Protein AF-A0A9D1J850-F1 (afdb_monomer_lite)

Sequence (476 aa):
MKQNVQLSKKKIAFWFVGLLVAYMLIATALYFLMGQQLYYRPSDGEFSLEQEFNCVQAPYEQRDVLYQRFTTTVQRVQKICLGWKSAQLTQTATVTMTLSRADNGQVLAQQQTTLGNGNFVSQIDFDQPLQEANTQLLLTVQCDGWTPLYRVAPHEGFFLSDGITETNVALNLSVQGQDFVWLGANYWWIVLAGFAVVAAGLVVAVVRYRRNGTNFVMNCFADMTKYRFLINQLVARDFKTKYKRSVLGVLWSFLNPLLTTFVLYFVFSNVFRSSGQIENYTAYLVIGVTMFNYFTECCNMCLTSIVGNSHMITKVFVPKYIYPLTRTVSSSINFALALIPLFLIVFINGLFPTVSWILILFAFVCMAIFCYGLGLLLASAMVFFRDTQFLWGVVCMLWMYITPVFYPADIIPVQFSWVQTANPLFHFIDFVRTCIMQGVSPDPSRFVWCLASAIIMLLVGGFVFRKTQNNFVMYI

InterPro domains:
  IPR000412 ABC-2 transporter [PR00164] (250-271)
  IPR000412 ABC-2 transporter [PR00164] (281-303)
  IPR000412 ABC-2 transporter [PR00164] (357-381)
  IPR000412 ABC-2 transporter [PR00164] (394-413)
  IPR000412 ABC-2 transporter [PR00164] (414-433)
  IPR013525 ABC-2 type transporter, transmembrane domain [PF01061] (232-434)
  IPR047817 ABC-2 type transporter, transmembrane domain, bacterial-type [PS51012] (248-468)

Secondary structure (DSSP, 8-state):
--------HHHHHHHHHHHHHHHHHHHHHHHHHHGGGGTEEE-TT-BPPPPGGGPBPPS-SS-SEEEEEEE---SEEEEEEEEEE--S-SSPEEEEEEEEETTT--EEEEEEEEE-SSEEEEEEEEEEEEE-TTPEEEEEEEESS-EEPEEE-SSTT-EEE-SS-EESEEESEEEEEEEE-HHHHTHHHHHHHHHHHHHHHHHHHHHHHHHHS--HHHHHHHHHHHTHHHHHHHHHHHHHHHTTT-SSGGGHHHHHHHHHHHHHHHHHHHHHTTTT-STTHHHHHHHHHHHHHHHHHHHHHHHTTTGGGHHHHHHS---TTHHHHHHHHHHHHHHHHHHHHHHHHHHHTT-PPPGGGGGHHHHHHHHHHHHHHHHHHHHHHHHH-TTHHHHHHHHHHHHHHHTTSSS-GGGS-GGGHHHHHH-HHHHHHHHHHIIIII-SPPPHHHHHHHHHHHHHHHHHHHHHHHHHTTTHHHH-

Foldseek 3Di:
DPPPPPPPPVNLVVVLVVVLVVLVVVLVLVCVLADCVLWKDKDPQWDAQDDQVQFDPDPDDDDFKKKKKAWTQFQWWFKKKFKWADDPDPDWKKKKKWKAFPPPRHTPDIDIDIDDHDIDMDMDGDPGTDRRHRTIMIIMMGIDRIDTTKHQQPDPGIWMDPPPDTDRIHGSMTTIHIDTDPCSVCVVVVSVVVSVVSVVVSVVQVVCCVVPVDDPVVVVVVQCVVCVVVLVVLLVVVLCVVQPPPPCRLCCLAVVLVVVLVVLCVVCVVPAVVVVPDDPLSLLQSLLSLLLVLLLQLLLQLLCQCVVCLVVVLPDDGDRLSRSVSSLVSSVVSSVVNVVNSVVSLVVSVFDAASLQVCLVLLSVLSSLLSSLSSLQSNLCCLVDVCSSVVVVVVSVVLSVLACNNHDPVVDDPVCVVSLVPRLSNLSSVQNCCCGPVVHHDNPVSSVSSNVSSVVSNVNSVVSNVVRVVCSNVRD

Radius of gyration: 28.97 Å; cha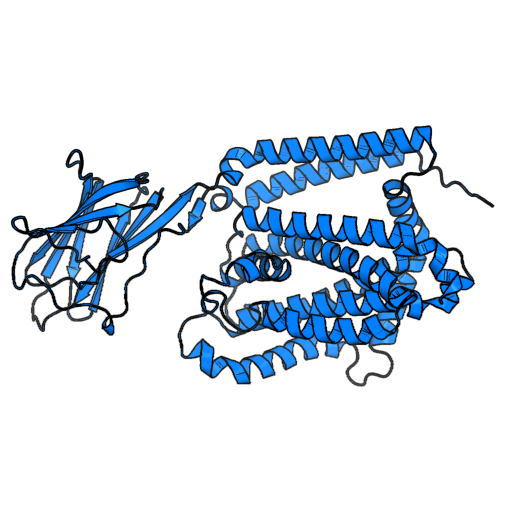ins: 1; bounding box: 76×44×85 Å

pLDDT: mean 79.92, std 12.62, range [35.41, 97.69]

Structure (mmCIF, N/CA/C/O backbone):
data_AF-A0A9D1J850-F1
#
_entry.id   AF-A0A9D1J850-F1
#
loop_
_atom_site.group_PDB
_atom_site.id
_atom_site.type_symbol
_atom_site.label_atom_id
_atom_site.label_alt_id
_atom_site.label_comp_id
_atom_site.label_asym_id
_atom_site.label_entity_id
_atom_site.label_seq_id
_atom_site.pdbx_PDB_ins_code
_atom_site.Cartn_x
_atom_site.Cartn_y
_atom_site.Cartn_z
_atom_site.occupancy
_atom_site.B_iso_or_equiv
_atom_site.auth_seq_id
_atom_site.auth_comp_id
_atom_site.auth_asym_id
_atom_site.auth_atom_id
_atom_site.pdbx_PDB_model_num
ATOM 1 N N . MET A 1 1 ? -29.457 8.606 31.245 1.00 36.22 1 MET A N 1
ATOM 2 C CA . MET A 1 1 ? -29.677 9.952 30.665 1.00 36.22 1 MET A CA 1
ATOM 3 C C . MET A 1 1 ? -29.179 9.992 29.221 1.00 36.22 1 MET A C 1
ATOM 5 O O . MET A 1 1 ? -27.976 10.009 28.992 1.00 36.22 1 MET A O 1
ATOM 9 N N . LYS A 1 2 ? -30.092 9.963 28.239 1.00 36.16 2 LYS A N 1
ATOM 10 C CA . LYS A 1 2 ? -29.785 10.206 26.818 1.00 36.16 2 LYS A CA 1
ATOM 11 C C . LYS A 1 2 ? -29.561 11.710 26.611 1.00 36.16 2 LYS A C 1
ATOM 13 O O . LYS A 1 2 ? -30.486 12.417 26.227 1.00 36.16 2 LYS A O 1
ATOM 18 N N . GLN A 1 3 ? -28.358 12.221 26.872 1.00 35.41 3 GLN A N 1
ATOM 19 C CA . GLN A 1 3 ? -27.970 13.514 26.300 1.00 35.41 3 GLN A CA 1
ATOM 20 C C . GLN A 1 3 ? -27.689 13.289 24.811 1.00 35.41 3 GLN A C 1
ATOM 22 O O . GLN A 1 3 ? -26.579 12.946 24.404 1.00 35.41 3 GLN A O 1
ATOM 27 N N . ASN A 1 4 ? -28.749 13.412 24.008 1.00 39.00 4 ASN A N 1
ATOM 28 C CA . ASN A 1 4 ? -28.654 13.537 22.563 1.00 39.00 4 ASN A CA 1
ATOM 29 C C . ASN A 1 4 ? -27.872 14.816 22.267 1.00 39.00 4 ASN A C 1
ATOM 31 O O . ASN A 1 4 ? -28.411 15.919 22.336 1.00 39.00 4 ASN A O 1
ATOM 35 N N . VAL A 1 5 ? -26.593 14.661 21.938 1.00 47.00 5 VAL A N 1
ATOM 36 C CA . VAL A 1 5 ? -25.809 15.713 21.298 1.00 47.00 5 VAL A CA 1
ATOM 37 C C . VAL A 1 5 ? -26.393 15.880 19.898 1.00 47.00 5 VAL A C 1
ATOM 39 O O . VAL A 1 5 ? -25.962 15.241 18.940 1.00 47.00 5 VAL A O 1
ATOM 42 N N . GLN A 1 6 ? -27.433 16.704 19.777 1.00 49.50 6 GLN A N 1
ATOM 43 C CA . GLN A 1 6 ? -27.835 17.233 18.485 1.00 49.50 6 GLN A CA 1
ATOM 44 C C . GLN A 1 6 ? -26.712 18.165 18.033 1.00 49.50 6 GLN A C 1
ATOM 46 O O . GLN A 1 6 ? -26.669 19.343 18.385 1.00 49.50 6 GLN A O 1
ATOM 51 N N . LEU A 1 7 ? -25.765 17.628 17.263 1.00 54.09 7 LEU A N 1
ATOM 52 C CA . LEU A 1 7 ? -24.915 18.458 16.423 1.00 54.09 7 LEU A CA 1
ATOM 53 C C . LEU A 1 7 ? -25.840 19.393 15.634 1.00 54.09 7 LEU A C 1
ATOM 55 O O . LEU A 1 7 ? -26.760 18.937 14.954 1.00 54.09 7 LEU A O 1
ATOM 59 N N . SER A 1 8 ? -25.627 20.705 15.767 1.00 57.19 8 SER A N 1
ATOM 60 C CA . SER A 1 8 ? -26.404 21.699 15.026 1.00 57.19 8 SER A CA 1
ATOM 61 C C . SER A 1 8 ? -26.416 21.328 13.543 1.00 57.19 8 SER A C 1
ATOM 63 O O . SER A 1 8 ? -25.360 21.059 12.964 1.00 57.19 8 SER A O 1
ATOM 65 N N . LYS A 1 9 ? -27.601 21.343 12.916 1.00 60.53 9 LYS A N 1
ATOM 66 C CA . LYS A 1 9 ? -27.781 21.064 11.479 1.00 60.53 9 LYS A CA 1
ATOM 67 C C . LYS A 1 9 ? -26.794 21.866 10.612 1.00 60.53 9 LYS A C 1
ATOM 69 O O . LYS A 1 9 ? -26.324 21.346 9.605 1.00 60.53 9 LYS A O 1
ATOM 74 N N . LYS A 1 10 ? -26.422 23.081 11.047 1.00 63.41 10 LYS A N 1
ATOM 75 C CA . LYS A 1 10 ? -25.404 23.924 10.396 1.00 63.41 10 LYS A CA 1
ATOM 76 C C . LYS A 1 10 ? -23.996 23.323 10.461 1.00 63.41 10 LYS A C 1
ATOM 78 O O . LYS A 1 10 ? -23.307 23.319 9.450 1.00 63.41 10 LYS A O 1
ATOM 83 N N . LYS A 1 11 ? -23.578 22.768 11.607 1.00 67.81 11 LYS A N 1
ATOM 84 C CA . LYS A 1 11 ? -22.263 22.110 11.744 1.00 67.81 11 LYS A CA 1
ATOM 85 C C . LYS A 1 11 ? -22.174 20.872 10.853 1.00 67.81 11 LYS A C 1
ATOM 87 O O . LYS A 1 11 ? -21.168 20.677 10.192 1.00 67.81 11 LYS A O 1
ATOM 92 N N . ILE A 1 12 ? -23.236 20.070 10.792 1.00 66.56 12 ILE A N 1
ATOM 93 C CA . ILE A 1 12 ? -23.279 18.856 9.962 1.00 66.56 12 ILE A CA 1
ATOM 94 C C . ILE A 1 12 ? -23.171 19.200 8.470 1.00 66.56 12 ILE A C 1
ATOM 96 O O . ILE A 1 12 ? -22.355 18.614 7.767 1.00 66.56 12 ILE A O 1
ATOM 100 N N . ALA A 1 13 ? -23.956 20.173 7.997 1.00 68.38 13 ALA A N 1
ATOM 101 C CA . ALA A 1 13 ? -23.887 20.630 6.609 1.00 68.38 13 ALA A CA 1
ATOM 102 C C . ALA A 1 13 ? -22.501 21.199 6.261 1.00 68.38 13 ALA A C 1
ATOM 104 O O . ALA A 1 13 ? -21.952 20.859 5.219 1.00 68.38 13 ALA A O 1
ATOM 105 N N . PHE A 1 14 ? -21.905 21.989 7.162 1.00 76.50 14 PHE A N 1
ATOM 106 C CA . PHE A 1 14 ? -20.552 22.521 6.997 1.00 76.50 14 PHE A CA 1
ATOM 107 C C . PHE A 1 14 ? -19.500 21.411 6.836 1.00 76.50 14 PHE A C 1
ATOM 109 O O . PHE A 1 14 ? -18.683 21.472 5.924 1.00 76.50 14 PHE A O 1
ATOM 116 N N . TRP A 1 15 ? -19.558 20.358 7.659 1.00 73.06 15 TRP A N 1
ATOM 117 C CA . TRP A 1 15 ? -18.651 19.209 7.543 1.00 73.06 15 TRP A CA 1
ATOM 118 C C . TRP A 1 15 ? -18.831 18.428 6.237 1.00 73.06 15 TRP A C 1
ATOM 120 O O . TRP A 1 15 ? -17.841 17.994 5.656 1.00 73.06 15 TRP A O 1
ATOM 130 N N . PHE A 1 16 ? -20.065 18.259 5.750 1.00 74.88 16 PHE A N 1
ATOM 131 C CA . PHE A 1 16 ? -20.310 17.570 4.479 1.00 74.88 16 PHE A CA 1
ATOM 132 C C . PHE A 1 16 ? -19.802 18.355 3.276 1.00 74.88 16 PHE A C 1
ATOM 134 O O . PHE A 1 16 ? -19.161 17.774 2.402 1.00 74.88 16 PHE A O 1
ATOM 141 N N . VAL A 1 17 ? -20.040 19.668 3.256 1.00 79.50 17 VAL A N 1
ATOM 142 C CA . VAL A 1 17 ? -19.458 20.548 2.238 1.00 79.50 17 VAL A CA 1
ATOM 143 C C . VAL A 1 17 ? -17.934 20.486 2.323 1.00 79.50 17 VAL A C 1
ATOM 145 O O . VAL A 1 17 ? -17.286 20.299 1.301 1.00 79.50 17 VAL A O 1
ATOM 148 N N . GLY A 1 18 ? -17.363 20.519 3.531 1.00 82.31 18 GLY A N 1
ATOM 149 C CA . GLY A 1 18 ? -15.925 20.352 3.744 1.00 82.31 18 GLY A CA 1
ATOM 150 C C . GLY A 1 18 ? -15.370 19.034 3.193 1.00 82.31 18 GLY A C 1
ATOM 151 O O . GLY A 1 18 ? -14.335 19.045 2.540 1.00 82.31 18 GLY A O 1
ATOM 152 N N . LEU A 1 19 ? -16.067 17.909 3.390 1.00 82.31 19 LEU A N 1
ATOM 153 C CA . LEU A 1 19 ? -15.673 16.596 2.858 1.00 82.31 19 LEU A CA 1
ATOM 154 C C . LEU A 1 19 ? -15.728 16.534 1.328 1.00 82.31 19 LEU A C 1
ATOM 156 O O . LEU A 1 19 ? -14.812 15.999 0.712 1.00 82.31 19 LEU A O 1
ATOM 160 N N . LEU A 1 20 ? -16.780 17.081 0.717 1.00 84.38 20 LEU A N 1
ATOM 161 C CA . LEU A 1 20 ? -16.925 17.113 -0.741 1.00 84.38 20 LEU A CA 1
ATOM 162 C C . LEU A 1 20 ? -15.895 18.045 -1.393 1.00 84.38 20 LEU A C 1
ATOM 164 O O . LEU A 1 20 ? -15.306 17.692 -2.413 1.00 84.38 20 LEU A O 1
ATOM 168 N N . VAL A 1 21 ? -15.626 19.200 -0.777 1.00 84.62 21 VAL A N 1
ATOM 169 C CA . VAL A 1 21 ? -14.562 20.115 -1.212 1.00 84.62 21 VAL A CA 1
ATOM 170 C C . VAL A 1 21 ? -13.196 19.452 -1.055 1.00 84.62 21 VAL A 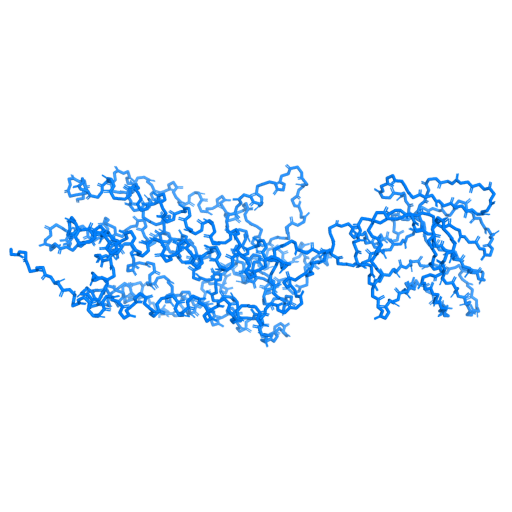C 1
ATOM 172 O O . VAL A 1 21 ? -12.404 19.476 -1.990 1.00 84.62 21 VAL A O 1
ATOM 175 N N . ALA A 1 22 ? -12.928 18.799 0.079 1.00 84.75 22 ALA A N 1
ATOM 176 C CA . ALA A 1 22 ? -11.683 18.068 0.294 1.00 84.75 22 ALA A CA 1
ATOM 177 C C . ALA A 1 22 ? -11.497 16.939 -0.730 1.00 84.75 22 ALA A C 1
ATOM 179 O O . ALA A 1 22 ? -10.400 16.785 -1.254 1.00 84.75 22 ALA A O 1
ATOM 180 N N . TYR A 1 23 ? -12.557 16.195 -1.067 1.00 86.94 23 TYR A N 1
ATOM 181 C CA . TYR A 1 23 ? -12.514 15.181 -2.121 1.00 86.94 23 TYR A CA 1
ATOM 182 C C . TYR A 1 23 ? -12.096 15.785 -3.467 1.00 86.94 23 TYR A C 1
ATOM 184 O O . TYR A 1 23 ? -11.161 15.288 -4.090 1.00 86.94 23 TYR A O 1
ATOM 192 N N . MET A 1 24 ? -12.731 16.885 -3.887 1.00 85.25 24 MET A N 1
ATOM 193 C CA . MET A 1 24 ? -12.400 17.550 -5.153 1.00 85.25 24 MET A CA 1
ATOM 194 C C . MET A 1 24 ? -10.986 18.137 -5.155 1.00 85.25 24 MET A C 1
ATOM 196 O O . MET A 1 24 ? -10.292 18.043 -6.165 1.00 85.25 24 MET A O 1
ATOM 200 N N . LEU A 1 25 ? -10.528 18.699 -4.032 1.00 85.94 25 LEU A N 1
ATOM 201 C CA . LEU A 1 25 ? -9.160 19.202 -3.895 1.00 85.94 25 LEU A CA 1
ATOM 202 C C . LEU A 1 25 ? -8.132 18.070 -3.972 1.00 85.94 25 LEU A C 1
ATOM 204 O O . LEU A 1 25 ? -7.142 18.210 -4.681 1.00 85.94 25 LEU A O 1
ATOM 208 N N . ILE A 1 26 ? -8.374 16.944 -3.295 1.00 85.69 26 ILE A N 1
ATOM 209 C CA . ILE A 1 26 ? -7.485 15.775 -3.339 1.00 85.69 26 ILE A CA 1
ATOM 210 C C . ILE A 1 26 ? -7.463 15.175 -4.747 1.00 85.69 26 ILE A C 1
ATOM 212 O O . ILE A 1 26 ? -6.386 14.879 -5.248 1.00 85.69 26 ILE A O 1
ATOM 216 N N . ALA A 1 27 ? -8.615 15.034 -5.407 1.00 84.31 27 ALA A N 1
ATOM 217 C CA . ALA A 1 27 ? -8.680 14.531 -6.779 1.00 84.31 27 ALA A CA 1
ATOM 218 C C . ALA A 1 27 ? -7.928 15.455 -7.750 1.00 84.31 27 ALA A C 1
ATOM 220 O O . ALA A 1 27 ? -7.095 15.007 -8.529 1.00 84.31 27 ALA A O 1
ATOM 221 N N . THR A 1 28 ? -8.133 16.767 -7.641 1.00 84.12 28 THR A N 1
ATOM 222 C CA . THR A 1 28 ? -7.406 17.735 -8.475 1.00 84.12 28 THR A CA 1
ATOM 223 C C . THR A 1 28 ? -5.903 17.693 -8.190 1.00 84.12 28 THR A C 1
ATOM 225 O O . THR A 1 28 ? -5.102 17.697 -9.118 1.00 84.12 28 THR A O 1
ATOM 228 N N . ALA A 1 29 ? -5.497 17.591 -6.921 1.00 83.88 29 ALA A N 1
ATOM 229 C CA . ALA A 1 29 ? -4.092 17.443 -6.554 1.00 83.88 29 ALA A CA 1
ATOM 230 C C . ALA A 1 29 ? -3.488 16.156 -7.135 1.00 83.88 29 ALA A C 1
ATOM 232 O O . ALA A 1 29 ? -2.411 16.207 -7.717 1.00 83.88 29 ALA A O 1
ATOM 233 N N . LEU A 1 30 ? -4.190 15.021 -7.045 1.00 82.75 30 LEU A N 1
ATOM 234 C CA . LEU A 1 30 ? -3.753 13.754 -7.636 1.00 82.75 30 LEU A CA 1
ATOM 235 C C . LEU A 1 30 ? -3.582 13.865 -9.152 1.00 82.75 30 LEU A C 1
ATOM 237 O O . LEU A 1 30 ? -2.574 13.403 -9.669 1.00 82.75 30 LEU A O 1
ATOM 241 N N . TYR A 1 31 ? -4.496 14.537 -9.854 1.00 83.50 31 TYR A N 1
ATOM 242 C CA . TYR A 1 31 ? -4.364 14.778 -11.292 1.00 83.50 31 TYR A CA 1
ATOM 243 C C . TYR A 1 31 ? -3.034 15.464 -11.651 1.00 83.50 31 TYR A C 1
ATOM 245 O O . TYR A 1 31 ? -2.317 15.010 -12.541 1.00 83.50 31 TYR A O 1
ATOM 253 N N . PHE A 1 32 ? -2.665 16.516 -10.913 1.00 81.62 32 PHE A N 1
ATOM 254 C CA . PHE A 1 32 ? -1.395 17.217 -11.124 1.00 81.62 32 PHE A CA 1
ATOM 255 C C . PHE A 1 32 ? -0.174 16.399 -10.688 1.00 81.62 32 PHE A C 1
ATOM 257 O O . PHE A 1 32 ? 0.858 16.463 -11.349 1.00 81.62 32 PHE A O 1
ATOM 264 N N . LEU A 1 33 ? -0.284 15.624 -9.603 1.00 81.75 33 LEU A N 1
ATOM 265 C CA . LEU A 1 33 ? 0.809 14.783 -9.102 1.00 81.75 33 LEU A CA 1
ATOM 266 C C . LEU A 1 33 ? 1.115 13.602 -10.036 1.00 81.75 33 LEU A C 1
ATOM 268 O O . LEU A 1 33 ? 2.271 13.208 -10.143 1.00 81.75 33 LEU A O 1
ATOM 272 N N . MET A 1 34 ? 0.099 13.032 -10.693 1.00 76.00 34 MET A N 1
ATOM 273 C CA . MET A 1 34 ? 0.256 11.878 -11.589 1.00 76.00 34 MET A CA 1
ATOM 274 C C . MET A 1 34 ? 0.686 12.289 -13.006 1.00 76.00 34 MET A C 1
ATOM 276 O O . MET A 1 34 ? 1.380 11.532 -13.682 1.00 76.00 34 MET A O 1
ATOM 280 N N . GLY A 1 35 ? 0.316 13.488 -13.471 1.00 80.62 35 GLY A N 1
ATOM 281 C CA . GLY A 1 35 ? 0.798 14.050 -14.737 1.00 80.62 35 GLY A CA 1
ATOM 282 C C . GLY A 1 35 ? 0.641 13.094 -15.930 1.00 80.62 35 GLY A C 1
ATOM 283 O O . GLY A 1 35 ? -0.444 12.577 -16.188 1.00 80.62 35 GLY A O 1
ATOM 284 N N . GLN A 1 36 ? 1.731 12.841 -16.664 1.00 73.12 36 GLN A N 1
ATOM 285 C CA . GLN A 1 36 ? 1.723 11.924 -17.815 1.00 73.12 36 GLN A CA 1
ATOM 286 C C . GLN A 1 36 ? 1.591 10.443 -17.422 1.00 73.12 36 GLN A C 1
ATOM 288 O O . GLN A 1 36 ? 1.074 9.653 -18.207 1.00 73.12 36 GLN A O 1
ATOM 293 N N . GLN A 1 37 ? 1.987 10.066 -16.206 1.00 75.56 37 GLN A N 1
ATOM 294 C CA . GLN A 1 37 ? 1.932 8.678 -15.718 1.00 75.56 37 GLN A CA 1
ATOM 295 C C . GLN A 1 37 ? 0.494 8.214 -15.449 1.00 75.56 37 GLN A C 1
ATOM 297 O O . GLN A 1 37 ? 0.225 7.026 -15.317 1.00 75.56 37 GLN A O 1
ATOM 302 N N . LEU A 1 38 ? -0.456 9.152 -15.414 1.00 75.31 38 LEU A N 1
ATOM 303 C CA . LEU A 1 38 ? -1.878 8.838 -15.392 1.00 75.31 38 LEU A CA 1
ATOM 304 C C . LEU A 1 38 ? -2.351 8.194 -16.708 1.00 75.31 38 LEU A C 1
ATOM 306 O O . LEU A 1 38 ? -3.263 7.371 -16.692 1.00 75.31 38 LEU A O 1
ATOM 310 N N . TYR A 1 39 ? -1.753 8.586 -17.835 1.00 74.62 39 TYR A N 1
ATOM 311 C CA . TYR A 1 39 ? -2.191 8.201 -19.179 1.00 74.62 39 TYR A CA 1
ATOM 312 C C . TYR A 1 39 ? -1.330 7.107 -19.804 1.00 74.62 39 TYR A C 1
ATOM 314 O O . TYR A 1 39 ? -1.826 6.369 -20.653 1.00 74.62 39 TYR A O 1
ATOM 322 N N . TYR A 1 40 ? -0.066 7.007 -19.391 1.00 77.06 40 TYR A N 1
ATOM 323 C CA . TYR A 1 40 ? 0.915 6.110 -19.986 1.00 77.06 40 TYR A CA 1
ATOM 324 C C . TYR A 1 40 ? 1.534 5.201 -18.928 1.00 77.06 40 TYR A C 1
ATOM 326 O O . TYR A 1 40 ? 1.974 5.671 -17.878 1.00 77.06 40 TYR A O 1
ATOM 334 N N . ARG A 1 41 ? 1.607 3.909 -19.242 1.00 74.62 41 ARG A N 1
ATOM 335 C CA . ARG A 1 41 ? 2.284 2.872 -18.454 1.00 74.62 41 ARG A CA 1
ATOM 336 C C . ARG A 1 41 ? 3.359 2.208 -19.327 1.00 74.62 41 ARG A C 1
ATOM 338 O O . ARG A 1 41 ? 3.129 2.121 -20.531 1.00 74.62 41 ARG A O 1
ATOM 345 N N . PRO A 1 42 ? 4.491 1.734 -18.770 1.00 71.38 42 PRO A N 1
ATOM 346 C CA . PRO A 1 42 ? 5.374 0.800 -19.476 1.00 71.38 42 PRO A CA 1
ATOM 347 C C . PRO A 1 42 ? 4.581 -0.383 -20.045 1.00 71.38 42 PRO A C 1
ATOM 349 O O . PRO A 1 42 ? 3.698 -0.912 -19.363 1.00 71.38 42 PRO A O 1
ATOM 352 N N . SER A 1 43 ? 4.848 -0.746 -21.296 1.00 72.44 43 SER A N 1
ATOM 353 C CA . SER A 1 43 ? 4.091 -1.802 -21.968 1.00 72.44 43 SER A CA 1
ATOM 354 C C . SER A 1 43 ? 4.444 -3.182 -21.405 1.00 72.44 43 SER A C 1
ATOM 356 O O . SER A 1 43 ? 5.606 -3.483 -21.153 1.00 72.44 43 SER A O 1
ATOM 358 N N . ASP A 1 44 ? 3.444 -4.051 -21.237 1.00 62.97 44 ASP A N 1
ATOM 359 C CA . ASP A 1 44 ? 3.674 -5.455 -20.849 1.00 62.97 44 ASP A CA 1
ATOM 360 C C . ASP A 1 44 ? 4.170 -6.301 -22.043 1.00 62.97 44 ASP A C 1
ATOM 362 O O . ASP A 1 44 ? 4.553 -7.457 -21.879 1.00 62.97 44 ASP A O 1
ATOM 366 N N . GLY A 1 45 ? 4.150 -5.726 -23.252 1.00 56.41 45 GLY A N 1
ATOM 367 C CA . GLY A 1 45 ? 4.641 -6.334 -24.489 1.00 56.41 45 GLY A CA 1
ATOM 368 C C . GLY A 1 45 ? 6.096 -6.007 -24.820 1.00 56.41 45 GLY A C 1
ATOM 369 O O . GLY A 1 45 ? 6.549 -6.328 -25.919 1.00 56.41 45 GLY A O 1
ATOM 370 N N . GLU A 1 46 ? 6.825 -5.348 -23.915 1.00 67.25 46 GLU A N 1
ATOM 371 C CA . GLU A 1 46 ? 8.257 -5.125 -24.088 1.00 67.25 46 GLU A CA 1
ATOM 372 C C . GLU A 1 46 ? 9.012 -6.455 -24.057 1.00 67.25 46 GLU A C 1
ATOM 374 O O . GLU A 1 46 ? 8.777 -7.322 -23.214 1.00 67.25 46 GLU A O 1
ATOM 379 N N . PHE A 1 47 ? 9.976 -6.605 -24.955 1.00 69.88 47 PHE A N 1
ATOM 380 C CA . PHE A 1 47 ? 10.927 -7.706 -24.909 1.00 69.88 47 PHE A CA 1
ATOM 381 C C . PHE A 1 47 ? 12.323 -7.134 -24.714 1.00 69.88 47 PHE A C 1
ATOM 383 O O . PHE A 1 47 ? 12.728 -6.198 -25.399 1.00 69.88 47 PHE A O 1
ATOM 390 N N . SER A 1 48 ? 13.046 -7.675 -23.737 1.00 65.88 48 SER A N 1
ATOM 391 C CA . SER A 1 48 ? 14.392 -7.241 -23.380 1.00 65.88 48 SER A CA 1
ATOM 392 C C . SER A 1 48 ? 15.454 -7.933 -24.233 1.00 65.88 48 SER A C 1
ATOM 394 O O . SER A 1 48 ? 15.234 -9.020 -24.781 1.00 65.88 48 SER A O 1
ATOM 396 N N . LEU A 1 49 ? 16.622 -7.290 -24.323 1.00 65.81 49 LEU A N 1
ATOM 397 C CA . LEU A 1 49 ? 17.812 -7.896 -24.911 1.00 65.81 49 LEU A CA 1
ATOM 398 C C . LEU A 1 49 ? 18.181 -9.151 -24.116 1.00 65.81 49 LEU A C 1
ATOM 400 O O . LEU A 1 49 ? 18.314 -9.105 -22.891 1.00 65.81 49 LEU A O 1
ATOM 404 N N . GLU A 1 50 ? 18.362 -10.267 -24.817 1.00 62.91 50 GLU A N 1
ATOM 405 C CA . GLU A 1 50 ? 18.867 -11.486 -24.194 1.00 62.91 50 GLU A CA 1
ATOM 406 C C . GLU A 1 50 ? 20.362 -11.368 -23.900 1.00 62.91 50 GLU A C 1
ATOM 408 O O . GLU A 1 50 ? 21.123 -10.746 -24.649 1.00 62.91 50 GLU A O 1
ATOM 413 N N . GLN A 1 51 ? 20.776 -11.990 -22.792 1.00 59.97 51 GLN A N 1
ATOM 414 C CA . GLN A 1 51 ? 22.185 -12.130 -22.447 1.00 59.97 51 GLN A CA 1
ATOM 415 C C . GLN A 1 51 ? 22.882 -13.050 -23.460 1.00 59.97 51 GLN A C 1
ATOM 417 O O . GLN A 1 51 ? 22.317 -14.048 -23.904 1.00 59.97 51 GLN A O 1
ATOM 422 N N . GLU A 1 52 ? 24.129 -12.720 -23.801 1.00 57.94 52 GLU A N 1
ATOM 423 C CA . GLU A 1 52 ? 24.870 -13.282 -24.944 1.00 57.94 52 GLU A CA 1
ATOM 424 C C . GLU A 1 52 ? 24.920 -14.810 -25.029 1.00 57.94 52 GLU A C 1
ATOM 426 O O . GLU A 1 52 ? 25.009 -15.353 -26.126 1.00 57.94 52 GLU A O 1
ATOM 431 N N . PHE A 1 53 ? 24.872 -15.511 -23.899 1.00 50.06 53 PHE A N 1
ATOM 432 C CA . PHE A 1 53 ? 24.939 -16.971 -23.863 1.00 50.06 53 PHE A CA 1
ATOM 433 C C . PHE A 1 53 ? 23.669 -17.665 -24.384 1.00 50.06 53 PHE A C 1
ATOM 435 O O . PHE A 1 53 ? 23.727 -18.854 -24.683 1.00 50.06 53 PHE A O 1
ATOM 442 N N . ASN A 1 54 ? 22.552 -16.942 -24.516 1.00 57.84 54 ASN A N 1
ATOM 443 C CA . ASN A 1 54 ? 21.298 -17.460 -25.074 1.00 57.84 54 ASN A CA 1
ATOM 444 C C . ASN A 1 54 ? 21.124 -17.146 -26.573 1.00 57.84 54 ASN A C 1
ATOM 446 O O . ASN A 1 54 ? 20.161 -17.604 -27.188 1.00 57.84 54 ASN A O 1
ATOM 450 N N . CYS A 1 55 ? 22.052 -16.398 -27.178 1.00 61.41 55 CYS A N 1
ATOM 451 C CA . CYS A 1 55 ? 22.010 -16.075 -28.601 1.00 61.41 55 CYS A CA 1
ATOM 452 C C . CYS A 1 55 ? 22.449 -17.277 -29.460 1.00 61.41 55 CYS A C 1
ATOM 454 O O . CYS A 1 55 ? 23.429 -17.956 -29.150 1.00 61.41 55 CYS A O 1
ATOM 456 N N . VAL A 1 56 ? 21.753 -17.524 -30.573 1.00 64.12 56 VAL A N 1
ATOM 457 C CA . VAL A 1 56 ? 22.057 -18.617 -31.517 1.00 64.12 56 VAL A CA 1
ATOM 458 C C . VAL A 1 56 ? 23.071 -18.135 -32.564 1.00 64.12 56 VAL A C 1
ATOM 460 O O . VAL A 1 56 ? 23.139 -16.942 -32.869 1.00 64.12 56 VAL A O 1
ATOM 463 N N . GLN A 1 57 ? 23.868 -19.052 -33.129 1.00 58.34 57 GLN A N 1
ATOM 464 C CA . GLN A 1 57 ? 24.704 -18.745 -34.295 1.00 58.34 57 GLN A CA 1
ATOM 465 C C . GLN A 1 57 ? 23.855 -18.210 -35.455 1.00 58.34 57 GLN A C 1
ATOM 467 O O . GLN A 1 57 ? 22.743 -18.677 -35.701 1.00 58.34 57 GLN A O 1
ATOM 472 N N . ALA A 1 58 ? 24.406 -17.218 -36.156 1.00 60.88 58 ALA A N 1
ATOM 473 C CA . ALA A 1 58 ? 23.775 -16.585 -37.302 1.00 60.88 58 ALA A CA 1
ATOM 474 C C . ALA A 1 58 ? 23.398 -17.623 -38.373 1.00 60.88 58 ALA A C 1
ATOM 476 O O . ALA A 1 58 ? 24.262 -18.402 -38.771 1.00 60.88 58 ALA A O 1
ATOM 477 N N . PRO A 1 59 ? 22.156 -17.624 -38.890 1.00 57.69 59 PRO A N 1
ATOM 478 C CA . PRO A 1 59 ? 21.796 -18.480 -40.019 1.00 57.69 59 PRO A CA 1
ATOM 479 C C . PRO A 1 59 ? 22.377 -17.986 -41.358 1.00 57.69 59 PRO A C 1
ATOM 481 O O . PRO A 1 59 ? 22.292 -18.700 -42.354 1.00 57.69 59 PRO A O 1
ATOM 484 N N . TYR A 1 60 ? 22.962 -16.782 -41.393 1.00 61.03 60 TYR A N 1
ATOM 485 C CA . TYR A 1 60 ? 23.470 -16.126 -42.598 1.00 61.03 60 TYR A CA 1
ATOM 486 C C . TYR A 1 60 ? 24.898 -15.624 -42.356 1.00 61.03 60 TYR A C 1
ATOM 488 O O . TYR A 1 60 ? 25.132 -14.865 -41.416 1.00 61.03 60 TYR A O 1
ATOM 496 N N . GLU A 1 61 ? 25.856 -16.053 -43.183 1.00 54.12 61 GLU A N 1
ATOM 497 C CA . GLU A 1 61 ? 27.283 -15.778 -42.945 1.00 54.12 61 GLU A CA 1
ATOM 498 C C . GLU A 1 61 ? 27.824 -14.517 -43.635 1.00 54.12 61 GLU A C 1
ATOM 500 O O . GLU A 1 61 ? 28.906 -14.075 -43.267 1.00 54.12 61 GLU A O 1
ATOM 505 N N . GLN A 1 62 ? 27.107 -13.886 -44.576 1.00 56.03 62 GLN A N 1
ATOM 506 C CA . GLN A 1 62 ? 27.552 -12.634 -45.214 1.00 56.03 62 GLN A CA 1
ATOM 507 C C . GLN A 1 62 ? 26.479 -12.085 -46.162 1.00 56.03 62 GLN A C 1
ATOM 509 O O . GLN A 1 62 ? 26.350 -12.602 -47.271 1.00 56.03 62 GLN A O 1
ATOM 514 N N . ARG A 1 63 ? 25.739 -11.043 -45.753 1.00 56.81 63 ARG A N 1
ATOM 515 C CA . ARG A 1 63 ? 24.976 -10.138 -46.639 1.00 56.81 63 ARG A CA 1
ATOM 516 C C . ARG A 1 63 ? 24.828 -8.753 -46.005 1.00 56.81 63 ARG A C 1
ATOM 518 O O . ARG A 1 63 ? 24.766 -8.641 -44.784 1.00 56.81 63 ARG A O 1
ATOM 525 N N . ASP A 1 64 ? 24.765 -7.727 -46.854 1.00 63.12 64 ASP A N 1
ATOM 526 C CA . ASP A 1 64 ? 24.816 -6.314 -46.447 1.00 63.12 64 ASP A CA 1
ATOM 527 C C . ASP A 1 64 ? 23.485 -5.779 -45.888 1.00 63.12 64 ASP A C 1
ATOM 529 O O . ASP A 1 64 ? 23.494 -4.766 -45.193 1.00 63.12 64 ASP A O 1
ATOM 533 N N . VAL A 1 65 ? 22.340 -6.420 -46.177 1.00 74.56 65 VAL A N 1
ATOM 534 C CA . VAL A 1 65 ? 21.001 -5.930 -45.792 1.00 74.56 65 VAL A CA 1
ATOM 535 C C . VAL A 1 65 ? 20.121 -7.061 -45.264 1.00 74.56 65 VAL A C 1
ATOM 537 O O . VAL A 1 65 ? 19.836 -8.016 -45.975 1.00 74.56 65 VAL A O 1
ATOM 540 N N . LEU A 1 66 ? 19.625 -6.907 -44.038 1.00 77.44 66 LEU A N 1
ATOM 541 C CA . LEU A 1 66 ? 18.726 -7.843 -43.368 1.00 77.44 66 LEU A CA 1
ATOM 542 C C . LEU A 1 66 ? 17.348 -7.216 -43.147 1.00 77.44 66 LEU A C 1
ATOM 544 O O . LEU A 1 66 ? 17.233 -6.038 -42.803 1.00 77.44 66 LEU A O 1
ATOM 548 N N . TYR A 1 67 ? 16.302 -8.028 -43.279 1.00 80.25 67 TYR A N 1
ATOM 549 C CA . TYR A 1 67 ? 14.912 -7.627 -43.095 1.00 80.25 67 TYR A CA 1
ATOM 550 C C . TYR A 1 67 ? 14.283 -8.416 -41.949 1.00 80.25 67 TYR A C 1
ATOM 552 O O . TYR A 1 67 ? 14.042 -9.615 -42.063 1.00 80.25 67 TYR A O 1
ATOM 560 N N . GLN A 1 68 ? 13.966 -7.747 -40.846 1.00 79.94 68 GLN A N 1
ATOM 561 C CA . GLN A 1 68 ? 13.213 -8.336 -39.744 1.00 79.94 68 GLN A CA 1
ATOM 562 C C . GLN A 1 68 ? 11.774 -7.826 -39.784 1.00 79.94 68 GLN A C 1
ATOM 564 O O . GLN A 1 68 ? 11.518 -6.649 -39.527 1.00 79.94 68 GLN A O 1
ATOM 569 N N . ARG A 1 69 ? 10.822 -8.722 -40.051 1.00 81.81 69 ARG A N 1
ATOM 570 C CA . ARG A 1 69 ? 9.401 -8.464 -39.800 1.00 81.81 69 ARG A CA 1
ATOM 571 C C . ARG A 1 69 ? 9.070 -8.862 -38.372 1.00 81.81 69 ARG A C 1
ATOM 573 O O . ARG A 1 69 ? 9.457 -9.947 -37.929 1.00 81.81 69 ARG A O 1
ATOM 580 N N . PHE A 1 70 ? 8.373 -7.990 -37.659 1.00 76.44 70 PHE A N 1
ATOM 581 C CA . PHE A 1 70 ? 7.834 -8.296 -36.342 1.00 76.44 70 PHE A CA 1
ATOM 582 C C . PHE A 1 70 ? 6.527 -7.543 -36.103 1.00 76.44 70 PHE A C 1
ATOM 584 O O . PHE A 1 70 ? 6.306 -6.454 -36.635 1.00 76.44 70 PHE A O 1
ATOM 591 N N . THR A 1 71 ? 5.654 -8.139 -35.297 1.00 75.88 71 THR A N 1
ATOM 592 C CA . THR A 1 71 ? 4.419 -7.496 -34.835 1.00 75.88 71 THR A CA 1
ATOM 593 C C . THR A 1 71 ? 4.633 -7.048 -33.400 1.00 75.88 71 THR A C 1
ATOM 595 O O . THR A 1 71 ? 5.044 -7.848 -32.562 1.00 75.88 71 THR A O 1
ATOM 598 N N . THR A 1 72 ? 4.382 -5.772 -33.116 1.00 70.88 72 THR A N 1
ATOM 599 C CA . THR A 1 72 ? 4.490 -5.228 -31.760 1.00 70.88 72 THR A CA 1
ATOM 600 C C . THR A 1 72 ? 3.106 -5.049 -31.145 1.00 70.88 72 THR A C 1
ATOM 602 O O . THR A 1 72 ? 2.201 -4.497 -31.770 1.00 70.88 72 THR A O 1
ATOM 605 N N . THR A 1 73 ? 2.934 -5.509 -29.906 1.00 72.44 73 THR A N 1
ATOM 606 C CA . THR A 1 73 ? 1.737 -5.217 -29.101 1.00 72.44 73 THR A CA 1
ATOM 607 C C . THR A 1 73 ? 1.861 -3.885 -28.354 1.00 72.44 73 THR A C 1
ATOM 609 O O . THR A 1 73 ? 0.861 -3.388 -27.840 1.00 72.44 73 THR A O 1
ATOM 612 N N . VAL A 1 74 ? 3.067 -3.298 -28.320 1.00 74.00 74 VAL A N 1
ATOM 613 C CA . VAL A 1 74 ? 3.361 -1.993 -27.709 1.00 74.00 74 VAL A CA 1
ATOM 614 C C . VAL A 1 74 ? 2.635 -0.897 -28.482 1.00 74.00 74 VAL A C 1
ATOM 616 O O . VAL A 1 74 ? 2.845 -0.741 -29.685 1.00 74.00 74 VAL A O 1
ATOM 619 N N . GLN A 1 75 ? 1.803 -0.111 -27.800 1.00 75.44 75 GLN A N 1
ATOM 620 C CA . GLN A 1 75 ? 0.957 0.879 -28.471 1.00 75.44 75 GLN A CA 1
ATOM 621 C C . GLN A 1 75 ? 1.715 2.145 -28.873 1.00 75.44 75 GLN A C 1
ATOM 623 O O . GLN A 1 75 ? 1.424 2.733 -29.914 1.00 75.44 75 GLN A O 1
ATOM 628 N N . ARG A 1 76 ? 2.672 2.575 -28.046 1.00 77.06 76 ARG A N 1
ATOM 629 C CA . ARG A 1 76 ? 3.490 3.774 -28.249 1.00 77.06 76 ARG A CA 1
ATOM 630 C C . ARG A 1 76 ? 4.970 3.412 -28.163 1.00 77.06 76 ARG A C 1
ATOM 632 O O . ARG A 1 76 ? 5.543 3.414 -27.075 1.00 77.06 76 ARG A O 1
ATOM 639 N N . VAL A 1 77 ? 5.592 3.109 -29.299 1.00 78.12 77 VAL A N 1
ATOM 640 C CA . VAL A 1 77 ? 7.005 2.702 -29.363 1.00 78.12 77 VAL A CA 1
ATOM 641 C C . VAL A 1 77 ? 7.902 3.922 -29.167 1.00 78.12 77 VAL A C 1
ATOM 643 O O . VAL A 1 77 ? 7.808 4.894 -29.916 1.00 78.12 77 VAL A O 1
ATOM 646 N N . GLN A 1 78 ? 8.757 3.883 -28.144 1.00 77.00 78 GLN A N 1
ATOM 647 C CA . GLN A 1 78 ? 9.673 4.978 -27.804 1.00 77.00 78 GLN A CA 1
ATOM 648 C C . GLN A 1 78 ? 11.102 4.695 -28.228 1.00 77.00 78 GLN A C 1
ATOM 650 O O . GLN A 1 78 ? 11.812 5.617 -28.630 1.00 77.00 78 GLN A O 1
ATOM 655 N N . LYS A 1 79 ? 11.522 3.434 -28.098 1.00 77.12 79 LYS A N 1
ATOM 656 C CA . LYS A 1 79 ? 12.890 3.015 -28.366 1.00 77.12 79 LYS A CA 1
ATOM 657 C C . LYS A 1 79 ? 12.906 1.619 -28.947 1.00 77.12 79 LYS A C 1
ATOM 659 O O . LYS A 1 79 ? 12.167 0.738 -28.506 1.00 77.12 79 LYS A O 1
ATOM 664 N N . ILE A 1 80 ? 13.788 1.418 -29.911 1.00 78.31 80 ILE A N 1
ATOM 665 C CA . ILE A 1 80 ? 14.109 0.099 -30.436 1.00 78.31 80 ILE A CA 1
ATOM 666 C C . ILE A 1 80 ? 15.614 -0.078 -30.318 1.00 78.31 80 ILE A C 1
ATOM 668 O O . ILE A 1 80 ? 16.362 0.711 -30.883 1.00 78.31 80 ILE A O 1
ATOM 672 N N . CYS A 1 81 ? 16.065 -1.107 -29.612 1.00 75.38 81 CYS A N 1
ATOM 673 C CA . CYS A 1 81 ? 17.487 -1.399 -29.475 1.00 75.38 81 CYS A CA 1
ATOM 674 C C . CYS A 1 81 ? 17.833 -2.714 -30.161 1.00 75.38 81 CYS A C 1
ATOM 676 O O . CYS A 1 81 ? 17.045 -3.654 -30.139 1.00 75.38 81 CYS A O 1
ATOM 678 N N . LEU A 1 82 ? 19.027 -2.785 -30.738 1.00 76.25 82 LEU A N 1
ATOM 679 C CA . LEU A 1 82 ? 19.566 -3.974 -31.379 1.00 76.25 82 LEU A CA 1
ATOM 680 C C . LEU A 1 82 ? 20.940 -4.299 -30.795 1.00 76.25 82 LEU A C 1
ATOM 682 O O . LEU A 1 82 ? 21.793 -3.416 -30.686 1.00 76.25 82 LEU A O 1
ATOM 686 N N . GLY A 1 83 ? 21.153 -5.563 -30.432 1.00 71.19 83 GLY A N 1
ATOM 687 C CA . GLY A 1 83 ? 22.445 -6.067 -29.972 1.00 71.19 83 GLY A CA 1
ATOM 688 C C . GLY A 1 83 ? 23.363 -6.498 -31.121 1.00 71.19 83 GLY A C 1
ATOM 689 O O . GLY A 1 83 ? 22.948 -7.222 -32.028 1.00 71.19 83 GLY A O 1
ATOM 690 N N . TRP A 1 84 ? 24.636 -6.114 -31.035 1.00 70.00 84 TRP A N 1
ATOM 691 C CA . TRP A 1 84 ? 25.680 -6.391 -32.024 1.00 70.00 84 TRP A CA 1
ATOM 692 C C . TRP A 1 84 ? 26.883 -7.078 -31.403 1.00 70.00 84 TRP A C 1
ATOM 694 O O . TRP A 1 84 ? 27.229 -6.826 -30.244 1.00 70.00 84 TRP A O 1
ATOM 704 N N . LYS A 1 85 ? 27.586 -7.862 -32.223 1.00 66.50 85 LYS A N 1
ATOM 705 C CA . LYS A 1 85 ? 28.872 -8.447 -31.856 1.00 66.50 85 LYS A CA 1
ATOM 706 C C . LYS A 1 85 ? 29.896 -8.283 -32.973 1.00 66.50 85 LYS A C 1
ATOM 708 O O . LYS A 1 85 ? 29.606 -8.504 -34.145 1.00 66.50 85 LYS A O 1
ATOM 713 N N . SER A 1 86 ? 31.115 -7.919 -32.585 1.00 59.41 86 SER A N 1
ATOM 714 C CA . SER A 1 86 ? 32.249 -7.838 -33.507 1.00 59.41 86 SER A CA 1
ATOM 715 C C . SER A 1 86 ? 32.921 -9.188 -33.672 1.00 59.41 86 SER A C 1
ATOM 717 O O . SER A 1 86 ? 33.226 -9.850 -32.677 1.00 59.41 86 SER A O 1
ATOM 719 N N . ALA A 1 87 ? 33.286 -9.530 -34.903 1.00 52.41 87 ALA A N 1
ATOM 720 C CA . ALA A 1 87 ? 34.303 -10.533 -35.177 1.00 52.41 87 ALA A CA 1
ATOM 721 C C . ALA A 1 87 ? 35.636 -9.824 -35.478 1.00 52.41 87 ALA A C 1
ATOM 723 O O . ALA A 1 87 ? 35.964 -9.605 -36.631 1.00 52.41 87 ALA A O 1
ATOM 724 N N . GLN A 1 88 ? 36.385 -9.426 -34.440 1.00 51.03 88 GLN A N 1
ATOM 725 C CA . GLN A 1 88 ? 37.810 -9.031 -34.522 1.00 51.03 88 GLN A CA 1
ATOM 726 C C . GLN A 1 88 ? 38.206 -8.097 -35.696 1.00 51.03 88 GLN A C 1
ATOM 728 O O . GLN A 1 88 ? 39.264 -8.276 -36.299 1.00 51.03 88 GLN A O 1
ATOM 733 N N . LEU A 1 89 ? 37.395 -7.089 -36.030 1.00 51.50 89 LEU A N 1
ATOM 734 C CA . LEU A 1 89 ? 37.721 -6.144 -37.104 1.00 51.50 89 LEU A CA 1
ATOM 735 C C . LEU A 1 89 ? 38.554 -4.958 -36.587 1.00 51.50 89 LEU A C 1
ATOM 737 O O . LEU A 1 89 ? 38.413 -4.504 -35.456 1.00 51.50 89 LEU A O 1
ATOM 741 N N . THR A 1 90 ? 39.454 -4.446 -37.423 1.00 48.22 90 THR A N 1
ATOM 742 C CA . THR A 1 90 ? 40.303 -3.265 -37.158 1.00 48.22 90 THR A CA 1
ATOM 743 C C . THR A 1 90 ? 39.674 -1.953 -37.640 1.00 48.22 90 THR A C 1
ATOM 745 O O . THR A 1 90 ? 40.297 -0.900 -37.514 1.00 48.22 90 THR A O 1
ATOM 748 N N . GLN A 1 91 ? 38.461 -1.994 -38.203 1.00 55.72 91 GLN A N 1
ATOM 749 C CA . GLN A 1 91 ? 37.796 -0.849 -38.830 1.00 55.72 91 GLN A CA 1
ATOM 750 C C . GLN A 1 91 ? 36.436 -0.556 -38.187 1.00 55.72 91 GLN A C 1
ATOM 752 O O . GLN A 1 91 ? 35.675 -1.467 -37.866 1.00 55.72 91 GLN A O 1
ATOM 757 N N . THR A 1 92 ? 36.133 0.733 -38.025 1.00 59.44 92 THR A N 1
ATOM 758 C CA . THR A 1 92 ? 34.812 1.227 -37.621 1.00 59.44 92 THR A CA 1
ATOM 759 C C . THR A 1 92 ? 33.822 1.009 -38.758 1.00 59.44 92 THR A C 1
ATOM 761 O O . THR A 1 92 ? 34.018 1.562 -39.841 1.00 59.44 92 THR A O 1
ATOM 764 N N . ALA A 1 93 ? 32.765 0.239 -38.519 1.00 62.56 93 ALA A N 1
ATOM 765 C CA . ALA A 1 93 ? 31.701 0.046 -39.497 1.00 62.56 93 ALA A CA 1
ATOM 766 C C . ALA A 1 93 ? 30.512 0.944 -39.192 1.00 62.56 93 ALA A C 1
ATOM 768 O O . ALA A 1 93 ? 30.231 1.261 -38.031 1.00 62.56 93 ALA A O 1
ATOM 769 N N . THR A 1 94 ? 29.791 1.319 -40.240 1.00 68.25 94 THR A N 1
ATOM 770 C CA . THR A 1 94 ? 28.571 2.098 -40.094 1.00 68.25 94 THR A CA 1
ATOM 771 C C . THR A 1 94 ? 27.372 1.183 -40.256 1.00 68.25 94 THR A C 1
ATOM 773 O O . THR A 1 94 ? 27.254 0.464 -41.241 1.00 68.25 94 THR A O 1
ATOM 776 N N . VAL A 1 95 ? 26.482 1.212 -39.274 1.00 73.06 95 VAL A N 1
ATOM 777 C CA . VAL A 1 95 ? 25.212 0.499 -39.317 1.00 73.06 95 VAL A CA 1
ATOM 778 C C . VAL A 1 95 ? 24.109 1.505 -39.570 1.00 73.06 95 VAL A C 1
ATOM 780 O O . VAL A 1 95 ? 24.018 2.518 -38.873 1.00 73.06 95 VAL A O 1
ATOM 783 N N . THR A 1 96 ? 23.244 1.194 -40.530 1.00 77.12 96 THR A N 1
ATOM 784 C CA . THR A 1 96 ? 22.024 1.959 -40.785 1.00 77.12 96 THR A CA 1
ATOM 785 C C . THR A 1 96 ? 20.822 1.091 -40.464 1.00 77.12 96 THR A C 1
ATOM 787 O O . THR A 1 96 ? 20.620 0.043 -41.073 1.00 77.12 96 THR A O 1
ATOM 790 N N . MET A 1 97 ? 20.009 1.529 -39.510 1.00 78.44 97 MET A N 1
ATOM 791 C CA . MET A 1 97 ? 18.739 0.890 -39.197 1.00 78.44 97 MET A CA 1
ATOM 792 C C . MET A 1 97 ? 17.606 1.765 -39.712 1.00 78.44 97 MET A C 1
ATOM 794 O O . MET A 1 97 ? 17.534 2.949 -39.387 1.00 78.44 97 MET A O 1
ATOM 798 N N . THR A 1 98 ? 16.714 1.172 -40.497 1.00 80.56 98 THR A N 1
ATOM 799 C CA . THR A 1 98 ? 15.536 1.838 -41.048 1.00 80.56 98 THR A CA 1
ATOM 800 C C . THR A 1 98 ? 14.298 1.074 -40.614 1.00 80.56 98 THR A C 1
ATOM 802 O O . THR A 1 98 ? 14.132 -0.096 -40.957 1.00 80.56 98 THR A O 1
ATOM 805 N N . LEU A 1 99 ? 13.421 1.726 -39.856 1.00 82.06 99 LEU A N 1
ATOM 806 C CA . LEU A 1 99 ? 12.116 1.184 -39.511 1.00 82.06 99 LEU A CA 1
ATOM 807 C C . LEU A 1 99 ? 11.097 1.653 -40.548 1.00 82.06 99 LEU A C 1
ATOM 809 O O . LEU A 1 99 ? 10.953 2.852 -40.785 1.00 82.06 99 LEU A O 1
ATOM 813 N N . SER A 1 100 ? 10.365 0.715 -41.135 1.00 81.94 100 SER A N 1
ATOM 814 C CA . SER A 1 100 ? 9.292 0.986 -42.090 1.00 81.94 100 SER A CA 1
ATOM 815 C C . SER A 1 100 ? 8.048 0.169 -41.755 1.00 81.94 100 SER A C 1
ATOM 817 O O . SER A 1 100 ? 8.141 -0.874 -41.105 1.00 81.94 100 SER A O 1
ATOM 819 N N . ARG A 1 101 ? 6.869 0.630 -42.172 1.00 81.44 101 ARG A N 1
ATOM 820 C CA . ARG A 1 101 ? 5.640 -0.165 -42.047 1.00 81.44 101 ARG A CA 1
ATOM 821 C C . ARG A 1 101 ? 5.603 -1.219 -43.157 1.00 81.44 101 ARG A C 1
ATOM 823 O O . ARG A 1 101 ? 5.808 -0.886 -44.325 1.00 81.44 101 ARG A O 1
ATOM 830 N N . ALA A 1 102 ? 5.326 -2.475 -42.806 1.00 77.12 102 ALA A N 1
ATOM 831 C CA . ALA A 1 102 ? 5.348 -3.583 -43.764 1.00 77.12 102 ALA A CA 1
ATOM 832 C C . ALA A 1 102 ? 4.264 -3.460 -44.856 1.00 77.12 102 ALA A C 1
ATOM 834 O O . ALA A 1 102 ? 4.484 -3.909 -45.977 1.00 77.12 102 ALA A O 1
ATOM 835 N N . ASP A 1 103 ? 3.137 -2.806 -44.550 1.00 73.00 103 ASP A N 1
ATOM 836 C CA . ASP A 1 103 ? 1.976 -2.709 -45.448 1.00 73.00 103 ASP A CA 1
ATOM 837 C C . ASP A 1 103 ? 2.174 -1.735 -46.620 1.00 73.00 103 ASP A C 1
ATOM 839 O O . ASP A 1 103 ? 1.697 -1.978 -47.726 1.00 73.00 103 ASP A O 1
ATOM 843 N N . ASN A 1 104 ? 2.833 -0.596 -46.378 1.00 73.25 104 ASN A N 1
ATOM 844 C CA . ASN A 1 104 ? 2.940 0.503 -47.346 1.00 73.25 104 ASN A CA 1
ATOM 845 C C . ASN A 1 104 ? 4.385 0.964 -47.609 1.00 73.25 104 ASN A C 1
ATOM 847 O O . ASN A 1 104 ? 4.588 1.883 -48.401 1.00 73.25 104 ASN A O 1
ATOM 851 N N . GLY A 1 105 ? 5.380 0.365 -46.944 1.00 72.62 105 GLY A N 1
ATOM 852 C CA . GLY A 1 105 ? 6.794 0.713 -47.095 1.00 72.62 105 GLY A CA 1
ATOM 853 C C . GLY A 1 105 ? 7.158 2.115 -46.597 1.00 72.62 105 GLY A C 1
ATOM 854 O O . GLY A 1 105 ? 8.246 2.606 -46.889 1.00 72.62 105 GLY A O 1
ATOM 855 N N . GLN A 1 106 ? 6.267 2.787 -45.860 1.00 79.25 106 GLN A N 1
ATOM 856 C CA . GLN A 1 106 ? 6.533 4.122 -45.337 1.00 79.25 106 GLN A CA 1
ATOM 857 C C . GLN A 1 106 ? 7.634 4.053 -44.273 1.00 79.25 106 GLN A C 1
ATOM 859 O O . GLN A 1 106 ? 7.483 3.351 -43.272 1.00 79.25 106 GLN A O 1
ATOM 864 N N . VAL A 1 107 ? 8.726 4.794 -44.480 1.00 78.69 107 VAL A N 1
ATOM 865 C CA . VAL A 1 107 ? 9.825 4.910 -43.512 1.00 78.69 107 VAL A CA 1
ATOM 866 C C . VAL A 1 107 ? 9.358 5.746 -42.320 1.00 78.69 107 VAL A C 1
ATOM 868 O O . VAL A 1 107 ? 8.929 6.886 -42.484 1.00 78.69 107 VAL A O 1
ATOM 871 N N . LEU A 1 108 ? 9.420 5.156 -41.128 1.00 77.06 108 LEU A N 1
ATOM 872 C CA . LEU A 1 108 ? 8.977 5.751 -39.867 1.00 77.06 108 LEU A CA 1
ATOM 873 C C . LEU A 1 108 ? 10.138 6.394 -39.102 1.00 77.06 108 LEU A C 1
ATOM 875 O O . LEU A 1 108 ? 9.968 7.457 -38.515 1.00 77.06 108 LEU A O 1
ATOM 879 N N . ALA A 1 109 ? 11.318 5.772 -39.130 1.00 77.19 109 ALA A N 1
ATOM 880 C CA . ALA A 1 109 ? 12.559 6.378 -38.659 1.00 77.19 109 ALA A CA 1
ATOM 881 C C . ALA A 1 109 ? 13.772 5.707 -39.293 1.00 77.19 109 ALA A C 1
ATOM 883 O O . ALA A 1 109 ? 13.729 4.535 -39.674 1.00 77.19 109 ALA A O 1
ATOM 884 N N . GLN A 1 110 ? 14.869 6.451 -39.348 1.00 79.06 110 GLN A N 1
ATOM 885 C CA . GLN A 1 110 ? 16.159 5.962 -39.794 1.00 79.06 110 GLN A CA 1
ATOM 886 C C . GLN A 1 110 ? 17.233 6.507 -38.861 1.00 79.06 110 GLN A C 1
ATOM 888 O O . GLN A 1 110 ? 17.270 7.706 -38.592 1.00 79.06 110 GLN A O 1
ATOM 893 N N . GLN A 1 111 ? 18.108 5.631 -38.378 1.00 79.06 111 GLN A N 1
ATOM 894 C CA . GLN A 1 111 ? 19.245 6.026 -37.562 1.00 79.06 111 GLN A CA 1
ATOM 895 C C . GLN A 1 111 ? 20.508 5.329 -38.049 1.00 79.06 111 GLN A C 1
ATOM 897 O O . GLN A 1 111 ? 20.511 4.134 -38.349 1.00 79.06 111 GLN A O 1
ATOM 902 N N . GLN A 1 112 ? 21.587 6.101 -38.112 1.00 74.50 112 GLN A N 1
ATOM 903 C CA . GLN A 1 112 ? 22.909 5.630 -38.486 1.00 74.50 112 GLN A CA 1
ATOM 904 C C . GLN A 1 112 ? 23.819 5.699 -37.259 1.00 74.50 112 GLN A C 1
ATOM 906 O O . GLN A 1 112 ? 23.807 6.681 -36.517 1.00 74.50 112 GLN A O 1
ATOM 911 N N . THR A 1 113 ? 24.572 4.640 -36.981 1.00 67.38 113 THR A N 1
ATOM 912 C CA . THR A 1 113 ? 25.490 4.587 -35.835 1.00 67.38 113 THR A CA 1
ATOM 913 C C . THR A 1 113 ? 26.787 3.903 -36.241 1.00 67.38 113 THR A C 1
ATOM 915 O O . THR A 1 113 ? 26.778 2.884 -36.926 1.00 67.38 113 THR A O 1
ATOM 918 N N . THR A 1 114 ? 27.914 4.478 -35.826 1.00 66.31 114 THR A N 1
ATOM 919 C CA . THR A 1 114 ? 29.250 3.913 -36.044 1.00 66.31 114 THR A CA 1
ATOM 920 C C . THR A 1 114 ? 29.616 2.980 -34.894 1.00 66.31 114 THR A C 1
ATOM 922 O O . THR A 1 114 ? 29.598 3.403 -33.736 1.00 66.31 114 THR A O 1
ATOM 925 N N . LEU A 1 115 ? 29.960 1.730 -35.200 1.00 66.69 115 LEU A N 1
ATOM 926 C CA . LEU A 1 115 ? 30.331 0.710 -34.214 1.00 66.69 115 LEU A CA 1
ATOM 927 C C . LEU A 1 115 ? 31.865 0.570 -34.123 1.00 66.69 115 LEU A C 1
ATOM 929 O O . LEU A 1 115 ? 32.553 0.546 -35.146 1.00 66.69 115 LEU A O 1
ATOM 933 N N . GLY A 1 116 ? 32.396 0.528 -32.891 1.00 61.19 116 GLY A N 1
ATOM 934 C CA . GLY A 1 116 ? 33.825 0.329 -32.565 1.00 61.19 116 GLY A CA 1
ATOM 935 C C . GLY A 1 116 ? 34.141 -1.133 -32.225 1.00 61.19 116 GLY A C 1
ATOM 936 O O . GLY A 1 116 ? 33.381 -1.988 -32.622 1.00 61.19 116 GLY A O 1
ATOM 937 N N . ASN A 1 117 ? 35.194 -1.462 -31.463 1.00 56.97 117 ASN A N 1
ATOM 938 C CA . ASN A 1 117 ? 35.497 -2.859 -31.072 1.00 56.97 117 ASN A CA 1
ATOM 939 C C . ASN A 1 117 ? 34.864 -3.259 -29.728 1.00 56.97 117 ASN A C 1
ATOM 941 O O . ASN A 1 117 ? 35.042 -2.553 -28.739 1.00 56.97 117 ASN A O 1
ATOM 945 N N . GLY A 1 118 ? 34.154 -4.397 -29.685 1.00 60.25 118 GLY A N 1
ATOM 946 C CA . GLY A 1 118 ? 33.430 -4.879 -28.497 1.00 60.25 118 GLY A CA 1
ATOM 947 C C . GLY A 1 118 ? 31.972 -5.284 -28.763 1.00 60.25 118 GLY A C 1
ATOM 948 O O . GLY A 1 118 ? 31.570 -5.472 -29.913 1.00 60.25 118 GLY A O 1
ATOM 949 N N . ASN A 1 119 ? 31.200 -5.432 -27.683 1.00 59.16 119 ASN A N 1
ATOM 950 C CA . ASN A 1 119 ? 29.755 -5.669 -27.728 1.00 59.16 119 ASN A CA 1
ATOM 951 C C . ASN A 1 119 ? 29.039 -4.321 -27.675 1.00 59.16 119 ASN A C 1
ATOM 953 O O . ASN A 1 119 ? 29.315 -3.506 -26.792 1.00 59.16 119 ASN A O 1
ATOM 957 N N . PHE A 1 120 ? 28.130 -4.087 -28.618 1.00 62.22 120 PHE A N 1
ATOM 958 C CA . PHE A 1 120 ? 27.433 -2.810 -28.737 1.00 62.22 120 PHE A CA 1
ATOM 959 C C . PHE A 1 120 ? 25.935 -3.016 -28.816 1.00 62.22 120 PHE A C 1
ATOM 961 O O . PHE A 1 120 ? 25.447 -3.996 -29.373 1.00 62.22 120 PHE A O 1
ATOM 968 N N . VAL A 1 121 ? 25.209 -2.039 -28.292 1.00 63.03 121 VAL A N 1
ATOM 969 C CA . VAL A 1 121 ? 23.775 -1.908 -28.498 1.00 63.03 121 VAL A CA 1
ATOM 970 C C . VAL A 1 121 ? 23.570 -0.636 -29.301 1.00 63.03 121 VAL A C 1
ATOM 972 O O . VAL A 1 121 ? 23.939 0.446 -28.843 1.00 63.03 121 VAL A O 1
ATOM 975 N N . SER A 1 122 ? 23.020 -0.755 -30.506 1.00 62.84 122 SER A N 1
ATOM 976 C CA . SER A 1 122 ? 22.536 0.415 -31.235 1.00 62.84 122 SER A CA 1
ATOM 977 C C . SER A 1 122 ? 21.087 0.655 -30.847 1.00 62.84 122 SER A C 1
ATOM 979 O O . SER A 1 122 ? 20.311 -0.290 -30.734 1.00 62.84 122 SER A O 1
ATOM 981 N N . GLN A 1 123 ? 20.706 1.912 -30.672 1.00 68.81 123 GLN A N 1
ATOM 982 C CA . GLN A 1 123 ? 19.335 2.293 -30.345 1.00 68.81 123 GLN A CA 1
ATOM 983 C C . GLN A 1 123 ? 18.782 3.202 -31.435 1.00 68.81 123 GLN A C 1
ATOM 985 O O . GLN A 1 123 ? 19.531 3.994 -31.997 1.00 68.81 123 GLN A O 1
ATOM 990 N N . ILE A 1 124 ? 17.495 3.058 -31.730 1.00 69.25 124 ILE A N 1
ATOM 991 C CA . ILE A 1 124 ? 16.685 4.005 -32.485 1.00 69.25 124 ILE A CA 1
ATOM 992 C C . ILE A 1 124 ? 15.779 4.685 -31.471 1.00 69.25 124 ILE A C 1
ATOM 994 O O . ILE A 1 124 ? 14.860 4.052 -30.944 1.00 69.25 124 ILE A O 1
ATOM 998 N N . ASP A 1 125 ? 16.072 5.948 -31.179 1.00 65.88 125 ASP A N 1
ATOM 999 C CA . ASP A 1 125 ? 15.229 6.784 -30.330 1.00 65.88 125 ASP A CA 1
ATOM 1000 C C . ASP A 1 125 ? 14.255 7.567 -31.219 1.00 65.88 125 ASP A C 1
ATOM 1002 O O . ASP A 1 125 ? 14.654 8.182 -32.209 1.00 65.88 125 ASP A O 1
ATOM 1006 N N . PHE A 1 126 ? 12.967 7.549 -30.879 1.00 67.62 126 PHE A N 1
ATOM 1007 C CA . PHE A 1 126 ? 11.953 8.300 -31.617 1.00 67.62 126 PHE A CA 1
ATOM 1008 C C . PHE A 1 126 ? 11.676 9.634 -30.914 1.00 67.62 126 PHE A C 1
ATOM 1010 O O . PHE A 1 126 ? 11.131 9.647 -29.809 1.00 67.62 126 PHE A O 1
ATOM 1017 N N . ASP A 1 127 ? 11.991 10.758 -31.572 1.00 59.69 127 ASP A N 1
ATOM 1018 C CA . ASP A 1 127 ? 11.707 12.114 -31.060 1.00 59.69 127 ASP A CA 1
ATOM 1019 C C . ASP A 1 127 ? 10.214 12.316 -30.756 1.00 59.69 127 ASP A C 1
ATOM 1021 O O . ASP A 1 127 ? 9.835 12.951 -29.768 1.00 59.69 127 ASP A O 1
ATOM 1025 N N . GLN A 1 128 ? 9.349 11.730 -31.592 1.00 64.00 128 GLN A N 1
ATOM 1026 C CA . GLN A 1 128 ? 7.949 11.499 -31.267 1.00 64.00 128 GLN A CA 1
ATOM 1027 C C . GLN A 1 128 ? 7.650 10.006 -31.342 1.00 64.00 128 GLN A C 1
ATOM 1029 O O . GLN A 1 128 ? 7.837 9.399 -32.395 1.00 64.00 128 GLN A O 1
ATOM 1034 N N . PRO A 1 129 ? 7.166 9.399 -30.252 1.00 67.88 129 PRO A N 1
ATOM 1035 C CA . PRO A 1 129 ? 6.951 7.965 -30.227 1.00 67.88 129 PRO A CA 1
ATOM 1036 C C . PRO A 1 129 ? 5.794 7.545 -31.130 1.00 67.88 129 PRO A C 1
ATOM 1038 O O . PRO A 1 129 ? 4.722 8.162 -31.135 1.00 67.88 129 PRO A O 1
ATOM 1041 N N . LEU A 1 130 ? 6.034 6.469 -31.871 1.00 72.00 130 LEU A N 1
ATOM 1042 C CA . LEU A 1 130 ? 5.156 5.958 -32.914 1.00 72.00 130 LEU A CA 1
ATOM 1043 C C . LEU A 1 130 ? 3.936 5.265 -32.306 1.00 72.00 130 LEU A C 1
ATOM 1045 O O . LEU A 1 130 ? 4.078 4.396 -31.447 1.00 72.00 130 LEU A O 1
ATOM 1049 N N . GLN A 1 131 ? 2.741 5.640 -32.766 1.00 70.50 131 GLN A N 1
ATOM 1050 C CA . GLN A 1 131 ? 1.480 5.001 -32.382 1.00 70.50 131 GLN A CA 1
ATOM 1051 C C . GLN A 1 131 ? 1.156 3.874 -33.369 1.00 70.50 131 GLN A C 1
ATOM 1053 O O . GLN A 1 131 ? 0.456 4.088 -34.354 1.00 70.50 131 GLN A O 1
ATOM 1058 N N . GLU A 1 132 ? 1.712 2.691 -33.128 1.00 67.06 132 GLU A N 1
ATOM 1059 C CA . GLU A 1 132 ? 1.726 1.563 -34.075 1.00 67.06 132 GLU A CA 1
ATOM 1060 C C . GLU A 1 132 ? 1.360 0.255 -33.350 1.00 67.06 132 GLU A C 1
ATOM 1062 O O . GLU A 1 132 ? 2.119 -0.710 -33.319 1.00 67.06 132 GLU A O 1
ATOM 1067 N N . ALA A 1 133 ? 0.193 0.240 -32.698 1.00 62.97 133 ALA A N 1
ATOM 1068 C CA . ALA A 1 133 ? -0.299 -0.940 -31.990 1.00 62.97 133 ALA A CA 1
ATOM 1069 C C . ALA A 1 133 ? -0.756 -2.031 -32.975 1.00 62.97 133 ALA A C 1
ATOM 1071 O O . ALA A 1 133 ? -1.614 -1.768 -33.819 1.00 62.97 133 ALA A O 1
ATOM 1072 N N . ASN A 1 134 ? -0.266 -3.267 -32.816 1.00 65.62 134 ASN A N 1
ATOM 1073 C CA . ASN A 1 134 ? -0.641 -4.437 -33.626 1.00 65.62 134 ASN A CA 1
ATOM 1074 C C . ASN A 1 134 ? -0.400 -4.282 -35.140 1.00 65.62 134 ASN A C 1
ATOM 1076 O O . ASN A 1 134 ? -1.022 -4.987 -35.935 1.00 65.62 134 ASN A O 1
ATOM 1080 N N . THR A 1 135 ? 0.490 -3.381 -35.557 1.00 70.88 135 THR A N 1
ATOM 1081 C CA . THR A 1 135 ? 0.895 -3.260 -36.961 1.00 70.88 135 THR A CA 1
ATOM 1082 C C . THR A 1 135 ? 2.162 -4.073 -37.225 1.00 70.88 135 THR A C 1
ATOM 1084 O O . THR A 1 135 ? 2.996 -4.285 -36.337 1.00 70.88 135 THR A O 1
ATOM 1087 N N . GLN A 1 136 ? 2.295 -4.587 -38.451 1.00 75.81 136 GLN A N 1
ATOM 1088 C CA . GLN A 1 136 ? 3.512 -5.271 -38.874 1.00 75.81 136 GLN A CA 1
ATOM 1089 C C . GLN A 1 136 ? 4.577 -4.233 -39.221 1.00 75.81 136 GLN A C 1
ATOM 1091 O O . GLN A 1 136 ? 4.426 -3.429 -40.147 1.00 75.81 136 GLN A O 1
ATOM 1096 N N . LEU A 1 137 ? 5.674 -4.264 -38.472 1.00 80.44 137 LEU A N 1
ATOM 1097 C CA . LEU A 1 137 ? 6.826 -3.407 -38.689 1.00 80.44 137 LEU A CA 1
ATOM 1098 C C . LEU A 1 137 ? 7.932 -4.196 -39.389 1.00 80.44 137 LEU A C 1
ATOM 1100 O O . LEU A 1 137 ? 8.179 -5.368 -39.097 1.00 80.44 137 LEU A O 1
ATOM 1104 N N . LEU A 1 138 ? 8.593 -3.528 -40.328 1.00 80.62 138 LEU A N 1
ATOM 1105 C CA . LEU A 1 138 ? 9.742 -4.025 -41.065 1.00 80.62 138 LEU A CA 1
ATOM 1106 C C . LEU A 1 138 ? 10.970 -3.216 -40.648 1.00 80.62 138 LEU A C 1
ATOM 1108 O O . LEU A 1 138 ? 11.128 -2.051 -41.024 1.00 80.62 138 LEU A O 1
ATOM 1112 N N . LEU A 1 139 ? 11.849 -3.849 -39.879 1.00 80.31 139 LEU A N 1
ATOM 1113 C CA . LEU A 1 139 ? 13.159 -3.310 -39.555 1.00 80.31 139 LEU A CA 1
ATOM 1114 C C . LEU A 1 139 ? 14.157 -3.776 -40.611 1.00 80.31 139 LEU A C 1
ATOM 1116 O O . LEU A 1 139 ? 14.455 -4.963 -40.719 1.00 80.31 139 LEU A O 1
ATOM 1120 N N . THR A 1 140 ? 14.661 -2.824 -41.385 1.00 80.69 140 THR A N 1
ATOM 1121 C CA . THR A 1 140 ? 15.732 -3.042 -42.356 1.00 80.69 140 THR A CA 1
ATOM 1122 C C . THR A 1 140 ? 17.044 -2.627 -41.719 1.00 80.69 140 THR A C 1
ATOM 1124 O O . THR A 1 140 ? 17.185 -1.498 -41.246 1.00 80.69 140 THR A O 1
ATOM 1127 N N . VAL A 1 141 ? 17.999 -3.541 -41.691 1.00 78.06 141 VAL A N 1
ATOM 1128 C CA . VAL A 1 141 ? 19.299 -3.346 -41.065 1.00 78.06 141 VAL A CA 1
ATOM 1129 C C . VAL A 1 141 ? 20.358 -3.504 -42.139 1.00 78.06 141 VAL A C 1
ATOM 1131 O O . VAL A 1 141 ? 20.506 -4.587 -42.692 1.00 78.06 141 VAL A O 1
ATOM 1134 N N . GLN A 1 142 ? 21.078 -2.427 -42.434 1.00 78.31 142 GLN A N 1
ATOM 1135 C CA . GLN A 1 142 ? 22.206 -2.443 -43.354 1.00 78.31 142 GLN A CA 1
ATOM 1136 C C . GLN A 1 142 ? 23.507 -2.355 -42.560 1.00 78.31 142 GLN A C 1
ATOM 1138 O O . GLN A 1 142 ? 23.683 -1.430 -41.757 1.00 78.31 142 GLN A O 1
ATOM 1143 N N . CYS A 1 143 ? 24.400 -3.320 -42.763 1.00 70.31 143 CYS A N 1
ATOM 1144 C CA . CYS A 1 143 ? 25.650 -3.425 -42.023 1.00 70.31 143 CYS A CA 1
ATOM 1145 C C . CYS A 1 143 ? 26.831 -3.768 -42.933 1.00 70.31 143 CYS A C 1
ATOM 1147 O O . CYS A 1 143 ? 26.822 -4.786 -43.620 1.00 70.31 143 CYS A O 1
ATOM 1149 N N . ASP A 1 144 ? 27.895 -2.971 -42.832 1.00 66.56 144 ASP A N 1
ATOM 1150 C CA . ASP A 1 144 ? 29.155 -3.232 -43.527 1.00 66.56 144 ASP A CA 1
ATOM 1151 C C . ASP A 1 144 ? 30.085 -4.061 -42.617 1.00 66.56 144 ASP A C 1
ATOM 1153 O O . ASP A 1 144 ? 30.795 -3.528 -41.764 1.00 66.56 144 ASP A O 1
ATOM 1157 N N . GLY A 1 145 ? 30.067 -5.390 -42.757 1.00 58.16 145 GLY A N 1
ATOM 1158 C CA . GLY A 1 145 ? 31.037 -6.291 -42.107 1.00 58.16 145 GLY A CA 1
ATOM 1159 C C . GLY A 1 145 ? 30.775 -6.665 -40.638 1.00 58.16 145 GLY A C 1
ATOM 1160 O O . GLY A 1 145 ? 31.618 -7.316 -40.026 1.00 58.16 145 GLY A O 1
ATOM 1161 N N . TRP A 1 146 ? 29.626 -6.306 -40.059 1.00 62.91 146 TRP A N 1
ATOM 1162 C CA . TRP A 1 146 ? 29.233 -6.686 -38.691 1.00 62.91 146 TRP A CA 1
ATOM 1163 C C . TRP A 1 146 ? 28.063 -7.661 -38.682 1.00 62.91 146 TRP A C 1
ATOM 1165 O O . TRP A 1 146 ? 27.142 -7.520 -39.476 1.00 62.91 146 TRP A O 1
ATOM 1175 N N . THR A 1 147 ? 28.068 -8.620 -37.751 1.00 64.88 147 THR A N 1
ATOM 1176 C CA . THR A 1 147 ? 26.958 -9.570 -37.599 1.00 64.88 147 THR A CA 1
ATOM 1177 C C . THR A 1 147 ? 26.085 -9.175 -36.403 1.00 64.88 147 THR A C 1
ATOM 1179 O O . THR A 1 147 ? 26.595 -9.023 -35.285 1.00 64.88 147 THR A O 1
ATOM 1182 N N . PRO A 1 148 ? 24.772 -8.960 -36.596 1.00 68.25 148 PRO A N 1
ATOM 1183 C CA . PRO A 1 148 ? 23.871 -8.751 -35.471 1.00 68.25 148 PRO A CA 1
ATOM 1184 C C . PRO A 1 148 ? 23.735 -10.046 -34.659 1.00 68.25 148 PRO A C 1
ATOM 1186 O O . PRO A 1 148 ? 23.944 -11.145 -35.173 1.00 68.25 148 PRO A O 1
ATOM 1189 N N . LEU A 1 149 ? 23.393 -9.928 -33.375 1.00 70.56 149 LEU A N 1
ATOM 1190 C CA . LEU A 1 149 ? 23.105 -11.099 -32.546 1.00 70.56 149 LEU A CA 1
ATOM 1191 C C . LEU A 1 149 ? 21.712 -11.648 -32.871 1.00 70.56 149 LEU A C 1
ATOM 1193 O O . LEU A 1 149 ? 20.772 -10.878 -33.071 1.00 70.56 149 LEU A O 1
ATOM 1197 N N . TYR A 1 150 ? 21.571 -12.973 -32.872 1.00 71.88 150 TYR A N 1
ATOM 1198 C CA . TYR A 1 150 ? 20.314 -13.666 -33.160 1.00 71.88 150 TYR A CA 1
ATOM 1199 C C . TYR A 1 150 ? 19.794 -14.375 -31.917 1.00 71.88 150 TYR A C 1
ATOM 1201 O O . TYR A 1 150 ? 20.572 -14.923 -31.137 1.00 71.88 150 TYR A O 1
ATOM 1209 N N . ARG A 1 151 ? 18.473 -14.420 -31.769 1.00 70.75 151 ARG A N 1
ATOM 1210 C CA . ARG A 1 151 ? 17.781 -15.188 -30.734 1.00 70.75 151 ARG A CA 1
ATOM 1211 C C . ARG A 1 151 ? 16.673 -16.038 -31.340 1.00 70.75 151 ARG A C 1
ATOM 1213 O O . ARG A 1 151 ? 16.163 -15.754 -32.428 1.00 70.75 151 ARG A O 1
ATOM 1220 N N . VAL A 1 152 ? 16.273 -17.077 -30.613 1.00 68.00 152 VAL A N 1
ATOM 1221 C CA . VAL A 1 152 ? 15.041 -17.808 -30.934 1.00 68.00 152 VAL A CA 1
ATOM 1222 C C . VAL A 1 152 ? 13.869 -16.829 -30.830 1.00 68.00 152 VAL A C 1
ATOM 1224 O O . VAL A 1 152 ? 13.826 -16.015 -29.905 1.00 68.00 152 VAL A O 1
ATOM 1227 N N . ALA A 1 153 ? 12.952 -16.872 -31.801 1.00 62.72 153 ALA A N 1
ATOM 1228 C CA . ALA A 1 153 ? 11.808 -15.969 -31.840 1.00 62.72 153 ALA A CA 1
ATOM 1229 C C . ALA A 1 153 ? 11.039 -16.023 -30.503 1.00 62.72 153 ALA A C 1
ATOM 1231 O O . ALA A 1 153 ? 10.636 -17.112 -30.088 1.00 62.72 153 ALA A O 1
ATOM 1232 N N . PRO A 1 154 ? 10.837 -14.880 -29.818 1.00 59.84 154 PRO A N 1
ATOM 1233 C CA . PRO A 1 154 ? 10.219 -14.883 -28.495 1.00 59.84 154 PRO A CA 1
ATOM 1234 C C . PRO A 1 154 ? 8.728 -15.258 -28.552 1.00 59.84 154 PRO A C 1
ATOM 1236 O O . PRO A 1 154 ? 8.220 -15.844 -27.603 1.00 59.84 154 PRO A O 1
ATOM 1239 N N . HIS A 1 155 ? 8.042 -14.934 -29.656 1.00 63.75 155 HIS A N 1
ATOM 1240 C CA . HIS A 1 155 ? 6.626 -15.223 -29.924 1.00 63.75 155 HIS A CA 1
ATOM 1241 C C . HIS A 1 155 ? 6.411 -15.450 -31.437 1.00 63.75 155 HIS A C 1
ATOM 1243 O O . HIS A 1 155 ? 7.296 -15.152 -32.244 1.00 63.75 155 HIS A O 1
ATOM 1249 N N . GLU A 1 156 ? 5.241 -15.956 -31.843 1.00 58.84 156 GLU A N 1
ATOM 1250 C CA . GLU A 1 156 ? 4.869 -16.074 -33.263 1.00 58.84 156 GLU A CA 1
ATOM 1251 C C . GLU A 1 156 ? 4.813 -14.693 -33.949 1.00 58.84 156 GLU A C 1
ATOM 1253 O O . GLU A 1 156 ? 4.390 -13.707 -33.347 1.00 58.84 156 GLU A O 1
ATOM 1258 N N . GLY A 1 157 ? 5.234 -14.612 -35.218 1.00 59.19 157 GLY A N 1
ATOM 1259 C CA . GLY A 1 157 ? 5.185 -13.373 -36.011 1.00 59.19 157 GLY A CA 1
ATOM 1260 C C . GLY A 1 157 ? 6.517 -12.632 -36.183 1.00 59.19 157 GLY A C 1
ATOM 1261 O O . GLY A 1 157 ? 6.523 -11.539 -36.752 1.00 59.19 157 GLY A O 1
ATOM 1262 N N . PHE A 1 158 ? 7.633 -13.211 -35.730 1.00 66.38 158 PHE A N 1
ATOM 1263 C CA . PHE A 1 158 ? 8.981 -12.758 -36.078 1.00 66.38 158 PHE A CA 1
ATOM 1264 C C . PHE A 1 158 ? 9.511 -13.559 -37.265 1.00 66.38 158 PHE A C 1
ATOM 1266 O O . PHE A 1 158 ? 9.722 -14.766 -37.155 1.00 66.38 158 PHE A O 1
ATOM 1273 N N . PHE A 1 159 ? 9.765 -12.873 -38.377 1.00 68.12 159 PHE A N 1
ATOM 1274 C CA . PHE A 1 159 ? 10.366 -13.468 -39.566 1.00 68.12 159 PHE A CA 1
ATOM 1275 C C . PHE A 1 159 ? 11.609 -12.686 -39.949 1.00 68.12 159 PHE A C 1
ATOM 1277 O O . PHE A 1 159 ? 11.547 -11.472 -40.166 1.00 68.12 159 PHE A O 1
ATOM 1284 N N . LEU A 1 160 ? 12.731 -13.388 -40.038 1.00 75.31 160 LEU A N 1
ATOM 1285 C CA . LEU A 1 160 ? 13.965 -12.841 -40.567 1.00 75.31 160 LEU A CA 1
ATOM 1286 C C . LEU A 1 160 ? 14.090 -13.256 -42.030 1.00 75.31 160 LEU A C 1
ATOM 1288 O O . LEU A 1 160 ? 14.054 -14.443 -42.359 1.00 75.31 160 LEU A O 1
ATOM 1292 N N . SER A 1 161 ? 14.247 -12.268 -42.902 1.00 72.00 161 SER A N 1
ATOM 1293 C CA . SER A 1 161 ? 14.478 -12.459 -44.323 1.00 72.00 161 SER A CA 1
ATOM 1294 C C . SER A 1 161 ? 15.774 -11.789 -44.745 1.00 72.00 161 SER A C 1
ATOM 1296 O O . SER A 1 161 ? 16.062 -10.653 -44.378 1.00 72.00 161 SER A O 1
ATOM 1298 N N . ASP A 1 162 ? 16.526 -12.493 -45.576 1.00 64.56 162 ASP A N 1
ATOM 1299 C CA . ASP A 1 162 ? 17.700 -11.969 -46.275 1.00 64.56 162 ASP A CA 1
ATOM 1300 C C . ASP A 1 162 ? 17.351 -11.620 -47.742 1.00 64.56 162 ASP A C 1
ATOM 1302 O O . ASP A 1 162 ? 18.152 -11.765 -48.664 1.00 64.56 162 ASP A O 1
ATOM 1306 N N . GLY A 1 163 ? 16.070 -11.310 -47.995 1.00 63.91 163 GLY A N 1
ATOM 1307 C CA . GLY A 1 163 ? 15.507 -11.015 -49.319 1.00 63.91 163 GLY A CA 1
ATOM 1308 C C . GLY A 1 163 ? 15.221 -12.236 -50.207 1.00 63.91 163 GLY A C 1
ATOM 1309 O O . GLY A 1 163 ? 14.580 -12.084 -51.243 1.00 63.91 163 GLY A O 1
ATOM 1310 N N . ILE A 1 164 ? 15.664 -13.441 -49.817 1.00 61.47 164 ILE A N 1
ATOM 1311 C CA . ILE A 1 164 ? 15.526 -14.684 -50.614 1.00 61.47 164 ILE A CA 1
ATOM 1312 C C . ILE A 1 164 ? 14.903 -15.835 -49.805 1.00 61.47 164 ILE A C 1
ATOM 1314 O O . ILE A 1 164 ? 14.088 -16.587 -50.331 1.00 61.47 164 ILE A O 1
ATOM 1318 N N . THR A 1 165 ? 15.260 -15.974 -48.527 1.00 62.19 165 THR A N 1
ATOM 1319 C CA . THR A 1 165 ? 14.764 -17.029 -47.625 1.00 62.19 165 THR A CA 1
ATOM 1320 C C . THR A 1 165 ? 14.185 -16.410 -46.360 1.00 62.19 165 THR A C 1
ATOM 1322 O O . THR A 1 165 ? 14.780 -15.483 -45.816 1.00 62.19 165 THR A O 1
ATOM 1325 N N . GLU A 1 166 ? 13.044 -16.918 -45.887 1.00 69.56 166 GLU A N 1
ATOM 1326 C CA . GLU A 1 166 ? 12.429 -16.517 -44.615 1.00 69.56 166 GLU A CA 1
ATOM 1327 C C . GLU A 1 166 ? 12.651 -17.614 -43.565 1.00 69.56 166 GLU A C 1
ATOM 1329 O O . GLU A 1 166 ? 12.370 -18.788 -43.812 1.00 69.56 166 GLU A O 1
ATOM 1334 N N . THR A 1 167 ? 13.171 -17.242 -42.395 1.00 68.38 167 THR A N 1
ATOM 1335 C CA . THR A 1 167 ? 13.393 -18.157 -41.268 1.00 68.38 167 THR A CA 1
ATOM 1336 C C . THR A 1 167 ? 12.738 -17.632 -39.990 1.00 68.38 167 THR A C 1
ATOM 1338 O O . THR A 1 167 ? 12.658 -16.424 -39.757 1.00 68.38 167 THR A O 1
ATOM 1341 N N . ASN A 1 168 ? 12.283 -18.556 -39.135 1.00 70.06 168 ASN A N 1
ATOM 1342 C CA . ASN A 1 168 ? 11.684 -18.260 -37.824 1.00 70.06 168 ASN A CA 1
ATOM 1343 C C . ASN A 1 168 ? 12.765 -17.982 -36.763 1.00 70.06 168 ASN A C 1
ATOM 1345 O O . ASN A 1 168 ? 12.841 -18.644 -35.728 1.00 70.06 168 ASN A O 1
ATOM 1349 N N . VAL A 1 169 ? 13.642 -17.026 -37.052 1.00 71.44 169 VAL A N 1
ATOM 1350 C CA . VAL A 1 169 ? 14.674 -16.518 -36.142 1.00 71.44 169 VAL A CA 1
ATOM 1351 C C . VAL A 1 169 ? 14.428 -15.021 -35.970 1.00 71.44 169 VAL A C 1
ATOM 1353 O O . VAL A 1 169 ? 13.937 -14.369 -36.890 1.00 71.44 169 VAL A O 1
ATOM 1356 N N . ALA A 1 170 ? 14.731 -14.470 -34.797 1.00 72.31 170 ALA A N 1
ATOM 1357 C CA . ALA A 1 170 ? 14.628 -13.037 -34.548 1.00 72.31 170 ALA A CA 1
ATOM 1358 C C . ALA A 1 170 ? 16.018 -12.438 -34.318 1.00 72.31 170 ALA A C 1
ATOM 1360 O O . ALA A 1 170 ? 16.875 -13.053 -33.679 1.00 72.31 170 ALA A O 1
ATOM 1361 N N . LEU A 1 171 ? 16.244 -11.213 -34.791 1.00 74.94 171 LEU A N 1
ATOM 1362 C CA . LEU A 1 171 ? 17.358 -10.405 -34.292 1.00 74.94 171 LEU A CA 1
ATOM 1363 C C . LEU A 1 171 ? 17.202 -10.192 -32.775 1.00 74.94 171 LEU A C 1
ATOM 1365 O O . LEU A 1 171 ? 16.078 -10.143 -32.267 1.00 74.94 171 LEU A O 1
ATOM 1369 N N . ASN A 1 172 ? 18.314 -10.043 -32.047 1.00 73.75 172 ASN A N 1
ATOM 1370 C CA . ASN A 1 172 ? 18.305 -9.647 -30.636 1.00 73.75 172 ASN A CA 1
ATOM 1371 C C . ASN A 1 172 ? 17.898 -8.170 -30.528 1.00 73.75 172 ASN A C 1
ATOM 1373 O O . ASN A 1 172 ? 18.722 -7.266 -30.380 1.00 73.75 172 ASN A O 1
ATOM 1377 N N . LEU A 1 173 ? 16.601 -7.960 -30.705 1.00 74.88 173 LEU A N 1
ATOM 1378 C CA . LEU A 1 173 ? 15.898 -6.698 -30.669 1.00 74.88 173 LEU A CA 1
ATOM 1379 C C . LEU A 1 173 ? 15.289 -6.532 -29.278 1.00 74.88 173 LEU A C 1
ATOM 1381 O O . LEU A 1 173 ? 14.815 -7.506 -28.695 1.00 74.88 173 LEU A O 1
ATOM 1385 N N . SER A 1 174 ? 15.228 -5.301 -28.788 1.00 74.69 174 SER A N 1
ATOM 1386 C CA . SER A 1 174 ? 14.316 -4.913 -27.719 1.00 74.69 174 SER A CA 1
ATOM 1387 C C . SER A 1 174 ? 13.451 -3.754 -28.170 1.00 74.69 174 SER A C 1
ATOM 1389 O O . SER A 1 174 ? 13.978 -2.746 -28.639 1.00 74.69 174 SER A O 1
ATOM 1391 N N . VAL A 1 175 ? 12.141 -3.870 -27.996 1.00 77.50 175 VAL A N 1
ATOM 1392 C CA . VAL A 1 175 ? 11.201 -2.769 -28.221 1.00 77.50 175 VAL A CA 1
ATOM 1393 C C . VAL A 1 175 ? 10.719 -2.300 -26.860 1.00 77.50 175 VAL A C 1
ATOM 1395 O O . VAL A 1 175 ? 10.173 -3.090 -26.095 1.00 77.50 175 VAL A O 1
ATOM 1398 N N . GLN A 1 176 ? 10.947 -1.023 -26.568 1.00 77.00 176 GLN A N 1
ATOM 1399 C CA . GLN A 1 176 ? 10.494 -0.367 -25.346 1.00 77.00 176 GLN A CA 1
ATOM 1400 C C . GLN A 1 176 ? 9.478 0.716 -25.692 1.00 77.00 176 GLN A C 1
ATOM 1402 O O . GLN A 1 176 ? 9.620 1.454 -26.680 1.00 77.00 176 GLN A O 1
ATOM 1407 N N . GLY A 1 177 ? 8.445 0.837 -24.871 1.00 76.00 177 GLY A N 1
ATOM 1408 C CA . GLY A 1 177 ? 7.402 1.809 -25.117 1.00 76.00 177 GLY A CA 1
ATOM 1409 C C . GLY A 1 177 ? 6.323 1.837 -24.055 1.00 76.00 177 GLY A C 1
ATOM 1410 O O . GLY A 1 177 ? 6.465 1.350 -22.940 1.00 76.00 177 GLY A O 1
ATOM 1411 N N . GLN A 1 178 ? 5.231 2.501 -24.398 1.00 79.44 178 GLN A N 1
ATOM 1412 C CA . GLN A 1 178 ? 4.157 2.782 -23.463 1.00 79.44 178 GLN A CA 1
ATOM 1413 C C . GLN A 1 178 ? 2.822 2.305 -24.012 1.00 79.44 178 GLN A C 1
ATOM 1415 O O . GLN A 1 178 ? 2.554 2.423 -25.206 1.00 79.44 178 GLN A O 1
ATOM 1420 N N . ASP A 1 179 ? 1.960 1.849 -23.115 1.00 78.69 179 ASP A N 1
ATOM 1421 C CA . ASP A 1 179 ? 0.568 1.549 -23.416 1.00 78.69 179 ASP A CA 1
ATOM 1422 C C . ASP A 1 179 ? -0.351 2.605 -22.796 1.00 78.69 179 ASP A C 1
ATOM 1424 O O . ASP A 1 179 ? -0.046 3.216 -21.762 1.00 78.69 179 ASP A O 1
ATOM 1428 N N . PHE A 1 180 ? -1.488 2.842 -23.453 1.00 77.06 180 PHE A N 1
ATOM 1429 C CA . PHE A 1 180 ? -2.515 3.759 -22.985 1.00 77.06 180 PHE A CA 1
ATOM 1430 C C . PHE A 1 180 ? -3.278 3.160 -21.807 1.00 77.06 180 PHE A C 1
ATOM 1432 O O . PHE A 1 180 ? -3.848 2.069 -21.877 1.00 77.06 180 PHE A O 1
ATOM 1439 N N . VAL A 1 181 ? -3.378 3.933 -20.731 1.00 77.50 181 VAL A N 1
ATOM 1440 C CA . VAL A 1 181 ? -4.159 3.558 -19.557 1.00 77.50 181 VAL A CA 1
ATOM 1441 C C . VAL A 1 181 ? -5.582 4.095 -19.699 1.00 77.50 181 VAL A C 1
ATOM 1443 O O . VAL A 1 181 ? -5.819 5.305 -19.667 1.00 77.50 181 VAL A O 1
ATOM 1446 N N . TRP A 1 182 ? -6.564 3.189 -19.782 1.00 76.75 182 TRP A N 1
ATOM 1447 C CA . TRP A 1 182 ? -7.993 3.539 -19.860 1.00 76.75 182 TRP A CA 1
ATOM 1448 C C . TRP A 1 182 ? -8.442 4.470 -18.724 1.00 76.75 182 TRP A C 1
ATOM 1450 O O . TRP A 1 182 ? -9.249 5.382 -18.925 1.00 76.75 182 TRP A O 1
ATOM 1460 N N . LEU A 1 183 ? -7.898 4.247 -17.524 1.00 73.31 183 LEU A N 1
ATOM 1461 C CA . LEU A 1 183 ? -8.227 5.005 -16.321 1.00 73.31 183 LEU A CA 1
ATOM 1462 C C . LEU A 1 183 ? -7.799 6.472 -16.433 1.00 73.31 183 LEU A C 1
ATOM 1464 O O . LEU A 1 183 ? -8.512 7.344 -15.942 1.00 73.31 183 LEU A O 1
ATOM 1468 N N . GLY A 1 184 ? -6.687 6.753 -17.118 1.00 74.00 184 GLY A N 1
ATOM 1469 C CA . GLY A 1 184 ? -6.236 8.120 -17.345 1.00 74.00 184 GLY A CA 1
ATOM 1470 C C . GLY A 1 184 ? -7.146 8.884 -18.292 1.00 74.00 184 GLY A C 1
ATOM 1471 O O . GLY A 1 184 ? -7.604 9.974 -17.956 1.00 74.00 184 GLY A O 1
ATOM 1472 N N . ALA A 1 185 ? -7.503 8.270 -19.423 1.00 77.81 185 ALA A N 1
ATOM 1473 C CA . ALA A 1 185 ? -8.428 8.866 -20.389 1.00 77.81 185 ALA A CA 1
ATOM 1474 C C . ALA A 1 185 ? -9.796 9.209 -19.767 1.00 77.81 185 ALA A C 1
ATOM 1476 O O . ALA A 1 185 ? -10.416 10.208 -20.126 1.00 77.81 185 ALA A O 1
ATOM 1477 N N . ASN A 1 186 ? -10.250 8.410 -18.796 1.00 83.69 186 ASN A N 1
ATOM 1478 C CA . ASN A 1 186 ? -11.557 8.557 -18.151 1.00 83.69 186 ASN A CA 1
ATOM 1479 C C . ASN A 1 186 ? -11.492 9.139 -16.730 1.00 83.69 186 ASN A C 1
ATOM 1481 O O . ASN A 1 186 ? -12.485 9.090 -16.000 1.00 83.69 186 ASN A O 1
ATOM 1485 N N . TYR A 1 187 ? -10.356 9.710 -16.325 1.00 84.44 187 TYR A N 1
ATOM 1486 C CA . TYR A 1 187 ? -10.109 10.113 -14.940 1.00 84.44 187 TYR A CA 1
ATOM 1487 C C . TYR A 1 187 ? -11.209 11.019 -14.364 1.00 84.44 187 TYR A C 1
ATOM 1489 O O . TYR A 1 187 ? -11.785 10.719 -13.318 1.00 84.44 187 TYR A O 1
ATOM 1497 N N . TRP A 1 188 ? -11.567 12.095 -15.071 1.00 84.00 188 TRP A N 1
ATOM 1498 C CA . TRP A 1 188 ? -12.575 13.052 -14.600 1.00 84.00 188 TRP A CA 1
ATOM 1499 C C . TRP A 1 188 ? -13.976 12.447 -14.488 1.00 84.00 188 TRP A C 1
ATOM 1501 O O . TRP A 1 188 ? -14.710 12.781 -13.558 1.00 84.00 188 TRP A O 1
ATOM 1511 N N . TRP A 1 189 ? -14.335 11.515 -15.373 1.00 85.12 189 TRP A N 1
ATOM 1512 C CA . TRP A 1 189 ? -15.602 10.788 -15.280 1.00 85.12 189 TRP A CA 1
ATOM 1513 C C . TRP A 1 189 ? -15.648 9.893 -14.043 1.00 85.12 189 TRP A C 1
ATOM 1515 O O . TRP A 1 189 ? -16.665 9.852 -13.352 1.00 85.12 189 TRP A O 1
ATOM 1525 N N . ILE A 1 190 ? -14.534 9.237 -13.710 1.00 84.25 190 ILE A N 1
ATOM 1526 C CA . ILE A 1 190 ? -14.412 8.412 -12.502 1.00 84.25 190 ILE A CA 1
ATOM 1527 C C . ILE A 1 190 ? -14.485 9.286 -11.245 1.00 84.25 190 ILE A C 1
ATOM 1529 O O . ILE A 1 190 ? -15.194 8.939 -10.300 1.00 84.25 190 ILE A O 1
ATOM 1533 N N . VAL A 1 191 ? -13.810 10.439 -11.237 1.00 85.31 191 VAL A N 1
ATOM 1534 C CA . VAL A 1 191 ? -13.872 11.404 -10.128 1.00 85.31 191 VAL A CA 1
ATOM 1535 C C . VAL A 1 191 ? -15.296 11.930 -9.938 1.00 85.31 191 VAL A C 1
ATOM 1537 O O . VAL A 1 191 ? -15.781 11.988 -8.811 1.00 85.31 191 VAL A O 1
ATOM 1540 N N . LEU A 1 192 ? -16.009 12.257 -11.018 1.00 86.38 192 LEU A N 1
ATOM 1541 C CA . LEU A 1 192 ? -17.405 12.699 -10.946 1.00 86.38 192 LEU A CA 1
ATOM 1542 C C . LEU A 1 192 ? -18.342 11.589 -10.458 1.00 86.38 192 LEU A C 1
ATOM 1544 O O . LEU A 1 192 ? -19.202 11.840 -9.613 1.00 86.38 192 LEU A O 1
ATOM 1548 N N . ALA A 1 193 ? -18.160 10.357 -10.936 1.00 86.06 193 ALA A N 1
ATOM 1549 C CA . ALA A 1 193 ? -18.918 9.206 -10.458 1.00 86.06 193 ALA A CA 1
ATOM 1550 C C . ALA A 1 193 ? -18.662 8.951 -8.962 1.00 86.06 193 ALA A C 1
ATOM 1552 O O . ALA A 1 193 ? -19.606 8.784 -8.188 1.00 86.06 193 ALA A O 1
ATOM 1553 N N . GLY A 1 194 ? -17.399 9.000 -8.528 1.00 82.88 194 GLY A N 1
ATOM 1554 C CA . GLY A 1 194 ? -17.009 8.884 -7.124 1.00 82.88 194 GLY A CA 1
ATOM 1555 C C . GLY A 1 194 ? -17.600 10.000 -6.263 1.00 82.88 194 GLY A C 1
ATOM 1556 O O . GLY A 1 194 ? -18.185 9.724 -5.213 1.00 82.88 194 GLY A O 1
ATOM 1557 N N . PHE A 1 195 ? -17.544 11.246 -6.736 1.00 86.50 195 PHE A N 1
ATOM 1558 C CA . PHE A 1 195 ? -18.183 12.391 -6.093 1.00 86.50 195 PHE A CA 1
ATOM 1559 C C . PHE A 1 195 ? -19.691 12.179 -5.932 1.00 86.50 195 PHE A C 1
ATOM 1561 O O . PHE A 1 195 ? -20.225 12.394 -4.844 1.00 86.50 195 PHE A O 1
ATOM 1568 N N . ALA A 1 196 ? -20.378 11.709 -6.978 1.00 84.38 196 ALA A N 1
ATOM 1569 C CA . ALA A 1 196 ? -21.812 11.438 -6.944 1.00 84.38 196 ALA A CA 1
ATOM 1570 C C . ALA A 1 196 ? -22.166 10.332 -5.938 1.00 84.38 196 ALA A C 1
ATOM 1572 O O . ALA A 1 196 ? -23.121 10.485 -5.176 1.00 84.38 196 ALA A O 1
ATOM 1573 N N . VAL A 1 197 ? -21.377 9.254 -5.870 1.00 85.50 197 VAL A N 1
ATOM 1574 C CA . VAL A 1 197 ? -21.566 8.164 -4.895 1.00 85.50 197 VAL A CA 1
ATOM 1575 C C . VAL A 1 197 ? -21.349 8.656 -3.466 1.00 85.50 197 VAL A C 1
ATOM 1577 O O . VAL A 1 197 ? -22.172 8.377 -2.590 1.00 85.50 197 VAL A O 1
ATOM 1580 N N . VAL A 1 198 ? -20.278 9.417 -3.219 1.00 83.12 198 VAL A N 1
ATOM 1581 C CA . VAL A 1 198 ? -20.016 10.012 -1.903 1.00 83.12 198 VAL A CA 1
ATOM 1582 C C . VAL A 1 198 ? -21.161 10.951 -1.537 1.00 83.12 198 VAL A C 1
ATOM 1584 O O . VAL A 1 198 ? -21.772 10.770 -0.487 1.00 83.12 198 VAL A O 1
ATOM 1587 N N . ALA A 1 199 ? -21.535 11.884 -2.413 1.00 81.19 199 ALA A N 1
ATOM 1588 C CA . ALA A 1 199 ? -22.641 12.809 -2.189 1.00 81.19 199 ALA A CA 1
ATOM 1589 C C . ALA A 1 199 ? -23.959 12.073 -1.897 1.00 81.19 199 ALA A C 1
ATOM 1591 O O . ALA A 1 199 ? -24.623 12.386 -0.908 1.00 81.19 199 ALA A O 1
ATOM 1592 N N . ALA A 1 200 ? -24.306 11.044 -2.677 1.00 83.31 200 ALA A N 1
ATOM 1593 C CA . ALA A 1 200 ? -25.484 10.213 -2.446 1.00 83.31 200 ALA A CA 1
ATOM 1594 C C . ALA A 1 200 ? -25.423 9.498 -1.087 1.00 83.31 200 ALA A C 1
ATOM 1596 O O . ALA A 1 200 ? -26.403 9.509 -0.340 1.00 83.31 200 ALA A O 1
ATOM 1597 N N . GLY A 1 201 ? -24.269 8.940 -0.711 1.00 80.19 201 GLY A N 1
ATOM 1598 C CA . GLY A 1 201 ? -24.050 8.322 0.598 1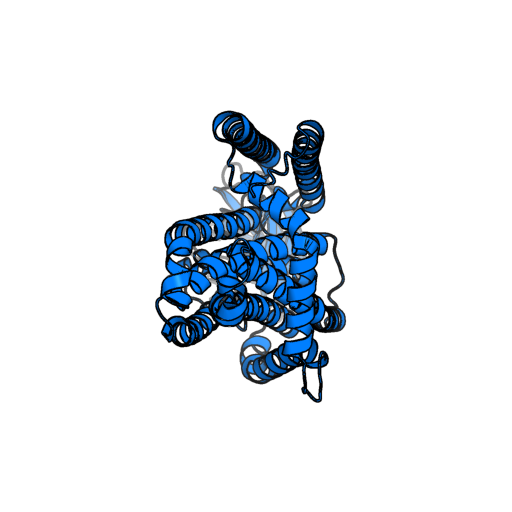.00 80.19 201 GLY A CA 1
ATOM 1599 C C . GLY A 1 201 ? -24.238 9.304 1.758 1.00 80.19 201 GLY A C 1
ATOM 1600 O O . GLY A 1 201 ? -24.895 8.974 2.751 1.00 80.19 201 GLY A O 1
ATOM 1601 N N . LEU A 1 202 ? -23.735 10.535 1.620 1.00 79.12 202 LEU A N 1
ATOM 1602 C CA . LEU A 1 202 ? -23.922 11.600 2.609 1.00 79.12 202 LEU A CA 1
ATOM 1603 C C . LEU A 1 202 ? -25.390 12.046 2.676 1.00 79.12 202 LEU A C 1
ATOM 1605 O O . LEU A 1 202 ? -25.918 12.224 3.773 1.00 79.12 202 LEU A O 1
ATOM 1609 N N . VAL A 1 203 ? -26.087 12.156 1.540 1.00 79.38 203 VAL A N 1
ATOM 1610 C CA . VAL A 1 203 ? -27.525 12.473 1.489 1.00 79.38 203 VAL A CA 1
ATOM 1611 C C . VAL A 1 203 ? -28.347 11.374 2.162 1.00 79.38 203 VAL A C 1
ATOM 1613 O O . VAL A 1 203 ? -29.171 11.674 3.028 1.00 79.38 203 VAL A O 1
ATOM 1616 N N . VAL A 1 204 ? -28.093 10.101 1.846 1.00 79.38 204 VAL A N 1
ATOM 1617 C CA . VAL A 1 204 ? -28.754 8.953 2.487 1.00 79.38 204 VAL A CA 1
ATOM 1618 C C . VAL A 1 204 ? -28.490 8.952 3.988 1.00 79.38 204 VAL A C 1
ATOM 1620 O O . VAL A 1 204 ? -29.423 8.730 4.764 1.00 79.38 204 VAL A O 1
ATOM 1623 N N . ALA A 1 205 ? -27.260 9.251 4.416 1.00 71.06 205 ALA A N 1
ATOM 1624 C CA . ALA A 1 205 ? -26.958 9.452 5.824 1.00 71.06 205 ALA A CA 1
ATOM 1625 C C . ALA A 1 205 ? -27.829 10.589 6.384 1.00 71.06 205 ALA A C 1
ATOM 1627 O O . ALA A 1 205 ? -28.642 10.351 7.267 1.00 71.06 205 ALA A O 1
ATOM 1628 N N . VAL A 1 206 ? -27.802 11.804 5.842 1.00 72.44 206 VAL A N 1
ATOM 1629 C CA . VAL A 1 206 ? -28.617 12.922 6.360 1.00 72.44 206 VAL A CA 1
ATOM 1630 C C . VAL A 1 206 ? -30.112 12.581 6.443 1.00 72.44 206 VAL A C 1
ATOM 1632 O O . VAL A 1 206 ? -30.747 12.858 7.464 1.00 72.44 206 VAL A O 1
ATOM 1635 N N . VAL A 1 207 ? -30.676 11.937 5.419 1.00 73.12 207 VAL A N 1
ATOM 1636 C CA . VAL A 1 207 ? -32.088 11.524 5.390 1.00 73.12 207 VAL A CA 1
ATOM 1637 C C . VAL A 1 207 ? -32.381 10.483 6.472 1.00 73.12 207 VAL A C 1
ATOM 1639 O O . VAL A 1 207 ? -33.349 10.634 7.222 1.00 73.12 207 VAL A O 1
ATOM 1642 N N . ARG A 1 208 ? -31.523 9.467 6.629 1.00 68.50 208 ARG A N 1
ATOM 1643 C CA . ARG A 1 208 ? -31.647 8.471 7.707 1.00 68.50 208 ARG A CA 1
ATOM 1644 C C . ARG A 1 208 ? -31.484 9.089 9.098 1.00 68.50 208 ARG A C 1
ATOM 1646 O O . ARG A 1 208 ? -32.167 8.653 10.024 1.00 68.50 208 ARG A O 1
ATOM 1653 N N . TYR A 1 209 ? -30.670 10.140 9.245 1.00 66.62 209 TYR A N 1
ATOM 1654 C CA . TYR A 1 209 ? -30.519 10.861 10.517 1.00 66.62 209 TYR A CA 1
ATOM 1655 C C . TYR A 1 209 ? -31.825 11.551 10.891 1.00 66.62 209 TYR A C 1
ATOM 1657 O O . TYR A 1 209 ? -32.283 11.452 12.027 1.00 66.62 209 TYR A O 1
ATOM 1665 N N . ARG A 1 210 ? -32.433 12.233 9.911 1.00 66.31 210 ARG A N 1
ATOM 1666 C CA . ARG A 1 210 ? -33.689 12.965 10.089 1.00 66.31 210 ARG A CA 1
ATOM 1667 C C . ARG A 1 210 ? -34.873 12.038 10.363 1.00 66.31 210 ARG A C 1
ATOM 1669 O O . ARG A 1 210 ? -35.764 12.450 11.093 1.00 66.31 210 ARG A O 1
ATOM 1676 N N . ARG A 1 211 ? -34.884 10.823 9.797 1.00 63.28 211 ARG A N 1
ATOM 1677 C CA . ARG A 1 211 ? -35.974 9.847 9.978 1.00 63.28 211 ARG A CA 1
ATOM 1678 C C . ARG A 1 211 ? -35.849 8.989 11.244 1.00 63.28 211 ARG A C 1
ATOM 1680 O O . ARG A 1 211 ? -36.824 8.884 11.971 1.00 63.28 211 ARG A O 1
ATOM 1687 N N . ASN A 1 212 ? -34.678 8.408 11.527 1.00 55.75 212 ASN A N 1
ATOM 1688 C CA . ASN A 1 212 ? -34.523 7.373 12.568 1.00 55.75 212 ASN A CA 1
ATOM 1689 C C . ASN A 1 212 ? -33.596 7.766 13.736 1.00 55.75 212 ASN A C 1
ATOM 1691 O O . ASN A 1 212 ? -33.346 6.952 14.625 1.00 55.75 212 ASN A O 1
ATOM 1695 N N . GLY A 1 213 ? -33.020 8.975 13.735 1.00 54.88 213 GLY A N 1
ATOM 1696 C CA . GLY A 1 213 ? -32.163 9.474 14.820 1.00 54.88 213 GLY A CA 1
ATOM 1697 C C . GLY A 1 213 ? -30.834 8.729 15.024 1.00 54.88 213 GLY A C 1
ATOM 1698 O O . GLY A 1 213 ? -30.095 9.058 15.948 1.00 54.88 213 GLY A O 1
ATOM 1699 N N . THR A 1 214 ? -30.494 7.735 14.195 1.00 53.62 214 THR A N 1
ATOM 1700 C CA . THR A 1 214 ? -29.277 6.923 14.355 1.00 53.62 214 THR A CA 1
ATOM 1701 C C . THR A 1 214 ? -28.639 6.591 13.008 1.00 53.62 214 THR A C 1
ATOM 1703 O O . THR A 1 214 ? -29.007 5.633 12.333 1.00 53.62 214 THR A O 1
ATOM 1706 N N . ASN A 1 215 ? -27.619 7.361 12.626 1.00 57.72 215 ASN A N 1
ATOM 1707 C CA . ASN A 1 215 ? -26.669 6.906 11.615 1.00 57.72 215 ASN A CA 1
ATOM 1708 C C . ASN A 1 215 ? -25.380 6.499 12.272 1.00 57.72 215 ASN A C 1
ATOM 1710 O O . ASN A 1 215 ? -24.776 7.296 12.982 1.00 57.72 215 ASN A O 1
ATOM 1714 N N . PHE A 1 216 ? -24.923 5.304 11.924 1.00 62.12 216 PHE A N 1
ATOM 1715 C CA . PHE A 1 216 ? -23.630 4.797 12.343 1.00 62.12 216 PHE A CA 1
ATOM 1716 C C . PHE A 1 216 ? -22.501 5.778 11.999 1.00 62.12 216 PHE A C 1
ATOM 1718 O O . PHE A 1 216 ? -21.807 6.217 12.899 1.00 62.12 216 PHE A O 1
ATOM 1725 N N . VAL A 1 217 ? -22.400 6.228 10.743 1.00 60.75 217 VAL A N 1
ATOM 1726 C CA . VAL A 1 217 ? -21.339 7.153 10.294 1.00 60.75 217 VAL A CA 1
ATOM 1727 C C . VAL A 1 217 ? -21.349 8.462 11.088 1.00 60.75 217 VAL A C 1
ATOM 1729 O O . VAL A 1 217 ? -20.320 8.920 11.573 1.00 60.75 217 VAL A O 1
ATOM 1732 N N . MET A 1 218 ? -22.530 9.049 11.270 1.00 59.50 218 MET A N 1
ATOM 1733 C CA . MET A 1 218 ? -22.682 10.345 11.932 1.00 59.50 218 MET A CA 1
ATOM 1734 C C . MET A 1 218 ? -22.428 10.251 13.439 1.00 59.50 218 MET A C 1
ATOM 1736 O O . MET A 1 218 ? -21.812 11.147 14.014 1.00 59.50 218 MET A O 1
ATOM 1740 N N . ASN A 1 219 ? -22.836 9.139 14.054 1.00 65.31 219 ASN A N 1
ATOM 1741 C CA . ASN A 1 219 ? -22.502 8.825 15.435 1.00 65.31 219 ASN A CA 1
ATOM 1742 C C . ASN A 1 219 ? -21.004 8.550 15.578 1.00 65.31 219 ASN A C 1
ATOM 1744 O O . ASN A 1 219 ? -20.412 9.086 16.495 1.00 65.31 219 ASN A O 1
ATOM 1748 N N . CYS A 1 220 ? -20.354 7.848 14.644 1.00 66.38 220 CYS A N 1
ATOM 1749 C CA . CYS A 1 220 ? -18.909 7.617 14.690 1.00 66.38 220 CYS A CA 1
ATOM 1750 C C . CYS A 1 220 ? -18.109 8.922 14.701 1.00 66.38 220 CYS A C 1
ATOM 1752 O O . CYS A 1 220 ? -17.239 9.086 15.553 1.00 66.38 220 CYS A O 1
ATOM 1754 N N . PHE A 1 221 ? -18.426 9.870 13.814 1.00 64.12 221 PHE A N 1
ATOM 1755 C CA . PHE A 1 221 ? -17.758 11.176 13.806 1.00 64.12 221 PHE A CA 1
ATOM 1756 C C . PHE A 1 221 ? -18.061 11.993 15.070 1.00 64.12 221 PHE A C 1
ATOM 1758 O O . PHE A 1 221 ? -17.149 12.565 15.673 1.00 64.12 221 PHE A O 1
ATOM 1765 N N . ALA A 1 222 ? -19.322 12.022 15.514 1.00 64.88 222 ALA A N 1
ATOM 1766 C CA . ALA A 1 222 ? -19.700 12.690 16.758 1.00 64.88 222 ALA A CA 1
ATOM 1767 C C . ALA A 1 222 ? -18.976 12.076 17.969 1.00 64.88 222 ALA A C 1
ATOM 1769 O O . ALA A 1 222 ? -18.423 12.799 18.796 1.00 64.88 222 ALA A O 1
ATOM 1770 N N . ASP A 1 223 ? -18.898 10.751 18.025 1.00 70.31 223 ASP A N 1
ATOM 1771 C CA . ASP A 1 223 ? -18.230 9.986 19.067 1.00 70.31 223 ASP A CA 1
ATOM 1772 C C . ASP A 1 223 ? -16.715 10.216 19.033 1.00 70.31 223 ASP A C 1
ATOM 1774 O O . ASP A 1 223 ? -16.125 10.429 20.086 1.00 70.31 223 ASP A O 1
ATOM 1778 N N . MET A 1 224 ? -16.071 10.301 17.864 1.00 69.38 224 MET A N 1
ATOM 1779 C CA . MET A 1 224 ? -14.648 10.665 17.783 1.00 69.38 224 MET A CA 1
ATOM 1780 C C . MET A 1 224 ? -14.371 12.044 18.389 1.00 69.38 224 MET A C 1
ATOM 1782 O O . MET A 1 224 ? -13.399 12.207 19.125 1.00 69.38 224 MET A O 1
ATOM 1786 N N . THR A 1 225 ? -15.232 13.033 18.134 1.00 72.31 225 THR A N 1
ATOM 1787 C CA . THR A 1 225 ? -15.068 14.366 18.741 1.00 72.31 225 THR A CA 1
ATOM 1788 C C . THR A 1 225 ? -15.378 14.369 20.239 1.00 72.31 225 THR A C 1
ATOM 1790 O O . THR A 1 225 ? -14.638 14.974 21.013 1.00 72.31 225 THR A O 1
ATOM 1793 N N . LYS A 1 226 ? -16.420 13.647 20.668 1.00 77.75 226 LYS A N 1
ATOM 1794 C CA . LYS A 1 226 ? -16.856 13.547 22.068 1.00 77.75 226 LYS A CA 1
ATOM 1795 C C . LYS A 1 226 ? -15.851 12.794 22.938 1.00 77.75 226 LYS A C 1
ATOM 1797 O O . LYS A 1 226 ? -15.545 13.221 24.046 1.00 77.75 226 LYS A O 1
ATOM 1802 N N . TYR A 1 227 ? -15.327 11.683 22.432 1.00 81.38 227 TYR A N 1
ATOM 1803 C CA . TYR A 1 227 ? -14.380 10.816 23.126 1.00 81.38 227 TYR A CA 1
ATOM 1804 C C . TYR A 1 227 ? -12.922 11.150 22.787 1.00 81.38 227 TYR A C 1
ATOM 1806 O O . TYR A 1 227 ? -12.036 10.387 23.158 1.00 81.38 227 TYR A O 1
ATOM 1814 N N . ARG A 1 228 ? -12.631 12.297 22.150 1.00 83.75 228 ARG A N 1
ATOM 1815 C CA . ARG A 1 228 ? -11.259 12.723 21.810 1.00 83.75 228 ARG A CA 1
ATOM 1816 C C . ARG A 1 228 ? -10.320 12.700 23.018 1.00 83.75 228 ARG A C 1
ATOM 1818 O O . ARG A 1 228 ? -9.192 12.236 22.904 1.00 83.75 228 ARG A O 1
ATOM 1825 N N . PHE A 1 229 ? -10.792 13.161 24.178 1.00 86.31 229 PHE A N 1
ATOM 1826 C CA . PHE A 1 229 ? -10.014 13.114 25.420 1.00 86.31 229 PHE A CA 1
ATOM 1827 C C . PHE A 1 229 ? -9.672 11.672 25.827 1.00 86.31 229 PHE A C 1
ATOM 1829 O O . PHE A 1 229 ? -8.519 11.371 26.125 1.00 86.31 229 PHE A O 1
ATOM 1836 N N . LEU A 1 230 ? -10.653 10.765 25.768 1.00 85.00 230 LEU A N 1
ATOM 1837 C CA . LEU A 1 230 ? -10.450 9.348 26.066 1.00 85.00 230 LEU A CA 1
ATOM 1838 C C . LEU A 1 230 ? -9.493 8.694 25.062 1.00 85.00 230 LEU A C 1
ATOM 1840 O O . LEU A 1 230 ? -8.594 7.969 25.472 1.00 85.00 230 LEU A O 1
ATOM 1844 N N . ILE A 1 231 ? -9.661 8.974 23.767 1.00 85.44 231 ILE A N 1
ATOM 1845 C CA . ILE A 1 231 ? -8.786 8.483 22.696 1.00 85.44 231 ILE A CA 1
ATOM 1846 C C . ILE A 1 231 ? -7.345 8.915 22.969 1.00 85.44 231 ILE A C 1
ATOM 1848 O O . ILE A 1 231 ? -6.461 8.067 23.019 1.00 85.44 231 ILE A O 1
ATOM 1852 N N . ASN A 1 232 ? -7.115 10.203 23.234 1.00 88.19 232 ASN A N 1
ATOM 1853 C CA . ASN A 1 232 ? -5.786 10.721 23.558 1.00 88.19 232 ASN A CA 1
ATOM 1854 C C . ASN A 1 232 ? -5.191 10.038 24.794 1.00 88.19 232 ASN A C 1
ATOM 1856 O O . ASN A 1 232 ? -4.015 9.680 24.791 1.00 88.19 232 ASN A O 1
ATOM 1860 N N . GLN A 1 233 ? -5.998 9.821 25.836 1.00 89.56 233 GLN A N 1
ATOM 1861 C CA . GLN A 1 233 ? -5.535 9.183 27.064 1.00 89.56 233 GLN A CA 1
ATOM 1862 C C . GLN A 1 233 ? -5.195 7.703 26.861 1.00 89.56 233 GLN A C 1
ATOM 1864 O O . GLN A 1 233 ? -4.196 7.225 27.397 1.00 89.56 233 GLN A O 1
ATOM 1869 N N . LEU A 1 234 ? -5.994 6.983 26.070 1.00 86.38 234 LEU A N 1
ATOM 1870 C CA . LEU A 1 234 ? -5.726 5.594 25.706 1.00 86.38 234 LEU A CA 1
ATOM 1871 C C . LEU A 1 234 ? -4.463 5.485 24.855 1.00 86.38 234 LEU A C 1
ATOM 1873 O O . LEU A 1 234 ? -3.592 4.686 25.185 1.00 86.38 234 LEU A O 1
ATOM 1877 N N . VAL A 1 235 ? -4.309 6.346 23.847 1.00 87.50 235 VAL A N 1
ATOM 1878 C CA . VAL A 1 235 ? -3.116 6.388 22.992 1.00 87.50 235 VAL A CA 1
ATOM 1879 C C . VAL A 1 235 ? -1.861 6.698 23.813 1.00 87.50 235 VAL A C 1
ATOM 1881 O O . VAL A 1 235 ? -0.855 5.999 23.694 1.00 87.50 235 VAL A O 1
ATOM 1884 N N . ALA A 1 236 ? -1.923 7.698 24.697 1.00 87.56 236 ALA A N 1
ATOM 1885 C CA . ALA A 1 236 ? -0.809 8.062 25.568 1.00 87.56 236 ALA A CA 1
ATOM 1886 C C . ALA A 1 236 ? -0.457 6.943 26.557 1.00 87.56 236 ALA A C 1
ATOM 1888 O O . ALA A 1 236 ? 0.722 6.669 26.791 1.00 87.56 236 ALA A O 1
ATOM 1889 N N . ARG A 1 237 ? -1.465 6.278 27.135 1.00 88.19 237 ARG A N 1
ATOM 1890 C CA . ARG A 1 237 ? -1.264 5.111 28.000 1.00 88.19 237 ARG A CA 1
ATOM 1891 C C . ARG A 1 237 ? -0.598 3.983 27.228 1.00 88.19 237 ARG A C 1
ATOM 1893 O O . ARG A 1 237 ? 0.342 3.393 27.738 1.00 88.19 237 ARG A O 1
ATOM 1900 N N . ASP A 1 238 ? -1.062 3.694 26.022 1.00 85.06 238 ASP A N 1
ATOM 1901 C CA . ASP A 1 238 ? -0.547 2.597 25.210 1.00 85.06 238 ASP A CA 1
ATOM 1902 C C . ASP A 1 238 ? 0.917 2.824 24.824 1.00 85.06 238 ASP A C 1
ATOM 1904 O O . ASP A 1 238 ? 1.735 1.918 24.981 1.00 85.06 238 ASP A O 1
ATOM 1908 N N . PHE A 1 239 ? 1.274 4.051 24.436 1.00 82.56 239 PHE A N 1
ATOM 1909 C CA . PHE A 1 239 ? 2.660 4.427 24.163 1.00 82.56 239 PHE A CA 1
ATOM 1910 C C . PHE A 1 239 ? 3.542 4.309 25.414 1.00 82.56 239 PHE A C 1
ATOM 1912 O O . PHE A 1 239 ? 4.602 3.686 25.381 1.00 82.56 239 PHE A O 1
ATOM 1919 N N . LYS A 1 240 ? 3.079 4.841 26.555 1.00 84.25 240 LYS A N 1
ATOM 1920 C CA . LYS A 1 240 ? 3.804 4.739 27.831 1.00 84.25 240 LYS A CA 1
ATOM 1921 C C . LYS A 1 240 ? 3.988 3.290 28.260 1.00 84.25 240 LYS A C 1
ATOM 1923 O O . LYS A 1 240 ? 5.078 2.938 28.683 1.00 84.25 240 LYS A O 1
ATOM 1928 N N . THR A 1 241 ? 2.952 2.462 28.156 1.00 84.25 241 THR A N 1
ATOM 1929 C CA . THR A 1 241 ? 2.992 1.054 28.565 1.00 84.25 241 THR A CA 1
ATOM 1930 C C . THR A 1 241 ? 3.909 0.228 27.672 1.00 84.25 241 THR A C 1
ATOM 1932 O O . THR A 1 241 ? 4.657 -0.582 28.208 1.00 84.25 241 THR A O 1
ATOM 1935 N N . LYS A 1 242 ? 3.912 0.460 26.350 1.00 79.75 242 LYS A N 1
ATOM 1936 C CA . LYS A 1 242 ? 4.767 -0.275 25.400 1.00 79.75 242 LYS A CA 1
ATOM 1937 C C . LYS A 1 242 ? 6.254 -0.143 25.739 1.00 79.75 242 LYS A C 1
ATOM 1939 O O . LYS A 1 242 ? 6.987 -1.122 25.663 1.00 79.75 242 LYS A O 1
ATOM 1944 N N . TYR A 1 243 ? 6.681 1.046 26.159 1.00 80.88 243 TYR A N 1
ATOM 1945 C CA . TYR A 1 243 ? 8.082 1.328 26.493 1.00 80.88 243 TYR A CA 1
ATOM 1946 C C . TYR A 1 243 ? 8.347 1.383 28.007 1.00 80.88 243 TYR A C 1
ATOM 1948 O O . TYR A 1 243 ? 9.461 1.690 28.435 1.00 80.88 243 TYR A O 1
ATOM 1956 N N . LYS A 1 244 ? 7.348 1.068 28.844 1.00 79.44 244 LYS A N 1
ATOM 1957 C CA . LYS A 1 244 ? 7.483 1.086 30.305 1.00 79.44 244 LYS A CA 1
ATOM 1958 C C . LYS A 1 244 ? 8.482 0.015 30.734 1.00 79.44 244 LYS A C 1
ATOM 1960 O O . LYS A 1 244 ? 8.311 -1.147 30.389 1.00 79.44 244 LYS A O 1
ATOM 1965 N N . ARG A 1 245 ? 9.475 0.398 31.546 1.00 80.38 245 ARG A N 1
ATOM 1966 C CA . ARG A 1 245 ? 10.550 -0.489 32.048 1.00 80.38 245 ARG A CA 1
ATOM 1967 C C . ARG A 1 245 ? 11.459 -1.074 30.954 1.00 80.38 245 ARG A C 1
ATOM 1969 O O . ARG A 1 245 ? 12.234 -1.976 31.247 1.00 80.38 245 ARG A O 1
ATOM 1976 N N . SER A 1 246 ? 11.398 -0.569 29.721 1.00 83.38 246 SER A N 1
ATOM 1977 C CA . SER A 1 246 ? 12.378 -0.920 28.691 1.00 83.38 246 SER A CA 1
ATOM 1978 C C . SER A 1 246 ? 13.624 -0.053 28.851 1.00 83.38 246 SER A C 1
ATOM 1980 O O . SER A 1 246 ? 13.506 1.168 28.919 1.00 83.38 246 SER A O 1
ATOM 1982 N N . VAL A 1 247 ? 14.805 -0.677 28.879 1.00 82.19 247 VAL A N 1
ATOM 1983 C CA . VAL A 1 247 ? 16.102 0.019 28.998 1.00 82.19 247 VAL A CA 1
ATOM 1984 C C . VAL A 1 247 ? 16.321 0.986 27.830 1.00 82.19 247 VAL A C 1
ATOM 1986 O O . VAL A 1 247 ? 16.731 2.122 28.032 1.00 82.19 247 VAL A O 1
ATOM 1989 N N . LEU A 1 248 ? 15.995 0.550 26.609 1.00 81.44 248 LEU A N 1
ATOM 1990 C CA . LEU A 1 248 ? 16.147 1.341 25.380 1.00 81.44 248 LEU A CA 1
ATOM 1991 C C . LEU A 1 248 ? 14.927 2.238 25.096 1.00 81.44 248 LEU A C 1
ATOM 1993 O O . LEU A 1 248 ? 15.009 3.181 24.310 1.00 81.44 248 LEU A O 1
ATOM 1997 N N . GLY A 1 249 ? 13.780 1.963 25.724 1.00 85.62 249 GLY A N 1
ATOM 1998 C CA . GLY A 1 249 ? 12.570 2.769 25.571 1.00 85.62 249 GLY A CA 1
ATOM 1999 C C . GLY A 1 249 ? 12.118 2.902 24.111 1.00 85.62 249 GLY A C 1
ATOM 2000 O O . GLY A 1 249 ? 12.025 1.912 23.385 1.00 85.62 249 GL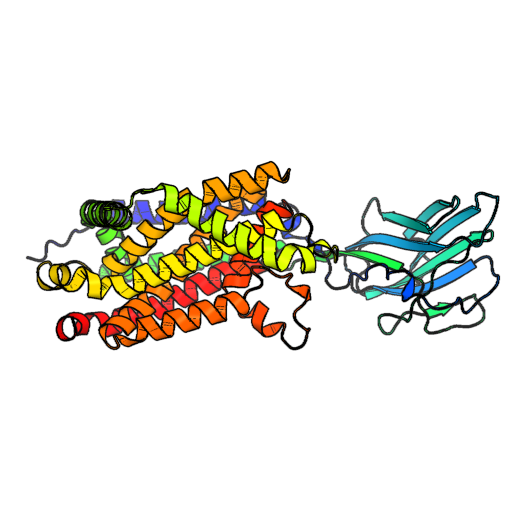Y A O 1
ATOM 2001 N N . VAL A 1 250 ? 11.844 4.139 23.684 1.00 82.88 250 VAL A N 1
ATOM 2002 C CA . VAL A 1 250 ? 11.333 4.481 22.341 1.00 82.88 250 VAL A CA 1
ATOM 2003 C C . VAL A 1 250 ? 12.317 4.112 21.223 1.00 82.88 250 VAL A C 1
ATOM 2005 O O . VAL A 1 250 ? 11.870 3.874 20.099 1.00 82.88 250 VAL A O 1
ATOM 2008 N N . LEU A 1 251 ? 13.622 3.979 21.524 1.00 85.81 251 LEU A N 1
ATOM 2009 C CA . LEU A 1 251 ? 14.649 3.570 20.555 1.00 85.81 251 LEU A CA 1
ATOM 2010 C C . LEU A 1 251 ? 14.319 2.232 19.885 1.00 85.81 251 LEU A C 1
ATOM 2012 O O . LEU A 1 251 ? 14.689 2.030 18.734 1.00 85.81 251 LEU A O 1
ATOM 2016 N N . TRP A 1 252 ? 13.553 1.351 20.536 1.00 85.00 252 TRP A N 1
ATOM 2017 C CA . TRP A 1 252 ? 13.086 0.101 19.928 1.00 85.00 252 TRP A CA 1
ATOM 2018 C C . TRP A 1 252 ? 12.250 0.292 18.660 1.00 85.00 252 TRP A C 1
ATOM 2020 O O . TRP A 1 252 ? 12.293 -0.566 17.781 1.00 85.00 252 TRP A O 1
ATOM 2030 N N . SER A 1 253 ? 11.536 1.412 18.533 1.00 81.06 253 SER A N 1
ATOM 2031 C CA . SER A 1 253 ? 10.780 1.743 17.313 1.00 81.06 253 SER A CA 1
ATOM 2032 C C . SER A 1 253 ? 11.702 1.949 16.109 1.00 81.06 253 SER A C 1
ATOM 2034 O O . SER A 1 253 ? 11.297 1.701 14.980 1.00 81.06 253 SER A O 1
ATOM 2036 N N . PHE A 1 254 ? 12.942 2.379 16.361 1.00 82.88 254 PHE A N 1
ATOM 2037 C CA . PHE A 1 254 ? 13.980 2.558 15.348 1.00 82.88 254 PHE A CA 1
ATOM 2038 C C . PHE A 1 254 ? 14.770 1.268 15.145 1.00 82.88 254 PHE A C 1
ATOM 2040 O O . PHE A 1 254 ? 15.023 0.844 14.021 1.00 82.88 254 PHE A O 1
ATOM 2047 N N . LEU A 1 255 ? 15.145 0.636 16.258 1.00 84.69 255 LEU A N 1
ATOM 2048 C CA . LEU A 1 255 ? 16.061 -0.492 16.277 1.00 84.69 255 LEU A CA 1
ATOM 2049 C C . LEU A 1 255 ? 15.441 -1.750 15.666 1.00 84.69 255 LEU A C 1
ATOM 2051 O O . LEU A 1 255 ? 16.129 -2.473 14.961 1.00 84.69 255 LEU A O 1
ATOM 2055 N N . ASN A 1 256 ? 14.150 -2.010 15.894 1.00 85.56 256 ASN A N 1
ATOM 2056 C CA . ASN A 1 256 ? 13.504 -3.224 15.393 1.00 85.56 256 ASN A CA 1
ATOM 2057 C C . ASN A 1 256 ? 13.493 -3.293 13.845 1.00 85.56 256 ASN A C 1
ATOM 2059 O O . ASN A 1 256 ? 14.032 -4.267 13.309 1.00 85.56 256 ASN A O 1
ATOM 2063 N N . PRO A 1 257 ? 12.991 -2.282 13.102 1.00 83.75 257 PRO A N 1
ATOM 2064 C CA . PRO A 1 257 ? 13.086 -2.282 11.641 1.00 83.75 257 PRO A CA 1
ATOM 2065 C C . PRO A 1 257 ? 14.528 -2.376 11.129 1.00 83.75 257 PRO A C 1
ATOM 2067 O O . PRO A 1 257 ? 14.784 -3.122 10.184 1.00 83.75 257 PRO A O 1
ATOM 2070 N N . LEU A 1 258 ? 15.474 -1.679 11.769 1.00 87.56 258 LEU A N 1
ATOM 2071 C CA . LEU A 1 258 ? 16.887 -1.692 11.379 1.00 87.56 258 LEU A CA 1
ATOM 2072 C C . LEU A 1 258 ? 17.536 -3.064 11.570 1.00 87.56 258 LEU A C 1
ATOM 2074 O O . LEU A 1 258 ? 18.169 -3.565 10.649 1.00 87.56 258 LEU A O 1
ATOM 2078 N N . LEU A 1 259 ? 17.353 -3.693 12.732 1.00 89.62 259 LEU A N 1
ATOM 2079 C CA . LEU A 1 259 ? 17.908 -5.015 13.028 1.00 89.62 259 LEU A CA 1
ATOM 2080 C C . LEU A 1 259 ? 17.274 -6.095 12.153 1.00 89.62 259 LEU A C 1
ATOM 2082 O O . LEU A 1 259 ? 17.987 -6.934 11.613 1.00 89.62 259 LEU A O 1
ATOM 2086 N N . THR A 1 260 ? 15.952 -6.050 11.964 1.00 86.75 260 THR A N 1
ATOM 2087 C CA . THR A 1 260 ? 15.251 -6.994 11.081 1.00 86.75 260 THR A CA 1
ATOM 2088 C C . THR A 1 260 ? 15.759 -6.861 9.647 1.00 86.75 260 THR A C 1
ATOM 2090 O O . THR A 1 260 ? 16.078 -7.860 9.007 1.00 86.75 260 THR A O 1
ATOM 2093 N N . THR A 1 261 ? 15.908 -5.625 9.163 1.00 87.25 261 THR A N 1
ATOM 2094 C CA . THR A 1 261 ? 16.482 -5.353 7.840 1.00 87.25 261 THR A CA 1
ATOM 2095 C C . THR A 1 261 ? 17.929 -5.817 7.760 1.00 87.25 261 THR A C 1
ATOM 2097 O O . THR A 1 261 ? 18.296 -6.427 6.769 1.00 87.25 261 THR A O 1
ATOM 2100 N N . PHE A 1 262 ? 18.743 -5.585 8.791 1.00 88.88 262 PHE A N 1
ATOM 2101 C CA . PHE A 1 262 ? 20.141 -6.010 8.831 1.00 88.88 262 PHE A CA 1
ATOM 2102 C C . PHE A 1 262 ? 20.281 -7.532 8.738 1.00 88.88 262 PHE A C 1
ATOM 2104 O O . PHE A 1 262 ? 21.062 -8.025 7.929 1.00 88.88 262 PHE A O 1
ATOM 2111 N N . VAL A 1 263 ? 19.489 -8.278 9.515 1.00 89.38 263 VAL A N 1
ATOM 2112 C CA . VAL A 1 263 ? 19.485 -9.747 9.478 1.00 89.38 263 VAL A CA 1
ATOM 2113 C C . VAL A 1 263 ? 19.053 -10.248 8.102 1.00 89.38 263 VAL A C 1
ATOM 2115 O O . VAL A 1 263 ? 19.759 -11.054 7.500 1.00 89.38 263 VAL A O 1
ATOM 2118 N N . LEU A 1 264 ? 17.933 -9.747 7.569 1.00 87.12 264 LEU A N 1
ATOM 2119 C CA . LEU A 1 264 ? 17.447 -10.158 6.248 1.00 87.12 264 LEU A CA 1
ATOM 2120 C C . LEU A 1 264 ? 18.425 -9.774 5.137 1.00 87.12 264 LEU A C 1
ATOM 2122 O O . LEU A 1 264 ? 18.674 -10.570 4.238 1.00 87.12 264 LEU A O 1
ATOM 2126 N N . TYR A 1 265 ? 19.026 -8.590 5.223 1.00 86.19 265 TYR A N 1
ATOM 2127 C CA . TYR A 1 265 ? 20.051 -8.150 4.292 1.00 86.19 265 TYR A CA 1
ATOM 2128 C C . TYR A 1 265 ? 21.254 -9.088 4.339 1.00 86.19 265 TYR A C 1
ATOM 2130 O O . TYR A 1 265 ? 21.698 -9.543 3.296 1.00 86.19 265 TYR A O 1
ATOM 2138 N N . PHE A 1 266 ? 21.760 -9.448 5.518 1.00 85.81 266 PHE A N 1
ATOM 2139 C CA . PHE A 1 266 ? 22.900 -10.358 5.623 1.00 85.81 266 PHE A CA 1
ATOM 2140 C C . PHE A 1 266 ? 22.605 -11.743 5.023 1.00 85.81 266 PHE A C 1
ATOM 2142 O O . PHE A 1 266 ? 23.439 -12.292 4.307 1.00 85.81 266 PHE A O 1
ATOM 2149 N N . VAL A 1 267 ? 21.405 -12.283 5.265 1.00 84.44 267 VAL A N 1
ATOM 2150 C CA . VAL A 1 267 ? 20.996 -13.604 4.760 1.00 84.44 267 VAL A CA 1
ATOM 2151 C C . VAL A 1 267 ? 20.776 -13.598 3.243 1.00 84.44 267 VAL A C 1
ATOM 2153 O O . VAL A 1 267 ? 21.221 -14.515 2.556 1.00 84.44 267 VAL A O 1
ATOM 2156 N N . PHE A 1 268 ? 20.111 -12.573 2.703 1.00 79.75 268 PHE A N 1
ATOM 2157 C CA . PHE A 1 268 ? 19.625 -12.576 1.318 1.00 79.75 268 PHE A CA 1
ATOM 2158 C C . PHE A 1 268 ? 20.413 -11.684 0.352 1.00 79.75 268 PHE A C 1
ATOM 2160 O O . PHE A 1 268 ? 20.255 -11.824 -0.862 1.00 79.75 268 PHE A O 1
ATOM 2167 N N . SER A 1 269 ? 21.299 -10.812 0.844 1.00 75.25 269 SER A N 1
ATOM 2168 C CA . SER A 1 269 ? 22.125 -9.950 -0.013 1.00 75.25 269 SER A CA 1
ATOM 2169 C C . SER A 1 269 ? 22.983 -10.783 -0.962 1.00 75.25 269 SER A C 1
ATOM 2171 O O . SER A 1 269 ? 22.975 -10.518 -2.155 1.00 75.25 269 SER A O 1
ATOM 2173 N N . ASN A 1 270 ? 23.625 -11.860 -0.498 1.00 68.69 270 ASN A N 1
ATOM 2174 C CA . ASN A 1 270 ? 24.448 -12.700 -1.381 1.00 68.69 270 ASN A CA 1
ATOM 2175 C C . ASN A 1 270 ? 23.646 -13.348 -2.526 1.00 68.69 270 ASN A C 1
ATOM 2177 O O . ASN A 1 270 ? 24.187 -13.541 -3.609 1.00 68.69 270 ASN A O 1
ATOM 2181 N N . VAL A 1 271 ? 22.357 -13.633 -2.316 1.00 69.56 271 VAL A N 1
ATOM 2182 C CA . VAL A 1 271 ? 21.495 -14.278 -3.320 1.00 69.56 271 VAL A CA 1
ATOM 2183 C C . VAL A 1 271 ? 20.995 -13.263 -4.356 1.00 69.56 271 VAL A C 1
ATOM 2185 O O . VAL A 1 271 ? 21.132 -13.474 -5.561 1.00 69.56 271 VAL A O 1
ATOM 2188 N N . PHE A 1 272 ? 20.448 -12.129 -3.908 1.00 68.62 272 PHE A N 1
ATOM 2189 C CA . PHE A 1 272 ? 19.776 -11.179 -4.807 1.00 68.62 272 PHE A CA 1
ATOM 2190 C C . PHE A 1 272 ? 20.664 -10.030 -5.291 1.00 68.62 272 PHE A C 1
ATOM 2192 O O . PHE A 1 272 ? 20.440 -9.517 -6.385 1.00 68.62 272 PHE A O 1
ATOM 2199 N N . ARG A 1 273 ? 21.715 -9.661 -4.547 1.00 59.12 273 ARG A N 1
ATOM 2200 C CA . ARG A 1 273 ? 22.701 -8.666 -4.998 1.00 59.12 273 ARG A CA 1
ATOM 2201 C C . ARG A 1 273 ? 23.588 -9.225 -6.107 1.00 59.12 273 ARG A C 1
ATOM 2203 O O . ARG A 1 273 ? 23.872 -8.513 -7.062 1.00 59.12 273 ARG A O 1
ATOM 2210 N N . SER A 1 274 ? 24.001 -10.492 -6.000 1.00 51.47 274 SER A N 1
ATOM 2211 C CA . SER A 1 274 ? 24.879 -11.129 -6.993 1.00 51.47 274 SER A CA 1
ATOM 2212 C C . SER A 1 274 ? 24.191 -11.368 -8.340 1.00 51.47 274 SER A C 1
ATOM 2214 O O . SER A 1 274 ? 24.875 -11.507 -9.348 1.00 51.47 274 SER A O 1
ATOM 2216 N N . SER A 1 275 ? 22.856 -11.406 -8.357 1.00 53.72 275 SER A N 1
ATOM 2217 C CA . SER A 1 275 ? 22.057 -11.667 -9.560 1.00 53.72 275 SER A CA 1
ATOM 2218 C C . SER A 1 275 ? 21.704 -10.395 -10.347 1.00 53.72 275 SER A C 1
ATOM 2220 O O . SER A 1 275 ? 21.122 -10.495 -11.421 1.00 53.72 275 SER A O 1
ATOM 2222 N N . GLY A 1 276 ? 22.005 -9.196 -9.822 1.00 59.41 276 GLY A N 1
ATOM 2223 C CA . GLY A 1 276 ? 21.706 -7.915 -10.486 1.00 59.41 276 GLY A CA 1
ATOM 2224 C C . GLY A 1 276 ? 20.212 -7.593 -10.654 1.00 59.41 276 GLY A C 1
ATOM 2225 O O . GLY A 1 276 ? 19.875 -6.659 -11.369 1.00 59.41 276 GLY A O 1
ATOM 2226 N N . GLN A 1 277 ? 19.315 -8.345 -10.008 1.00 62.34 277 GLN A N 1
ATOM 2227 C CA . GLN A 1 277 ? 17.867 -8.269 -10.251 1.00 62.34 277 GLN A CA 1
ATOM 2228 C C . GLN A 1 277 ? 17.172 -7.082 -9.563 1.00 62.34 277 GLN A C 1
ATOM 2230 O O . GLN A 1 277 ? 16.090 -6.692 -9.983 1.00 62.34 277 GLN A O 1
ATOM 2235 N N . ILE A 1 278 ? 17.753 -6.515 -8.495 1.00 68.94 278 ILE A N 1
ATOM 2236 C CA . ILE A 1 278 ? 17.157 -5.391 -7.751 1.00 68.94 278 ILE A CA 1
ATOM 2237 C C . ILE A 1 278 ? 18.173 -4.261 -7.600 1.00 68.94 278 ILE A C 1
ATOM 2239 O O . ILE A 1 278 ? 19.174 -4.397 -6.889 1.00 68.94 278 ILE A O 1
ATOM 2243 N N . GLU A 1 279 ? 17.858 -3.109 -8.187 1.00 68.75 279 GLU A N 1
ATOM 2244 C CA . GLU A 1 279 ? 18.565 -1.859 -7.931 1.00 68.75 279 GLU A CA 1
ATOM 2245 C C . GLU A 1 279 ? 18.306 -1.400 -6.483 1.00 68.75 279 GLU A C 1
ATOM 2247 O O . GLU A 1 279 ? 17.166 -1.352 -6.021 1.00 68.75 279 GLU A O 1
ATOM 2252 N N . ASN A 1 280 ? 19.366 -1.094 -5.728 1.00 82.25 280 ASN A N 1
ATOM 2253 C CA . ASN A 1 280 ? 19.285 -0.677 -4.320 1.00 82.25 280 ASN A CA 1
ATOM 2254 C C . ASN A 1 280 ? 18.518 -1.653 -3.400 1.00 82.25 280 ASN A C 1
ATOM 2256 O O . ASN A 1 280 ? 17.598 -1.266 -2.672 1.00 82.25 280 ASN A O 1
ATOM 2260 N N . TYR A 1 281 ? 18.952 -2.921 -3.364 1.00 85.50 281 TYR A N 1
ATOM 2261 C CA . TYR A 1 281 ? 18.354 -3.980 -2.532 1.00 85.50 281 TYR A CA 1
ATOM 2262 C C . TYR A 1 281 ? 18.107 -3.577 -1.064 1.00 85.50 281 TYR A C 1
ATOM 2264 O O . TYR A 1 281 ? 17.076 -3.920 -0.489 1.00 85.50 281 TYR A O 1
ATOM 2272 N N . THR A 1 282 ? 19.005 -2.799 -0.454 1.00 87.62 282 THR A N 1
ATOM 2273 C CA . THR A 1 282 ? 18.849 -2.310 0.926 1.00 87.62 282 THR A CA 1
ATOM 2274 C C . THR A 1 282 ? 17.581 -1.469 1.107 1.00 87.62 282 THR A C 1
ATOM 2276 O O . THR A 1 282 ? 16.838 -1.672 2.069 1.00 87.62 282 THR A O 1
ATOM 2279 N N . ALA A 1 283 ? 17.309 -0.546 0.178 1.00 88.88 283 ALA A N 1
ATOM 2280 C CA . ALA A 1 283 ? 16.110 0.289 0.207 1.00 88.88 283 ALA A CA 1
ATOM 2281 C C . ALA A 1 283 ? 14.851 -0.555 -0.047 1.00 88.88 283 ALA A C 1
ATOM 2283 O O . ALA A 1 283 ? 13.863 -0.424 0.677 1.00 88.88 283 ALA A O 1
ATOM 2284 N N . TYR A 1 284 ? 14.918 -1.492 -1.000 1.00 90.06 284 TYR A N 1
ATOM 2285 C CA . TYR A 1 284 ? 13.833 -2.436 -1.286 1.00 90.06 284 TYR A CA 1
ATOM 2286 C C . TYR A 1 284 ? 13.402 -3.231 -0.043 1.00 90.06 284 TYR A C 1
ATOM 2288 O O . TYR A 1 284 ? 12.201 -3.365 0.238 1.00 90.06 284 TYR A O 1
ATOM 2296 N N . LEU A 1 285 ? 14.386 -3.731 0.713 1.00 91.00 285 LEU A N 1
ATOM 2297 C CA . LEU A 1 285 ? 14.181 -4.514 1.928 1.00 91.00 285 LEU A CA 1
ATOM 2298 C C . LEU A 1 285 ? 13.607 -3.659 3.060 1.00 91.00 285 LEU A C 1
ATOM 2300 O O . LEU A 1 285 ? 12.596 -4.034 3.650 1.00 91.00 285 LEU A O 1
ATOM 2304 N N . VAL A 1 286 ? 14.212 -2.498 3.348 1.00 92.31 286 VAL A N 1
ATOM 2305 C CA . VAL A 1 286 ? 13.786 -1.668 4.485 1.00 92.31 286 VAL A CA 1
ATOM 2306 C C . VAL A 1 286 ? 12.348 -1.171 4.308 1.00 92.31 286 VAL A C 1
ATOM 2308 O O . VAL A 1 286 ? 11.585 -1.153 5.275 1.00 92.31 286 VAL A O 1
ATOM 2311 N N . ILE A 1 287 ? 11.947 -0.823 3.077 1.00 93.38 287 ILE A N 1
ATOM 2312 C CA . ILE A 1 287 ? 10.579 -0.389 2.759 1.00 93.38 287 ILE A CA 1
ATOM 2313 C C . ILE A 1 287 ? 9.599 -1.534 3.015 1.00 93.38 287 ILE A C 1
ATOM 2315 O O . ILE A 1 287 ? 8.623 -1.362 3.748 1.00 93.38 287 ILE A O 1
ATOM 2319 N N . GLY A 1 288 ? 9.881 -2.715 2.456 1.00 93.31 288 GLY A N 1
ATOM 2320 C CA . GLY A 1 288 ? 9.021 -3.886 2.612 1.00 93.31 288 GLY A CA 1
ATOM 2321 C C . GLY A 1 288 ? 8.864 -4.297 4.077 1.00 93.31 288 GLY A C 1
ATOM 2322 O O . GLY A 1 288 ? 7.743 -4.464 4.558 1.00 93.31 288 GLY A O 1
ATOM 2323 N N . VAL A 1 289 ? 9.979 -4.398 4.806 1.00 93.50 289 VAL A N 1
ATOM 2324 C CA . VAL A 1 289 ? 10.003 -4.778 6.226 1.00 93.50 289 VAL A CA 1
ATOM 2325 C C . VAL A 1 289 ? 9.241 -3.768 7.076 1.00 93.50 289 VAL A C 1
ATOM 2327 O O . VAL A 1 289 ? 8.432 -4.156 7.914 1.00 93.50 289 VAL A O 1
ATOM 2330 N N . THR A 1 290 ? 9.447 -2.469 6.857 1.00 94.06 290 THR A N 1
ATOM 2331 C CA . THR A 1 290 ? 8.801 -1.423 7.665 1.00 94.06 290 THR A CA 1
ATOM 2332 C C . THR A 1 290 ? 7.287 -1.400 7.452 1.00 94.06 290 THR A C 1
ATOM 2334 O O . THR A 1 290 ? 6.531 -1.332 8.424 1.00 94.06 290 THR A O 1
ATOM 2337 N N . MET A 1 291 ? 6.830 -1.528 6.203 1.00 95.25 291 MET A N 1
ATOM 2338 C CA . MET A 1 291 ? 5.402 -1.602 5.871 1.00 95.25 291 MET A CA 1
ATOM 2339 C C . MET A 1 291 ? 4.757 -2.861 6.463 1.00 95.25 291 MET A C 1
ATOM 2341 O O . MET A 1 291 ? 3.715 -2.781 7.118 1.00 95.25 291 MET A O 1
ATOM 2345 N N . PHE A 1 292 ? 5.392 -4.025 6.311 1.00 95.31 292 PHE A N 1
ATOM 2346 C CA . PHE A 1 292 ? 4.854 -5.271 6.856 1.00 95.31 292 PHE A CA 1
ATOM 2347 C C . PHE A 1 292 ? 4.839 -5.285 8.394 1.00 95.31 292 PHE A C 1
ATOM 2349 O O . PHE A 1 292 ? 3.883 -5.763 9.015 1.00 95.31 292 PHE A O 1
ATOM 2356 N N . ASN A 1 293 ? 5.862 -4.705 9.027 1.00 94.12 293 ASN A N 1
ATOM 2357 C CA . ASN A 1 293 ? 5.914 -4.545 10.477 1.00 94.12 293 ASN A CA 1
ATOM 2358 C C . ASN A 1 293 ? 4.777 -3.656 10.985 1.00 94.12 293 ASN A C 1
ATOM 2360 O O . ASN A 1 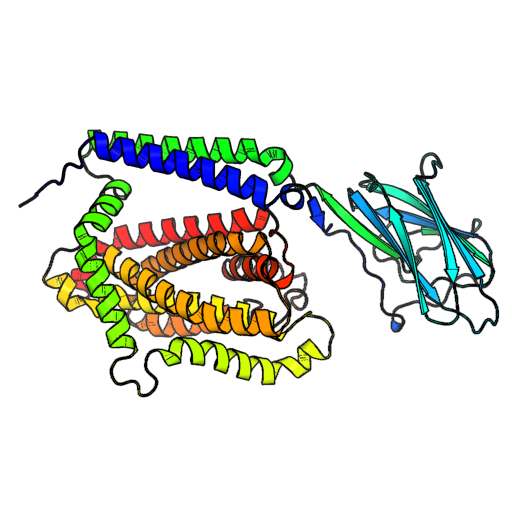293 ? 4.156 -3.997 11.991 1.00 94.12 293 ASN A O 1
ATOM 2364 N N . TYR A 1 294 ? 4.445 -2.571 10.279 1.00 95.12 294 TYR A N 1
ATOM 2365 C CA . TYR A 1 294 ? 3.279 -1.753 10.618 1.00 95.12 294 TYR A CA 1
ATOM 2366 C C . TYR A 1 294 ? 1.972 -2.539 10.539 1.00 95.12 294 TYR A C 1
ATOM 2368 O O . TYR A 1 294 ? 1.194 -2.514 11.493 1.00 95.12 294 TYR A O 1
ATOM 2376 N N . PHE A 1 295 ? 1.747 -3.273 9.445 1.00 96.75 295 PHE A N 1
ATOM 2377 C CA . PHE A 1 295 ? 0.565 -4.126 9.295 1.00 96.75 295 PHE A CA 1
ATOM 2378 C C . PHE A 1 295 ? 0.421 -5.102 10.467 1.00 96.75 295 PHE A C 1
ATOM 2380 O O . PHE A 1 295 ? -0.628 -5.171 11.116 1.00 96.75 295 PHE A O 1
ATOM 2387 N N . THR A 1 296 ? 1.504 -5.820 10.760 1.00 95.69 296 THR A N 1
ATOM 2388 C CA . THR A 1 296 ? 1.538 -6.852 11.796 1.00 95.69 296 THR A CA 1
ATOM 2389 C C . THR A 1 296 ? 1.344 -6.244 13.183 1.00 95.69 296 THR A C 1
ATOM 2391 O O . THR A 1 296 ? 0.531 -6.737 13.966 1.00 95.69 296 THR A O 1
ATOM 2394 N N . GLU A 1 297 ? 2.028 -5.138 13.493 1.00 94.38 297 GLU A N 1
ATOM 2395 C CA . GLU A 1 297 ? 1.866 -4.425 14.761 1.00 94.38 297 GLU A CA 1
ATOM 2396 C C . GLU A 1 297 ? 0.426 -3.930 14.937 1.00 94.38 297 GLU A C 1
ATOM 2398 O O . GLU A 1 297 ? -0.191 -4.184 15.974 1.00 94.38 297 GLU A O 1
ATOM 2403 N N . CYS A 1 298 ? -0.133 -3.269 13.923 1.00 96.44 298 CYS A N 1
ATOM 2404 C CA . CYS A 1 298 ? -1.472 -2.700 13.990 1.00 96.44 298 CYS A CA 1
ATOM 2405 C C . CYS A 1 298 ? -2.534 -3.782 14.221 1.00 96.44 298 CYS A C 1
ATOM 2407 O O . CYS A 1 298 ? -3.379 -3.639 15.112 1.00 96.44 298 CYS A O 1
ATOM 2409 N N . CYS A 1 299 ? -2.474 -4.886 13.472 1.00 97.00 299 CYS A N 1
ATOM 2410 C CA . CYS A 1 299 ? -3.421 -5.991 13.614 1.00 97.00 299 CYS A CA 1
ATOM 2411 C C . CYS A 1 299 ? -3.303 -6.672 14.983 1.00 97.00 299 CYS A C 1
ATOM 2413 O O . CYS A 1 299 ? -4.322 -6.905 15.629 1.00 97.00 299 CYS A O 1
ATOM 2415 N N . ASN A 1 300 ? -2.083 -6.906 15.479 1.00 95.81 300 ASN A N 1
ATOM 2416 C CA . ASN A 1 300 ? -1.851 -7.497 16.802 1.00 95.81 300 ASN A CA 1
ATOM 2417 C C . ASN A 1 300 ? -2.354 -6.605 17.949 1.00 95.81 300 ASN A C 1
ATOM 2419 O O . ASN A 1 300 ? -2.965 -7.081 18.913 1.00 95.81 300 ASN A O 1
ATOM 2423 N N . MET A 1 301 ? -2.140 -5.291 17.846 1.00 95.00 301 MET A N 1
ATOM 2424 C CA . MET A 1 301 ? -2.657 -4.338 18.828 1.00 95.00 301 MET A CA 1
ATOM 2425 C C . MET A 1 301 ? -4.191 -4.280 18.805 1.00 95.00 301 MET A C 1
ATOM 2427 O O . MET A 1 301 ? -4.815 -4.186 19.864 1.00 95.00 301 MET A O 1
ATOM 2431 N N . CYS A 1 302 ? -4.811 -4.361 17.623 1.00 96.06 302 CYS A N 1
ATOM 2432 C CA . CYS A 1 302 ? -6.269 -4.401 17.489 1.00 96.06 302 CYS A CA 1
ATOM 2433 C C . CYS A 1 302 ? -6.865 -5.717 18.005 1.00 96.06 302 CYS A C 1
ATOM 2435 O O . CYS A 1 302 ? -7.835 -5.684 18.755 1.00 96.06 302 CYS A O 1
ATOM 2437 N N . LEU A 1 303 ? -6.256 -6.860 17.685 1.00 96.12 303 LEU A N 1
ATOM 2438 C CA . LEU A 1 303 ? -6.672 -8.195 18.128 1.00 96.12 303 LEU A CA 1
ATOM 2439 C C . LEU A 1 303 ? -6.892 -8.256 19.649 1.00 96.12 303 LEU A C 1
ATOM 2441 O O . LEU A 1 303 ? -7.906 -8.759 20.126 1.00 96.12 303 LEU A O 1
ATOM 2445 N N . THR A 1 304 ? -5.978 -7.663 20.418 1.00 94.38 304 THR A N 1
ATOM 2446 C CA . THR A 1 304 ? -6.027 -7.641 21.890 1.00 94.38 304 THR A CA 1
ATOM 2447 C C . THR A 1 304 ? -6.801 -6.447 22.467 1.00 94.38 304 THR A C 1
ATOM 2449 O O . THR A 1 304 ? -6.893 -6.292 23.687 1.00 94.38 304 THR A O 1
ATOM 2452 N N . SER A 1 305 ? -7.386 -5.578 21.633 1.00 93.88 305 SER A N 1
ATOM 2453 C CA . SER A 1 305 ? -7.911 -4.283 22.081 1.00 93.88 305 SER A CA 1
ATOM 2454 C C . SER A 1 305 ? -9.120 -4.390 23.003 1.00 93.88 305 SER A C 1
ATOM 2456 O O . SER A 1 305 ? -9.259 -3.572 23.910 1.00 93.88 305 SER A O 1
ATOM 2458 N N . ILE A 1 306 ? -10.006 -5.361 22.760 1.00 94.38 306 ILE A N 1
ATOM 2459 C CA . ILE A 1 306 ? -11.239 -5.534 23.539 1.00 94.38 306 ILE A CA 1
ATOM 2460 C C . ILE A 1 306 ? -10.933 -6.277 24.837 1.00 94.38 306 ILE A C 1
ATOM 2462 O O . ILE A 1 306 ? -11.189 -5.748 25.916 1.00 94.38 306 ILE A O 1
ATOM 2466 N N . VAL A 1 307 ? -10.304 -7.451 24.735 1.00 92.88 307 VAL A N 1
ATOM 2467 C CA . VAL A 1 307 ? -9.939 -8.280 25.893 1.00 92.88 307 VAL A CA 1
ATOM 2468 C C . VAL A 1 307 ? -9.009 -7.519 26.843 1.00 92.88 307 VAL A C 1
ATOM 2470 O O . VAL A 1 307 ? -9.254 -7.477 28.044 1.00 92.88 307 VAL A O 1
ATOM 2473 N N . GLY A 1 308 ? -8.004 -6.811 26.317 1.00 89.81 308 GLY A N 1
ATOM 2474 C CA . GLY A 1 308 ? -7.072 -6.020 27.128 1.00 89.81 308 GLY A CA 1
ATOM 2475 C C . GLY A 1 308 ? -7.688 -4.788 27.804 1.00 89.81 308 GLY A C 1
ATOM 2476 O O . GLY A 1 308 ? -7.050 -4.183 28.662 1.00 89.81 308 GLY A O 1
ATOM 2477 N N . ASN A 1 309 ? -8.911 -4.395 27.436 1.00 90.62 309 ASN A N 1
ATOM 2478 C CA . ASN A 1 309 ? -9.644 -3.295 28.065 1.00 90.62 309 ASN A CA 1
ATOM 2479 C C . ASN A 1 309 ? -10.966 -3.751 28.714 1.00 90.62 309 ASN A C 1
ATOM 2481 O O . ASN A 1 309 ? -11.812 -2.904 29.015 1.00 90.62 309 ASN A O 1
ATOM 2485 N N . SER A 1 310 ? -11.142 -5.054 28.969 1.00 88.69 310 SER A N 1
ATOM 2486 C CA . SER A 1 310 ? -12.377 -5.640 29.515 1.00 88.69 310 SER A CA 1
ATOM 2487 C C . SER A 1 310 ? -12.882 -4.915 30.767 1.00 88.69 310 SER A C 1
ATOM 2489 O O . SER A 1 310 ? -14.048 -4.537 30.837 1.00 88.69 310 SER A O 1
ATOM 2491 N N . HIS A 1 311 ? -11.982 -4.597 31.701 1.00 88.62 311 HIS A N 1
ATOM 2492 C CA . HIS A 1 311 ? -12.303 -3.901 32.950 1.00 88.62 311 HIS A CA 1
ATOM 2493 C C . HIS A 1 311 ? -12.920 -2.507 32.754 1.00 88.62 311 HIS A C 1
ATOM 2495 O O . HIS A 1 311 ? -13.736 -2.065 33.561 1.00 88.62 311 HIS A O 1
ATOM 2501 N N . MET A 1 312 ? -12.517 -1.785 31.702 1.00 86.19 312 MET A N 1
ATOM 2502 C CA . MET A 1 312 ? -13.082 -0.469 31.399 1.00 86.19 312 MET A CA 1
ATOM 2503 C C . MET A 1 312 ? -14.420 -0.605 30.669 1.00 86.19 312 MET A C 1
ATOM 2505 O O . MET A 1 312 ? -15.353 0.139 30.963 1.00 86.19 312 MET A O 1
ATOM 2509 N N . ILE A 1 313 ? -14.527 -1.590 29.772 1.00 87.62 313 ILE A N 1
ATOM 2510 C CA . ILE A 1 313 ? -15.739 -1.878 28.994 1.00 87.62 313 ILE A CA 1
ATOM 2511 C C . ILE A 1 313 ? -16.911 -2.261 29.905 1.00 87.62 313 ILE A C 1
ATOM 2513 O O . ILE A 1 313 ? -18.038 -1.849 29.638 1.00 87.62 313 ILE A O 1
ATOM 2517 N N . THR A 1 314 ? -16.662 -3.018 30.977 1.00 85.56 314 THR A N 1
ATOM 2518 C CA . THR A 1 314 ? -17.711 -3.453 31.916 1.00 85.56 314 THR A CA 1
ATOM 2519 C C . THR A 1 314 ? -18.157 -2.354 32.881 1.00 85.56 314 THR A C 1
ATOM 2521 O O . THR A 1 314 ? -19.264 -2.425 33.408 1.00 85.56 314 THR A O 1
ATOM 2524 N N . LYS A 1 315 ? -17.337 -1.314 33.095 1.00 86.12 315 LYS A N 1
ATOM 2525 C CA . LYS A 1 315 ? -17.605 -0.240 34.069 1.00 86.12 315 LYS A CA 1
ATOM 2526 C C . LYS A 1 315 ? -18.112 1.062 33.459 1.00 86.12 315 LYS A C 1
ATOM 2528 O O . LYS A 1 315 ? -18.872 1.777 34.107 1.00 86.12 315 LYS A O 1
ATOM 2533 N N . VAL A 1 316 ? -17.675 1.407 32.249 1.00 84.56 316 VAL A N 1
ATOM 2534 C CA . VAL A 1 316 ? -17.983 2.698 31.619 1.00 84.56 316 VAL A CA 1
ATOM 2535 C C . VAL A 1 316 ? -18.539 2.472 30.221 1.00 84.56 316 VAL A C 1
ATOM 2537 O O . VAL A 1 316 ? -17.912 1.834 29.377 1.00 84.56 316 VAL A O 1
ATOM 2540 N N . PHE A 1 317 ? -19.710 3.051 29.946 1.00 79.62 317 PHE A N 1
ATOM 2541 C CA . PHE A 1 317 ? -20.321 2.963 28.625 1.00 79.62 317 PHE A CA 1
ATOM 2542 C C . PHE A 1 317 ? -19.559 3.823 27.605 1.00 79.62 317 PHE A C 1
ATOM 2544 O O . PHE A 1 317 ? -19.704 5.048 27.547 1.00 79.62 317 PHE A O 1
ATOM 2551 N N . VAL A 1 318 ? -18.763 3.153 26.774 1.00 82.12 318 VAL A N 1
ATOM 2552 C CA . VAL A 1 318 ? -18.036 3.730 25.639 1.00 82.12 318 VAL A CA 1
ATOM 2553 C C . VAL A 1 318 ? -18.307 2.866 24.405 1.00 82.12 318 VAL A C 1
ATOM 2555 O O . VAL A 1 318 ? -18.269 1.636 24.517 1.00 82.12 318 VAL A O 1
ATOM 2558 N N . PRO A 1 319 ? -18.559 3.461 23.222 1.00 85.06 319 PRO A N 1
ATOM 2559 C CA . PRO A 1 319 ? -18.671 2.701 21.982 1.00 85.06 319 PRO A CA 1
ATOM 2560 C C . PRO A 1 319 ? -17.453 1.791 21.756 1.00 85.06 319 PRO A C 1
ATOM 2562 O O . PRO A 1 319 ? -16.310 2.243 21.718 1.00 85.06 319 PRO A O 1
ATOM 2565 N N . LYS A 1 320 ? -17.694 0.485 21.604 1.00 89.44 320 LYS A N 1
ATOM 2566 C CA . LYS A 1 320 ? -16.645 -0.551 21.649 1.00 89.44 320 LYS A CA 1
ATOM 2567 C C . LYS A 1 320 ? -15.661 -0.491 20.472 1.00 89.44 320 LYS A C 1
ATOM 2569 O O . LYS A 1 320 ? -14.526 -0.931 20.611 1.00 89.44 320 LYS A O 1
ATOM 2574 N N . TYR A 1 321 ? -16.049 0.084 19.333 1.00 89.25 321 TYR A N 1
ATOM 2575 C CA . TYR A 1 321 ? -15.151 0.257 18.181 1.00 89.25 321 TYR A CA 1
ATOM 2576 C C . TYR A 1 321 ? -14.042 1.298 18.433 1.00 89.25 321 TYR A C 1
ATOM 2578 O O . TYR A 1 321 ? -13.036 1.307 17.727 1.00 89.25 321 TYR A O 1
ATOM 2586 N N . ILE A 1 322 ? -14.182 2.153 19.459 1.00 89.50 322 ILE A N 1
ATOM 2587 C CA . ILE A 1 322 ? -13.154 3.139 19.829 1.00 89.50 322 ILE A CA 1
ATOM 2588 C C . ILE A 1 322 ? -11.868 2.440 20.286 1.00 89.50 322 ILE A C 1
ATOM 2590 O O . ILE A 1 322 ? -10.781 2.954 20.041 1.00 89.50 322 ILE A O 1
ATOM 2594 N N . TYR A 1 323 ? -11.960 1.254 20.892 1.00 91.56 323 TYR A N 1
ATOM 2595 C CA . TYR A 1 323 ? -10.786 0.529 21.378 1.00 91.56 323 TYR A CA 1
ATOM 2596 C C . TYR A 1 323 ? -9.878 0.049 20.225 1.00 91.56 323 TYR A C 1
ATOM 2598 O O . TYR A 1 323 ? -8.710 0.444 20.216 1.00 91.56 323 TYR A O 1
ATOM 2606 N N . PRO A 1 324 ? -10.366 -0.690 19.204 1.00 94.19 324 PRO A N 1
ATOM 2607 C CA . PRO A 1 324 ? -9.579 -0.969 17.998 1.00 94.19 324 PRO A CA 1
ATOM 2608 C C . PRO A 1 324 ? -9.056 0.300 17.307 1.00 94.19 324 PRO A C 1
ATOM 2610 O O . PRO A 1 324 ? -7.907 0.341 16.866 1.00 94.19 324 PRO A O 1
ATOM 2613 N N . LEU A 1 325 ? -9.856 1.373 17.274 1.00 92.69 325 LEU A N 1
ATOM 2614 C CA . LEU A 1 325 ? -9.453 2.638 16.655 1.00 92.69 325 LEU A CA 1
ATOM 2615 C C . LEU A 1 325 ? -8.254 3.264 17.380 1.00 92.69 325 LEU A C 1
ATOM 2617 O O . LEU A 1 325 ? -7.285 3.660 16.738 1.00 92.69 325 LEU A O 1
ATOM 2621 N N . THR A 1 326 ? -8.280 3.309 18.716 1.00 91.88 326 THR A N 1
ATOM 2622 C CA . THR A 1 326 ? -7.152 3.822 19.512 1.00 91.88 326 THR A CA 1
ATOM 2623 C C . THR A 1 326 ? -5.875 3.031 19.267 1.00 91.88 326 THR A C 1
ATOM 2625 O O . THR A 1 326 ? -4.816 3.631 19.123 1.00 91.88 326 THR A O 1
ATOM 2628 N N . ARG A 1 327 ? -5.979 1.704 19.125 1.00 93.88 327 ARG A N 1
ATOM 2629 C CA . ARG A 1 327 ? -4.838 0.830 18.827 1.00 93.88 327 ARG A CA 1
ATOM 2630 C C . ARG A 1 327 ? -4.266 1.079 17.436 1.00 93.88 327 ARG A C 1
ATOM 2632 O O . ARG A 1 327 ? -3.048 1.146 17.297 1.00 93.88 327 ARG A O 1
ATOM 2639 N N . THR A 1 328 ? -5.132 1.286 16.444 1.00 95.25 328 THR A N 1
ATOM 2640 C CA . THR A 1 328 ? -4.722 1.659 15.082 1.00 95.25 328 THR A CA 1
ATOM 2641 C C . THR A 1 328 ? -3.955 2.981 15.095 1.00 95.25 328 THR A C 1
ATOM 2643 O O . THR A 1 328 ? -2.844 3.050 14.582 1.00 95.25 328 THR A O 1
ATOM 2646 N N . VAL A 1 329 ? -4.487 4.011 15.766 1.00 93.31 329 VAL A N 1
ATOM 2647 C CA . VAL A 1 329 ? -3.825 5.323 15.887 1.00 93.31 329 VAL A CA 1
ATOM 2648 C C . VAL A 1 329 ? -2.488 5.214 16.628 1.00 93.31 329 VAL A C 1
ATOM 2650 O O . VAL A 1 329 ? -1.496 5.789 16.184 1.00 93.31 329 VAL A O 1
ATOM 2653 N N . SER A 1 330 ? -2.424 4.453 17.724 1.00 92.25 330 SER A N 1
ATOM 2654 C CA . SER A 1 330 ? -1.169 4.201 18.444 1.00 92.25 330 SER A CA 1
ATOM 2655 C C . SER A 1 330 ? -0.116 3.527 17.563 1.00 92.25 330 SER A C 1
ATOM 2657 O O . SER A 1 330 ? 1.042 3.941 17.581 1.00 92.25 330 SER A O 1
ATOM 2659 N N . SER A 1 331 ? -0.506 2.522 16.774 1.00 93.38 331 SER A N 1
ATOM 2660 C CA . SER A 1 331 ? 0.396 1.855 15.830 1.00 93.38 331 SER A CA 1
ATOM 2661 C C . SER A 1 331 ? 0.847 2.799 14.710 1.00 93.38 331 SER A C 1
ATOM 2663 O O . SER A 1 331 ? 2.027 2.819 14.374 1.00 93.38 331 SER A O 1
ATOM 2665 N N . SER A 1 332 ? -0.041 3.654 14.193 1.00 94.19 332 SER A N 1
ATOM 2666 C CA . SER A 1 332 ? 0.304 4.677 13.195 1.00 94.19 332 SER A CA 1
ATOM 2667 C C . SER A 1 332 ? 1.346 5.677 13.707 1.00 94.19 332 SER A C 1
ATOM 2669 O O . SER A 1 332 ? 2.221 6.083 12.948 1.00 94.19 332 SER A O 1
ATOM 2671 N N . ILE A 1 333 ? 1.304 6.047 14.993 1.00 91.19 333 ILE A N 1
ATOM 2672 C CA . ILE A 1 333 ? 2.340 6.895 15.611 1.00 91.19 333 ILE A CA 1
ATOM 2673 C C . ILE A 1 333 ? 3.678 6.148 15.681 1.00 91.19 333 ILE A C 1
ATOM 2675 O O . ILE A 1 333 ? 4.715 6.724 15.362 1.00 91.19 333 ILE A O 1
ATOM 2679 N N . ASN A 1 334 ? 3.673 4.865 16.056 1.00 90.25 334 ASN A N 1
ATOM 2680 C CA . ASN A 1 334 ? 4.897 4.056 16.056 1.00 90.25 334 ASN A CA 1
ATOM 2681 C C . ASN A 1 334 ? 5.474 3.906 14.644 1.00 90.25 334 ASN A C 1
ATOM 2683 O O . ASN A 1 334 ? 6.684 4.011 14.469 1.00 90.25 334 ASN A O 1
ATOM 2687 N N . PHE A 1 335 ? 4.623 3.730 13.633 1.00 92.38 335 PHE A N 1
ATOM 2688 C CA . PHE A 1 335 ? 5.055 3.717 12.240 1.00 92.38 335 PHE A CA 1
ATOM 2689 C C . PHE A 1 335 ? 5.654 5.054 11.809 1.00 92.38 335 PHE A C 1
ATOM 2691 O O . PHE A 1 335 ? 6.699 5.059 11.174 1.00 92.38 335 PHE A O 1
ATOM 2698 N N . ALA A 1 336 ? 5.070 6.185 12.215 1.00 92.06 336 ALA A N 1
ATOM 2699 C CA . ALA A 1 336 ? 5.651 7.499 11.939 1.00 92.06 336 ALA A CA 1
ATOM 2700 C C . ALA A 1 336 ? 7.070 7.648 12.524 1.00 92.06 336 ALA A C 1
ATOM 2702 O O . ALA A 1 336 ? 7.925 8.267 11.898 1.00 92.06 336 ALA A O 1
ATOM 2703 N N . LEU A 1 337 ? 7.352 7.032 13.680 1.00 89.94 337 LEU A N 1
ATOM 2704 C CA . LEU A 1 337 ? 8.716 6.942 14.215 1.00 89.94 337 LEU A CA 1
ATOM 2705 C C . LEU A 1 337 ? 9.596 5.984 13.395 1.00 89.94 337 LEU A C 1
ATOM 2707 O O . LEU A 1 337 ? 10.758 6.293 13.146 1.00 89.94 337 LEU A O 1
ATOM 2711 N N . ALA A 1 338 ? 9.048 4.855 12.940 1.00 90.44 338 ALA A N 1
ATOM 2712 C CA . ALA A 1 338 ? 9.741 3.886 12.087 1.00 90.44 338 ALA A CA 1
ATOM 2713 C C . ALA A 1 338 ? 10.025 4.403 10.660 1.00 90.44 338 ALA A C 1
ATOM 2715 O O . ALA A 1 338 ? 10.907 3.876 9.984 1.00 90.44 338 ALA A O 1
ATOM 2716 N N . LEU A 1 339 ? 9.348 5.465 10.211 1.00 91.62 339 LEU A N 1
ATOM 2717 C CA . LEU A 1 339 ? 9.672 6.146 8.955 1.00 91.62 339 LEU A CA 1
ATOM 2718 C C . LEU A 1 339 ? 11.024 6.868 9.014 1.00 91.62 339 LEU A C 1
ATOM 2720 O O . LEU A 1 339 ? 11.693 6.976 7.994 1.00 91.62 339 LEU A O 1
ATOM 2724 N N . ILE A 1 340 ? 11.459 7.329 10.190 1.00 91.50 340 ILE A N 1
ATOM 2725 C CA . ILE A 1 340 ? 12.744 8.025 10.355 1.00 91.50 340 ILE A CA 1
ATOM 2726 C C . ILE A 1 340 ? 13.932 7.144 9.914 1.00 91.50 340 ILE A C 1
ATOM 2728 O O . ILE A 1 340 ? 14.681 7.576 9.038 1.00 91.50 340 ILE A O 1
ATOM 2732 N N . PRO A 1 341 ? 14.132 5.920 10.450 1.00 89.56 341 PRO A N 1
ATOM 2733 C CA . PRO A 1 341 ? 15.226 5.055 10.008 1.00 89.56 341 PRO A CA 1
ATOM 2734 C C . PRO A 1 341 ? 15.044 4.561 8.566 1.00 89.56 341 PRO A C 1
ATOM 2736 O O . PRO A 1 341 ? 16.040 4.357 7.876 1.00 89.56 341 PRO A O 1
ATOM 2739 N N . LEU A 1 342 ? 13.801 4.405 8.091 1.00 91.75 342 LEU A N 1
ATOM 2740 C CA . LEU A 1 342 ? 13.524 4.089 6.689 1.00 91.75 342 LEU A CA 1
ATOM 2741 C C . LEU A 1 342 ? 14.066 5.191 5.774 1.00 91.75 342 LEU A C 1
ATOM 2743 O O . LEU A 1 342 ? 14.864 4.901 4.887 1.00 91.75 342 LEU A O 1
ATOM 2747 N N . PHE A 1 343 ? 13.693 6.450 6.016 1.00 91.62 343 PHE A N 1
ATOM 2748 C CA . PHE A 1 343 ? 14.151 7.570 5.195 1.00 91.62 343 PHE A CA 1
ATOM 2749 C C . PHE A 1 343 ? 15.654 7.809 5.333 1.00 91.62 343 PHE A C 1
ATOM 2751 O O . PHE A 1 343 ? 16.304 8.096 4.335 1.00 91.62 343 PHE A O 1
ATOM 2758 N N . LEU A 1 344 ? 16.229 7.608 6.525 1.00 91.00 344 LEU A N 1
ATOM 2759 C CA . LEU A 1 344 ? 17.680 7.649 6.723 1.00 91.00 344 LEU A CA 1
ATOM 2760 C C . LEU A 1 344 ? 18.399 6.696 5.754 1.00 91.00 344 LEU A C 1
ATOM 2762 O O . LEU A 1 344 ? 19.317 7.110 5.052 1.00 91.00 344 LEU A O 1
ATOM 2766 N N . ILE A 1 345 ? 17.963 5.434 5.681 1.00 89.12 345 ILE A N 1
ATOM 2767 C CA . ILE A 1 345 ? 18.553 4.442 4.774 1.00 89.12 345 ILE A CA 1
ATOM 2768 C C . ILE A 1 345 ? 18.313 4.829 3.315 1.00 89.12 345 ILE A C 1
ATOM 2770 O O . ILE A 1 345 ? 19.241 4.762 2.515 1.00 89.12 345 ILE A O 1
ATOM 2774 N N . VAL A 1 346 ? 17.101 5.256 2.962 1.00 89.25 346 VAL A N 1
ATOM 2775 C CA . VAL A 1 346 ? 16.761 5.688 1.596 1.00 89.25 346 VAL A CA 1
ATOM 2776 C C . VAL A 1 346 ? 17.693 6.815 1.129 1.00 89.25 346 VAL A C 1
ATOM 2778 O O . VAL A 1 346 ? 18.288 6.696 0.059 1.00 89.25 346 VAL A O 1
ATOM 2781 N N . PHE A 1 347 ? 17.922 7.838 1.958 1.00 90.62 347 PHE A N 1
ATOM 2782 C CA . PHE A 1 347 ? 18.828 8.942 1.630 1.00 90.62 347 PHE A CA 1
ATOM 2783 C C . PHE A 1 347 ? 20.293 8.505 1.522 1.00 90.62 347 PHE A C 1
ATOM 2785 O O . PHE A 1 347 ? 20.996 8.960 0.624 1.00 90.62 347 PHE A O 1
ATOM 2792 N N . ILE A 1 348 ? 20.757 7.593 2.386 1.00 88.81 348 ILE A N 1
ATOM 2793 C CA . ILE A 1 348 ? 22.121 7.037 2.302 1.00 88.81 348 ILE A CA 1
ATOM 2794 C C . ILE A 1 348 ? 22.336 6.277 0.981 1.00 88.81 348 ILE A C 1
ATOM 2796 O O . ILE A 1 348 ? 23.443 6.281 0.452 1.00 88.81 348 ILE A O 1
ATOM 2800 N N . ASN A 1 349 ? 21.289 5.663 0.420 1.00 84.38 349 ASN A N 1
ATOM 2801 C CA . ASN A 1 349 ? 21.346 4.982 -0.880 1.00 84.38 349 ASN A CA 1
ATOM 2802 C C . ASN A 1 349 ? 21.187 5.945 -2.080 1.00 84.38 349 ASN A C 1
ATOM 2804 O O . ASN A 1 349 ? 21.020 5.487 -3.204 1.00 84.38 349 ASN A O 1
ATOM 2808 N N . GLY A 1 350 ? 21.227 7.266 -1.866 1.00 83.81 350 GLY A N 1
ATOM 2809 C CA . GLY A 1 350 ? 21.173 8.263 -2.942 1.00 83.81 350 GLY A CA 1
ATOM 2810 C C . GLY A 1 350 ? 19.782 8.495 -3.540 1.00 83.81 350 GLY A C 1
ATOM 2811 O O . GLY A 1 350 ? 19.667 9.137 -4.581 1.00 83.81 350 GLY A O 1
ATOM 2812 N N . LEU A 1 351 ? 18.720 7.998 -2.897 1.00 85.94 351 LEU A N 1
ATOM 2813 C CA . LEU A 1 351 ? 17.342 8.226 -3.330 1.00 85.94 351 LEU A CA 1
ATOM 2814 C C . LEU A 1 351 ? 16.830 9.547 -2.744 1.00 85.94 351 LEU A C 1
ATOM 2816 O O . LEU A 1 351 ? 16.681 9.688 -1.528 1.00 85.94 351 LEU A O 1
ATOM 2820 N N . PHE A 1 352 ? 16.552 10.516 -3.615 1.00 84.75 352 PHE A N 1
ATOM 2821 C CA . PHE A 1 352 ? 16.097 11.852 -3.233 1.00 84.75 352 PHE A CA 1
ATOM 2822 C C . PHE A 1 352 ? 14.571 11.997 -3.323 1.00 84.75 352 PHE A C 1
ATOM 2824 O O . PHE A 1 352 ? 13.926 11.306 -4.115 1.00 84.75 352 PHE A O 1
ATOM 2831 N N . PRO A 1 353 ? 13.972 12.899 -2.523 1.00 82.88 353 PRO A N 1
ATOM 2832 C CA . PRO A 1 353 ? 12.532 13.085 -2.514 1.00 82.88 353 PRO A CA 1
ATOM 2833 C C . PRO A 1 353 ? 12.046 13.677 -3.837 1.00 82.88 353 PRO A C 1
ATOM 2835 O O . PRO A 1 353 ? 12.432 14.782 -4.216 1.00 82.88 353 PRO A O 1
ATOM 2838 N N . THR A 1 354 ? 11.160 12.950 -4.514 1.00 84.00 354 THR A N 1
ATOM 2839 C CA . THR A 1 354 ? 10.439 13.427 -5.700 1.00 84.00 354 THR A CA 1
ATOM 2840 C C . THR A 1 354 ? 9.002 13.802 -5.340 1.00 84.00 354 THR A C 1
ATOM 2842 O O . THR A 1 354 ? 8.498 13.482 -4.262 1.00 84.00 354 THR A O 1
ATOM 2845 N N . VAL A 1 355 ? 8.301 14.465 -6.264 1.00 82.19 355 VAL A N 1
ATOM 2846 C CA . VAL A 1 355 ? 6.880 14.830 -6.110 1.00 82.19 355 VAL A CA 1
ATOM 2847 C C . VAL A 1 355 ? 6.004 13.604 -5.788 1.00 82.19 355 VAL A C 1
ATOM 2849 O O . VAL A 1 355 ? 5.051 13.701 -5.011 1.00 82.19 355 VAL A O 1
ATOM 2852 N N . SER A 1 356 ? 6.386 12.426 -6.289 1.00 84.00 356 SER A N 1
ATOM 2853 C CA . SER A 1 356 ? 5.716 11.140 -6.059 1.00 84.00 356 SER A CA 1
ATOM 2854 C C . SER A 1 356 ? 5.691 10.710 -4.588 1.00 84.00 356 SER A C 1
ATOM 2856 O O . SER A 1 356 ? 4.796 9.973 -4.181 1.00 84.00 356 SER A O 1
ATOM 2858 N N . TRP A 1 357 ? 6.600 11.203 -3.739 1.00 86.88 357 TRP A N 1
ATOM 2859 C CA . TRP A 1 357 ? 6.627 10.846 -2.314 1.00 86.88 357 TRP A CA 1
ATOM 2860 C C . TRP A 1 357 ? 5.375 11.312 -1.563 1.00 86.88 357 TRP A C 1
ATOM 2862 O O . TRP A 1 357 ? 4.960 10.674 -0.595 1.00 86.88 357 TRP A O 1
ATOM 2872 N N . ILE A 1 358 ? 4.713 12.373 -2.034 1.00 87.12 358 ILE A N 1
ATOM 2873 C CA . ILE A 1 358 ? 3.447 12.849 -1.457 1.00 87.12 358 ILE A CA 1
ATOM 2874 C C . ILE A 1 358 ? 2.362 11.761 -1.557 1.00 87.12 358 ILE A C 1
ATOM 2876 O O . ILE A 1 358 ? 1.523 11.631 -0.664 1.00 87.12 358 ILE A O 1
ATOM 2880 N N . LEU A 1 359 ? 2.413 10.919 -2.596 1.00 88.38 359 LEU A N 1
ATOM 2881 C CA . LEU A 1 359 ? 1.459 9.831 -2.820 1.00 88.38 359 LEU A CA 1
ATOM 2882 C C . LEU A 1 359 ? 1.589 8.709 -1.779 1.00 88.38 359 LEU A C 1
ATOM 2884 O O . LEU A 1 359 ? 0.626 7.981 -1.548 1.00 88.38 359 LEU A O 1
ATOM 2888 N N . ILE A 1 360 ? 2.727 8.586 -1.087 1.00 90.62 360 ILE A N 1
ATOM 2889 C CA . ILE A 1 360 ? 2.920 7.589 -0.017 1.00 90.62 360 ILE A CA 1
ATOM 2890 C C . ILE A 1 360 ? 1.868 7.768 1.085 1.00 90.62 360 ILE A C 1
ATOM 2892 O O . ILE A 1 360 ? 1.393 6.786 1.657 1.00 90.62 360 ILE A O 1
ATOM 2896 N N . LEU A 1 361 ? 1.439 9.010 1.344 1.00 90.25 361 LEU A N 1
ATOM 2897 C CA . LEU A 1 361 ? 0.388 9.293 2.319 1.00 90.25 361 LEU A CA 1
ATOM 2898 C C . LEU A 1 361 ? -0.934 8.602 1.953 1.00 90.25 361 LEU A C 1
ATOM 2900 O O . LEU A 1 361 ? -1.629 8.110 2.840 1.00 90.25 361 LEU A O 1
ATOM 2904 N N . PHE A 1 362 ? -1.267 8.516 0.661 1.00 91.12 362 PHE A N 1
ATOM 2905 C CA . PHE A 1 362 ? -2.457 7.805 0.197 1.00 91.12 362 PHE A CA 1
ATOM 2906 C C . PHE A 1 362 ? -2.372 6.306 0.515 1.00 91.12 362 PHE A C 1
ATOM 2908 O O . PHE A 1 362 ? -3.305 5.755 1.105 1.00 91.12 362 PHE A O 1
ATOM 2915 N N . ALA A 1 363 ? -1.244 5.660 0.195 1.00 93.12 363 ALA A N 1
ATOM 2916 C CA . ALA A 1 363 ? -1.031 4.248 0.510 1.00 93.12 363 ALA A CA 1
ATOM 2917 C C . ALA A 1 363 ? -1.076 3.992 2.020 1.00 93.12 363 ALA A C 1
ATOM 2919 O O . ALA A 1 363 ? -1.735 3.053 2.464 1.00 93.12 363 ALA A O 1
ATOM 2920 N N . PHE A 1 364 ? -0.460 4.869 2.817 1.00 93.94 364 PHE A N 1
ATOM 2921 C CA . PHE A 1 364 ? -0.485 4.775 4.273 1.00 93.94 364 PHE A CA 1
ATOM 2922 C C . PHE A 1 364 ? -1.905 4.873 4.845 1.00 93.94 364 PHE A C 1
ATOM 2924 O O . PHE A 1 364 ? -2.290 4.055 5.679 1.00 93.94 364 PHE A O 1
ATOM 2931 N N . VAL A 1 365 ? -2.709 5.837 4.385 1.00 93.81 365 VAL A N 1
ATOM 2932 C CA . VAL A 1 365 ? -4.101 5.987 4.838 1.00 93.81 365 VAL A CA 1
ATOM 2933 C C . VAL A 1 365 ? -4.933 4.764 4.453 1.00 93.81 365 VAL A C 1
ATOM 2935 O O . VAL A 1 365 ? -5.669 4.242 5.293 1.00 93.81 365 VAL A O 1
ATOM 2938 N N . CYS A 1 366 ? -4.798 4.265 3.221 1.00 95.38 366 CYS A N 1
ATOM 2939 C CA . CYS A 1 366 ? -5.510 3.063 2.787 1.00 95.38 366 CYS A CA 1
ATOM 2940 C C . CYS A 1 366 ? -5.096 1.837 3.613 1.00 95.38 366 CYS A C 1
ATOM 2942 O O . CYS A 1 366 ? -5.955 1.090 4.081 1.00 95.38 366 CYS A O 1
ATOM 2944 N N . MET A 1 367 ? -3.800 1.676 3.878 1.00 96.50 367 MET A N 1
ATOM 2945 C CA . MET A 1 367 ? -3.274 0.601 4.714 1.00 96.50 367 MET A CA 1
ATOM 2946 C C . MET A 1 367 ? -3.778 0.699 6.160 1.00 96.50 367 MET A C 1
ATOM 2948 O O . MET A 1 367 ? -4.190 -0.305 6.731 1.00 96.50 367 MET A O 1
ATOM 2952 N N . ALA A 1 368 ? -3.836 1.898 6.746 1.00 96.56 368 ALA A N 1
ATOM 2953 C CA . ALA A 1 368 ? -4.391 2.106 8.084 1.00 96.56 368 ALA A CA 1
ATOM 2954 C C . ALA A 1 368 ? -5.883 1.732 8.158 1.00 96.56 368 ALA A C 1
ATOM 2956 O O . ALA A 1 368 ? -6.320 1.098 9.121 1.00 96.56 368 ALA A O 1
ATOM 2957 N N . ILE A 1 369 ? -6.665 2.079 7.128 1.00 96.25 369 ILE A N 1
ATOM 2958 C CA . ILE A 1 369 ? -8.081 1.695 7.018 1.00 96.25 369 ILE A CA 1
ATOM 2959 C C . ILE A 1 369 ? -8.222 0.174 6.880 1.00 96.25 369 ILE A C 1
ATOM 2961 O O . ILE A 1 369 ? -9.063 -0.423 7.557 1.00 96.25 369 ILE A O 1
ATOM 2965 N N . PHE A 1 370 ? -7.384 -0.454 6.052 1.00 97.62 370 PHE A N 1
ATOM 2966 C CA . PHE A 1 370 ? -7.338 -1.906 5.891 1.00 97.62 370 PHE A CA 1
ATOM 2967 C C . PHE A 1 370 ? -7.033 -2.610 7.221 1.00 97.62 370 PHE A C 1
ATOM 2969 O O . PHE A 1 370 ? -7.797 -3.479 7.648 1.00 97.62 370 PHE A O 1
ATOM 2976 N N . CYS A 1 371 ? -5.981 -2.179 7.925 1.00 97.69 371 CYS A N 1
ATOM 2977 C CA . CYS A 1 371 ? -5.602 -2.702 9.237 1.00 97.69 371 CYS A CA 1
ATOM 2978 C C . CYS A 1 371 ? -6.699 -2.496 10.285 1.00 97.69 371 CYS A C 1
ATOM 2980 O O . CYS A 1 371 ? -6.929 -3.382 11.103 1.00 97.69 371 CYS A O 1
ATOM 2982 N N . TYR A 1 372 ? -7.402 -1.359 10.270 1.00 96.94 372 TYR A N 1
ATOM 2983 C CA . TYR A 1 372 ? -8.530 -1.122 11.172 1.00 96.94 372 TYR A CA 1
ATOM 2984 C C . TYR A 1 372 ? -9.701 -2.068 10.872 1.00 96.94 372 TYR A C 1
ATOM 2986 O O . TYR A 1 372 ? -10.253 -2.671 11.791 1.00 96.94 372 TYR A O 1
ATOM 2994 N N . GLY A 1 373 ? -10.053 -2.253 9.596 1.00 96.75 373 GLY A N 1
ATOM 2995 C CA . GLY A 1 373 ? -11.084 -3.202 9.171 1.00 96.75 373 GLY A CA 1
ATOM 2996 C C . GLY A 1 373 ? -10.768 -4.637 9.591 1.00 96.75 373 GLY A C 1
ATOM 2997 O O . GLY A 1 373 ? -11.587 -5.298 10.233 1.00 96.75 373 GLY A O 1
ATOM 2998 N N . LEU A 1 374 ? -9.550 -5.101 9.307 1.00 97.50 374 LEU A N 1
ATOM 2999 C CA . LEU A 1 374 ? -9.091 -6.429 9.713 1.00 97.50 374 LEU A CA 1
ATOM 3000 C C . LEU A 1 374 ? -8.996 -6.544 11.236 1.00 97.50 374 LEU A C 1
ATOM 3002 O O . LEU A 1 374 ? -9.444 -7.528 11.817 1.00 97.50 374 LEU A O 1
ATOM 3006 N N . GLY A 1 375 ? -8.514 -5.496 11.897 1.00 97.00 375 GLY A N 1
ATOM 3007 C CA . GLY A 1 375 ? -8.442 -5.386 13.346 1.00 97.00 375 GLY A CA 1
ATOM 3008 C C . GLY A 1 375 ? -9.804 -5.501 14.031 1.00 97.00 375 GLY A C 1
ATOM 3009 O O . GLY A 1 375 ? -9.891 -6.135 15.077 1.00 97.00 375 GLY A O 1
ATOM 3010 N N . LEU A 1 376 ? -10.880 -4.963 13.446 1.00 96.38 376 LEU A N 1
ATOM 3011 C CA . LEU A 1 376 ? -12.249 -5.138 13.950 1.00 96.38 376 LEU A CA 1
ATOM 3012 C C . LEU A 1 376 ? -12.713 -6.599 13.863 1.00 96.38 376 LEU A C 1
ATOM 3014 O O . LEU A 1 376 ? -13.340 -7.107 14.800 1.00 96.38 376 LEU A O 1
ATOM 3018 N N . LEU A 1 377 ? -12.396 -7.283 12.761 1.00 96.75 377 LEU A N 1
ATOM 3019 C CA . LEU A 1 377 ? -12.701 -8.704 12.587 1.00 96.75 377 LEU A CA 1
ATOM 3020 C C . LEU A 1 377 ? -11.939 -9.539 13.622 1.00 96.75 377 LEU A C 1
ATOM 3022 O O . LEU A 1 377 ? -12.547 -10.299 14.374 1.00 96.75 377 LEU A O 1
ATOM 3026 N N . LEU A 1 378 ? -10.627 -9.328 13.712 1.00 96.88 378 LEU A N 1
ATOM 3027 C CA . LEU A 1 378 ? -9.735 -10.025 14.632 1.00 96.88 378 LEU A CA 1
ATOM 3028 C C . LEU A 1 378 ? -10.113 -9.785 16.098 1.00 96.88 378 LEU A C 1
ATOM 3030 O O . LEU A 1 378 ? -10.245 -10.737 16.861 1.00 96.88 378 LEU A O 1
ATOM 3034 N N . ALA A 1 379 ? -10.369 -8.534 16.489 1.00 96.00 379 ALA A N 1
ATOM 3035 C CA . ALA A 1 379 ? -10.813 -8.198 17.840 1.00 96.00 379 ALA A CA 1
ATOM 3036 C C . ALA A 1 379 ? -12.130 -8.896 18.202 1.00 96.00 379 ALA A C 1
ATOM 3038 O O . ALA A 1 379 ? -12.305 -9.326 19.339 1.00 96.00 379 ALA A O 1
ATOM 3039 N N . SER A 1 380 ? -13.051 -9.023 17.239 1.00 95.12 380 SER A N 1
ATOM 3040 C CA . SER A 1 380 ? -14.301 -9.762 17.441 1.00 95.12 380 SER A CA 1
ATOM 3041 C C . SER A 1 380 ? -14.042 -11.252 17.640 1.00 95.12 380 SER A C 1
ATOM 3043 O O . SER A 1 380 ? -14.605 -11.839 18.557 1.00 95.12 380 SER A O 1
ATOM 3045 N N . ALA A 1 381 ? -13.185 -11.854 16.810 1.00 95.50 381 ALA A N 1
ATOM 3046 C CA . ALA A 1 381 ? -12.826 -13.266 16.913 1.00 95.5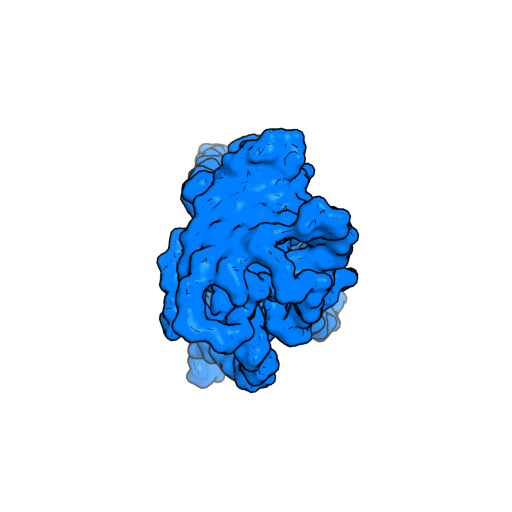0 381 ALA A CA 1
ATOM 3047 C C . ALA A 1 381 ? -12.138 -13.581 18.250 1.00 95.50 381 ALA A C 1
ATOM 3049 O O . ALA A 1 381 ? -12.533 -14.530 18.919 1.00 95.50 381 ALA A O 1
ATOM 3050 N N . MET A 1 382 ? -11.208 -12.730 18.696 1.00 95.62 382 MET A N 1
ATOM 3051 C CA . MET A 1 382 ? -10.466 -12.899 19.952 1.00 95.62 382 MET A CA 1
ATOM 3052 C C . MET A 1 382 ? -11.359 -12.936 21.200 1.00 95.62 382 MET A C 1
ATOM 3054 O O . MET A 1 382 ? -11.033 -13.604 22.179 1.00 95.62 382 MET A O 1
ATOM 3058 N N . VAL A 1 383 ? -12.483 -12.213 21.187 1.00 94.31 383 VAL A N 1
ATOM 3059 C CA . VAL A 1 383 ? -13.425 -12.195 22.318 1.00 94.31 383 VAL A CA 1
ATOM 3060 C C . VAL A 1 383 ? -14.113 -13.548 22.497 1.00 94.31 383 VAL A C 1
ATOM 3062 O O . VAL A 1 383 ? -14.313 -13.969 23.631 1.00 94.31 383 VAL A O 1
ATOM 3065 N N . PHE A 1 384 ? -14.455 -14.236 21.405 1.00 93.44 384 PHE A N 1
ATOM 3066 C CA . PHE A 1 384 ? -15.101 -15.553 21.475 1.00 93.44 384 PHE A CA 1
ATOM 3067 C C . PHE A 1 384 ? -14.088 -16.701 21.514 1.00 93.44 384 PHE A C 1
ATOM 3069 O O . PHE A 1 384 ? -14.317 -17.696 22.193 1.00 93.44 384 PHE A O 1
ATOM 3076 N N . PHE A 1 385 ? -12.961 -16.553 20.814 1.00 94.06 385 PHE A N 1
ATOM 3077 C CA . PHE A 1 385 ? -11.931 -17.574 20.657 1.00 94.06 385 PHE A CA 1
ATOM 3078 C C . PHE A 1 385 ? -10.561 -16.998 21.014 1.00 94.06 385 PHE A C 1
ATOM 3080 O O . PHE A 1 385 ? -9.933 -16.306 20.208 1.00 94.06 385 PHE A O 1
ATOM 3087 N N . ARG A 1 386 ? -10.061 -17.318 22.212 1.00 90.44 386 ARG A N 1
ATOM 3088 C CA . ARG A 1 386 ? -8.749 -16.832 22.680 1.00 90.44 386 ARG A CA 1
ATOM 3089 C C . ARG A 1 386 ? -7.578 -17.372 21.850 1.00 90.44 386 ARG A C 1
ATOM 3091 O O . ARG A 1 386 ? -6.560 -16.695 21.732 1.00 90.44 386 ARG A O 1
ATOM 3098 N N . ASP A 1 387 ? -7.758 -18.520 21.199 1.00 93.69 387 ASP A N 1
ATOM 3099 C CA . ASP A 1 387 ? -6.736 -19.131 20.338 1.00 93.69 387 ASP A CA 1
ATOM 3100 C C . ASP A 1 387 ? -6.487 -18.355 19.038 1.00 93.69 387 ASP A C 1
ATOM 3102 O O . ASP A 1 387 ? -5.474 -18.571 18.368 1.00 93.69 387 ASP A O 1
ATOM 3106 N N . THR A 1 388 ? -7.349 -17.381 18.713 1.00 94.31 388 THR A N 1
ATOM 3107 C CA . THR A 1 388 ? -7.149 -16.463 17.581 1.00 94.31 388 THR A CA 1
ATOM 3108 C C . THR A 1 388 ? -5.774 -15.794 17.644 1.00 94.31 388 THR A C 1
ATOM 3110 O O . THR A 1 388 ? -5.165 -15.573 16.602 1.00 94.31 388 THR A O 1
ATOM 3113 N N . GLN A 1 389 ? -5.242 -15.515 18.842 1.00 93.25 389 GLN A N 1
ATOM 3114 C CA . GLN A 1 389 ? -3.911 -14.923 19.001 1.00 93.25 389 GLN A CA 1
ATOM 3115 C C . GLN A 1 389 ? -2.786 -15.793 18.433 1.00 93.25 389 GLN A C 1
ATOM 3117 O O . GLN A 1 389 ? -1.899 -15.275 17.756 1.00 93.25 389 GLN A O 1
ATOM 3122 N N . PHE A 1 390 ? -2.825 -17.101 18.681 1.00 94.25 390 PHE A N 1
ATOM 3123 C CA . PHE A 1 390 ? -1.802 -18.019 18.184 1.00 94.25 390 PHE A CA 1
ATOM 3124 C C . PHE A 1 390 ? -1.963 -18.259 16.685 1.00 94.25 390 PHE A C 1
ATOM 3126 O O . PHE A 1 390 ? -0.990 -18.160 15.938 1.00 94.25 390 PHE A O 1
ATOM 3133 N N . LEU A 1 391 ? -3.202 -18.490 16.235 1.00 95.81 391 LEU A N 1
ATOM 3134 C CA . LEU A 1 391 ? -3.502 -18.702 14.820 1.00 95.81 391 LEU A CA 1
ATOM 3135 C C . LEU A 1 391 ? -3.095 -17.489 13.975 1.00 95.81 391 LEU A C 1
ATOM 3137 O O . LEU A 1 391 ? -2.480 -17.640 12.922 1.00 95.81 391 LEU A O 1
ATOM 3141 N N . TRP A 1 392 ? -3.384 -16.280 14.461 1.00 96.12 392 TRP A N 1
ATOM 3142 C CA . TRP A 1 392 ? -3.017 -15.045 13.779 1.00 96.12 392 TRP A CA 1
ATOM 3143 C C . TRP A 1 392 ? -1.499 -14.878 13.645 1.00 96.12 392 TRP A C 1
ATOM 3145 O O . TRP A 1 392 ? -1.028 -14.459 12.591 1.00 96.12 392 TRP A O 1
ATOM 3155 N N . GLY A 1 393 ? -0.720 -15.281 14.655 1.00 94.38 393 GLY A N 1
ATOM 3156 C CA . GLY A 1 393 ? 0.742 -15.289 14.568 1.00 94.38 393 GLY A CA 1
ATOM 3157 C C . GLY A 1 393 ? 1.264 -16.152 13.412 1.00 94.38 393 GLY A C 1
ATOM 3158 O O . GLY A 1 393 ? 2.111 -15.701 12.640 1.00 94.38 393 GLY A O 1
ATOM 3159 N N . VAL A 1 394 ? 0.709 -17.357 13.243 1.00 95.94 394 VAL A N 1
ATOM 3160 C CA . VAL A 1 394 ? 1.057 -18.258 12.128 1.00 95.94 394 VAL A CA 1
ATOM 3161 C C . VAL A 1 394 ? 0.635 -17.662 10.782 1.00 95.94 394 VAL A C 1
ATOM 3163 O O . VAL A 1 394 ? 1.408 -17.689 9.826 1.00 95.94 394 VAL A O 1
ATOM 3166 N N . VAL A 1 395 ? -0.558 -17.063 10.708 1.00 96.06 395 VAL A N 1
ATOM 3167 C CA . VAL A 1 395 ? -1.044 -16.397 9.489 1.00 96.06 395 VAL A CA 1
ATOM 3168 C C . VAL A 1 395 ? -0.136 -15.234 9.093 1.00 96.06 395 VAL A C 1
ATOM 3170 O O . VAL A 1 395 ? 0.244 -15.149 7.930 1.00 96.06 395 VAL A O 1
ATOM 3173 N N . CYS A 1 396 ? 0.273 -14.374 10.031 1.00 94.75 396 CYS A N 1
ATOM 3174 C CA . CYS A 1 396 ? 1.229 -13.297 9.756 1.00 94.75 396 CYS A CA 1
ATOM 3175 C C . CYS A 1 396 ? 2.558 -13.833 9.216 1.00 94.75 396 CYS A C 1
ATOM 3177 O O . CYS A 1 396 ? 3.105 -13.257 8.277 1.00 94.75 396 CYS A O 1
ATOM 3179 N N . MET A 1 397 ? 3.065 -14.937 9.776 1.00 93.75 397 MET A N 1
ATOM 3180 C CA . MET A 1 397 ? 4.292 -15.566 9.289 1.00 93.75 397 MET A CA 1
ATOM 3181 C C . MET A 1 397 ? 4.134 -16.029 7.838 1.00 93.75 397 MET A C 1
ATOM 3183 O O . MET A 1 397 ? 4.936 -15.645 6.993 1.00 93.75 397 MET A O 1
ATOM 3187 N N . LEU A 1 398 ? 3.080 -16.787 7.521 1.00 93.62 398 LEU A N 1
ATOM 3188 C CA . LEU A 1 398 ? 2.807 -17.236 6.150 1.00 93.62 398 LEU A CA 1
ATOM 3189 C C . LEU A 1 398 ? 2.629 -16.055 5.185 1.00 93.62 398 LEU A C 1
ATOM 3191 O O . LEU A 1 398 ? 3.178 -16.057 4.084 1.00 93.62 398 LEU A O 1
ATOM 3195 N N . TRP A 1 399 ? 1.916 -15.013 5.612 1.00 94.69 399 TRP A N 1
ATOM 3196 C CA . TRP A 1 399 ? 1.649 -13.836 4.788 1.00 94.69 399 TRP A CA 1
ATOM 3197 C C . TRP A 1 399 ? 2.923 -13.038 4.476 1.00 94.69 399 TRP A C 1
ATOM 3199 O O . TRP A 1 399 ? 3.047 -12.495 3.376 1.00 94.69 399 TRP A O 1
ATOM 3209 N N . MET A 1 400 ? 3.899 -13.013 5.393 1.00 92.06 400 MET A N 1
ATOM 3210 C CA . MET A 1 400 ? 5.217 -12.413 5.149 1.00 92.06 400 MET A CA 1
ATOM 3211 C C . MET A 1 400 ? 5.937 -13.104 3.988 1.00 92.06 400 MET A C 1
ATOM 3213 O O . MET A 1 400 ? 6.500 -12.421 3.143 1.00 92.06 400 MET A O 1
ATOM 3217 N N . TYR A 1 401 ? 5.902 -14.438 3.923 1.00 89.50 401 TYR A N 1
ATOM 3218 C CA . TYR A 1 401 ? 6.576 -15.205 2.867 1.00 89.50 401 TYR A CA 1
ATOM 3219 C C . TYR A 1 401 ? 5.844 -15.147 1.520 1.00 89.50 401 TYR A C 1
ATOM 3221 O O . TYR A 1 401 ? 6.485 -15.114 0.472 1.00 89.50 401 TYR A O 1
ATOM 3229 N N . ILE A 1 402 ? 4.510 -15.094 1.536 1.00 89.94 402 ILE A N 1
ATOM 3230 C CA . ILE A 1 402 ? 3.694 -14.930 0.319 1.00 89.94 402 ILE A CA 1
ATOM 3231 C C . ILE A 1 402 ? 3.879 -13.536 -0.294 1.00 89.94 402 ILE A C 1
ATOM 3233 O O . ILE A 1 402 ? 3.751 -13.351 -1.502 1.00 89.94 402 ILE A O 1
ATOM 3237 N N . THR A 1 403 ? 4.156 -12.533 0.536 1.00 90.88 403 THR A N 1
ATOM 3238 C CA . THR A 1 403 ? 4.383 -11.167 0.070 1.00 90.88 403 THR A CA 1
ATOM 3239 C C . THR A 1 403 ? 5.852 -11.013 -0.339 1.00 90.88 403 THR A C 1
ATOM 3241 O O . THR A 1 403 ? 6.726 -11.385 0.442 1.00 90.88 403 THR A O 1
ATOM 3244 N N . PRO A 1 404 ? 6.174 -10.431 -1.509 1.00 88.31 404 PRO A N 1
ATOM 3245 C CA . PRO A 1 404 ? 7.558 -10.225 -1.938 1.00 88.31 404 PRO A CA 1
ATOM 3246 C C . PRO A 1 404 ? 8.224 -9.094 -1.134 1.00 88.31 404 PRO A C 1
ATOM 3248 O O . PRO A 1 404 ? 8.450 -7.987 -1.618 1.00 88.31 404 PRO A O 1
ATOM 3251 N N . VAL A 1 405 ? 8.510 -9.348 0.145 1.00 88.88 405 VAL A N 1
ATOM 3252 C CA . VAL A 1 405 ? 9.110 -8.378 1.073 1.00 88.88 405 VAL A CA 1
ATOM 3253 C C . VAL A 1 405 ? 10.624 -8.332 0.904 1.00 88.88 405 VAL A C 1
ATOM 3255 O O . VAL A 1 405 ? 11.190 -7.250 0.791 1.00 88.88 405 VAL A O 1
ATOM 3258 N N . PHE A 1 406 ? 11.277 -9.491 0.850 1.00 85.81 406 PHE A N 1
ATOM 3259 C CA . PHE A 1 406 ? 12.740 -9.610 0.798 1.00 85.81 406 PHE A CA 1
ATOM 3260 C C . PHE A 1 406 ? 13.268 -10.181 -0.527 1.00 85.81 406 PHE A C 1
ATOM 3262 O O . PHE A 1 406 ? 14.480 -10.218 -0.722 1.00 85.81 406 PHE A O 1
ATOM 3269 N N . TYR A 1 407 ? 12.382 -10.600 -1.433 1.00 85.31 407 TYR A N 1
ATOM 3270 C CA . TYR A 1 407 ? 12.715 -11.138 -2.755 1.00 85.31 407 TYR A CA 1
ATOM 3271 C C . TYR A 1 407 ? 11.974 -10.358 -3.863 1.00 85.31 407 TYR A C 1
ATOM 3273 O O . TYR A 1 407 ? 10.950 -9.725 -3.566 1.00 85.31 407 TYR A O 1
ATOM 3281 N N . PRO A 1 408 ? 12.488 -10.339 -5.109 1.00 83.62 408 PRO A N 1
ATOM 3282 C CA . PRO A 1 408 ? 11.824 -9.687 -6.240 1.00 83.62 408 PRO A CA 1
ATOM 3283 C C . PRO A 1 408 ? 10.554 -10.431 -6.662 1.00 83.62 408 PRO A C 1
ATOM 3285 O O . PRO A 1 408 ? 10.487 -11.657 -6.588 1.00 83.62 408 PRO A O 1
ATOM 3288 N N . ALA A 1 409 ? 9.543 -9.690 -7.122 1.00 82.62 409 ALA A N 1
ATOM 3289 C CA . ALA A 1 409 ? 8.262 -10.268 -7.534 1.00 82.62 409 ALA A CA 1
ATOM 3290 C C . ALA A 1 409 ? 8.398 -11.255 -8.712 1.00 82.62 409 ALA A C 1
ATOM 3292 O O . ALA A 1 409 ? 7.643 -12.227 -8.765 1.00 82.62 409 ALA A O 1
ATOM 3293 N N . ASP A 1 410 ? 9.398 -11.063 -9.574 1.00 79.94 410 ASP A N 1
ATOM 3294 C CA . ASP A 1 410 ? 9.603 -11.823 -10.817 1.00 79.94 410 ASP A CA 1
ATOM 3295 C C . ASP A 1 410 ? 10.063 -13.273 -10.601 1.00 79.94 410 ASP A C 1
ATOM 3297 O O . ASP A 1 410 ? 10.019 -14.090 -11.516 1.00 79.94 410 ASP A O 1
ATOM 3301 N N . ILE A 1 411 ? 10.485 -13.628 -9.381 1.00 81.12 411 ILE A N 1
ATOM 3302 C CA . ILE A 1 411 ? 10.869 -15.010 -9.043 1.00 81.12 411 ILE A CA 1
ATOM 3303 C C . ILE A 1 411 ? 9.653 -15.934 -8.983 1.00 81.12 411 ILE A C 1
ATOM 3305 O O . ILE A 1 411 ? 9.794 -17.151 -9.126 1.00 81.12 411 ILE A O 1
ATOM 3309 N N . ILE A 1 412 ? 8.457 -15.390 -8.743 1.00 80.31 412 ILE A N 1
ATOM 3310 C CA . ILE A 1 412 ? 7.257 -16.218 -8.660 1.00 80.31 412 ILE A CA 1
ATOM 3311 C C . ILE A 1 412 ? 6.862 -16.659 -10.077 1.00 80.31 412 ILE A C 1
ATOM 3313 O O . ILE A 1 412 ? 6.616 -15.806 -10.928 1.00 80.31 412 ILE A O 1
ATOM 3317 N N . PRO A 1 413 ? 6.740 -17.976 -10.339 1.00 79.88 413 PRO A N 1
ATOM 3318 C CA . PRO A 1 413 ? 6.335 -18.475 -11.646 1.00 79.88 413 PRO A CA 1
ATOM 3319 C C . PRO A 1 413 ? 4.990 -17.892 -12.086 1.00 79.88 413 PRO A C 1
ATOM 3321 O O . PRO A 1 413 ? 4.079 -17.734 -11.270 1.00 79.88 413 PRO A O 1
ATOM 3324 N N . VAL A 1 414 ? 4.821 -17.681 -13.394 1.00 79.62 414 VAL A N 1
ATOM 3325 C CA . VAL A 1 414 ? 3.607 -17.088 -13.994 1.00 79.62 414 VAL A CA 1
ATOM 3326 C C . VAL A 1 414 ? 2.319 -17.797 -13.542 1.00 79.62 414 VAL A C 1
ATOM 3328 O O . VAL A 1 414 ? 1.301 -17.147 -13.308 1.00 79.62 414 VAL A O 1
ATOM 3331 N N . GLN A 1 415 ? 2.377 -19.114 -13.313 1.00 83.19 415 GLN A N 1
ATOM 3332 C CA . GLN A 1 415 ? 1.265 -19.940 -12.816 1.00 83.19 415 GLN A CA 1
ATOM 3333 C C . GLN A 1 415 ? 0.724 -19.497 -11.440 1.00 83.19 415 GLN A C 1
ATOM 3335 O O . GLN A 1 415 ? -0.458 -19.677 -11.156 1.00 83.19 415 GLN A O 1
ATOM 3340 N N . PHE A 1 416 ? 1.568 -18.901 -10.590 1.00 84.19 416 PHE A N 1
ATOM 3341 C CA . PHE A 1 416 ? 1.220 -18.435 -9.241 1.00 84.19 416 PHE A CA 1
ATOM 3342 C C . PHE A 1 416 ? 1.089 -16.908 -9.138 1.00 84.19 416 PHE A C 1
ATOM 3344 O O . PHE A 1 416 ? 0.882 -16.377 -8.045 1.00 84.19 416 PHE A O 1
ATOM 3351 N N . SER A 1 417 ? 1.139 -16.187 -10.261 1.00 80.31 417 SER A N 1
ATOM 3352 C CA . SER A 1 417 ? 0.978 -14.723 -10.311 1.00 80.31 417 SER A CA 1
ATOM 3353 C C . SER A 1 417 ? -0.357 -14.234 -9.719 1.00 80.31 417 SER A C 1
ATOM 3355 O O . SER A 1 417 ? -0.438 -13.144 -9.144 1.00 80.31 417 SER A O 1
ATOM 3357 N N . TRP A 1 418 ? -1.408 -15.062 -9.766 1.00 84.69 418 TRP A N 1
ATOM 3358 C CA . TRP A 1 418 ? -2.710 -14.758 -9.161 1.00 84.69 418 TRP A CA 1
ATOM 3359 C C . TRP A 1 418 ? -2.630 -14.569 -7.636 1.00 84.69 418 TRP A C 1
ATOM 3361 O O . TRP A 1 418 ? -3.383 -13.779 -7.069 1.00 84.69 418 TRP A O 1
ATOM 3371 N N . VAL A 1 419 ? -1.693 -15.246 -6.960 1.00 85.62 419 VAL A N 1
ATOM 3372 C CA . VAL A 1 419 ? -1.497 -15.120 -5.507 1.00 85.62 419 VAL A CA 1
ATOM 3373 C C . VAL A 1 419 ? -0.971 -13.728 -5.162 1.00 85.62 419 VAL A C 1
ATOM 3375 O O . VAL A 1 419 ? -1.417 -13.116 -4.191 1.00 85.62 419 VAL A O 1
ATOM 3378 N N . GLN A 1 420 ? -0.057 -13.197 -5.980 1.00 83.12 420 GLN A N 1
ATOM 3379 C CA . GLN A 1 420 ? 0.469 -11.844 -5.804 1.00 83.12 420 GLN A CA 1
ATOM 3380 C C . GLN A 1 420 ? -0.611 -10.795 -6.066 1.00 83.12 420 GLN A C 1
ATOM 3382 O O . GLN A 1 420 ? -0.800 -9.887 -5.259 1.00 83.12 420 GLN A O 1
ATOM 3387 N N . THR A 1 421 ? -1.355 -10.932 -7.166 1.00 84.25 421 THR A N 1
ATOM 3388 C CA . THR A 1 421 ? -2.393 -9.959 -7.542 1.00 84.25 421 THR A CA 1
ATOM 3389 C C . THR A 1 421 ? -3.579 -9.958 -6.578 1.00 84.25 421 THR A C 1
ATOM 3391 O O . THR A 1 421 ? -4.148 -8.897 -6.325 1.00 84.25 421 THR A O 1
ATOM 3394 N N . ALA A 1 422 ? -3.915 -11.097 -5.969 1.00 88.38 422 ALA A N 1
ATOM 3395 C CA . ALA A 1 422 ? -4.953 -11.180 -4.944 1.00 88.38 422 ALA A CA 1
ATOM 3396 C C . ALA A 1 422 ? -4.520 -10.616 -3.577 1.00 88.38 422 ALA A C 1
ATOM 3398 O O . ALA A 1 422 ? -5.378 -10.283 -2.759 1.00 88.38 422 ALA A O 1
ATOM 3399 N N . ASN A 1 423 ? -3.216 -10.508 -3.302 1.00 93.00 423 ASN A N 1
ATOM 3400 C CA . ASN A 1 423 ? -2.690 -10.093 -2.003 1.00 93.00 423 ASN A CA 1
ATOM 3401 C C . ASN A 1 423 ? -2.731 -8.557 -1.827 1.00 93.00 423 ASN A C 1
ATOM 3403 O O . ASN A 1 423 ? -1.955 -7.848 -2.468 1.00 93.00 423 ASN A O 1
ATOM 3407 N N . PRO A 1 424 ? -3.535 -8.004 -0.894 1.00 92.75 424 PRO A N 1
ATOM 3408 C CA . PRO A 1 424 ? -3.600 -6.557 -0.674 1.00 92.75 424 PRO A CA 1
ATOM 3409 C C . PRO A 1 424 ? -2.269 -5.937 -0.232 1.00 92.75 424 PRO A C 1
ATOM 3411 O O . PRO A 1 424 ? -1.946 -4.821 -0.633 1.00 92.75 424 PRO A O 1
ATOM 3414 N N . LEU A 1 425 ? -1.477 -6.656 0.576 1.00 94.19 425 LEU A N 1
ATOM 3415 C CA . LEU A 1 425 ? -0.195 -6.151 1.084 1.00 94.19 425 LEU A CA 1
ATOM 3416 C C . LEU A 1 425 ? 0.836 -5.974 -0.024 1.00 94.19 425 LEU A C 1
ATOM 3418 O O . LEU A 1 425 ? 1.653 -5.060 0.063 1.00 94.19 425 LEU A O 1
ATOM 3422 N N . PHE A 1 426 ? 0.770 -6.800 -1.070 1.00 93.75 426 PHE A N 1
ATOM 3423 C CA . PHE A 1 426 ? 1.614 -6.623 -2.242 1.00 93.75 426 PHE A CA 1
ATOM 3424 C C . PHE A 1 426 ? 1.366 -5.256 -2.882 1.00 93.75 426 PHE A C 1
ATOM 3426 O O . PHE A 1 426 ? 2.313 -4.498 -3.053 1.00 93.75 426 PHE A O 1
ATOM 3433 N N . HIS A 1 427 ? 0.102 -4.892 -3.123 1.00 93.31 427 HIS A N 1
ATOM 3434 C CA . HIS A 1 427 ? -0.246 -3.597 -3.720 1.00 93.31 427 HIS A CA 1
ATOM 3435 C C . HIS A 1 427 ? 0.199 -2.409 -2.861 1.00 93.31 427 HIS A C 1
ATOM 3437 O O . HIS A 1 427 ? 0.720 -1.441 -3.405 1.00 93.31 427 HIS A O 1
ATOM 3443 N N . PHE A 1 428 ? 0.059 -2.476 -1.531 1.00 95.12 428 PHE A N 1
ATOM 3444 C CA . PHE A 1 428 ? 0.517 -1.393 -0.647 1.00 95.12 428 PHE A CA 1
ATOM 3445 C C . PHE A 1 428 ? 2.041 -1.223 -0.652 1.00 95.12 428 PHE A C 1
ATOM 3447 O O . PHE A 1 428 ? 2.534 -0.094 -0.665 1.00 95.12 428 PHE A O 1
ATOM 3454 N N . ILE A 1 429 ? 2.790 -2.329 -0.618 1.00 94.81 429 ILE A N 1
ATOM 3455 C CA . ILE A 1 429 ? 4.257 -2.297 -0.598 1.00 94.81 429 ILE A CA 1
ATOM 3456 C C . ILE A 1 429 ? 4.801 -1.865 -1.961 1.00 94.81 429 ILE A C 1
ATOM 3458 O O . ILE A 1 429 ? 5.682 -1.008 -2.008 1.00 94.81 429 ILE A O 1
ATOM 3462 N N . ASP A 1 430 ? 4.256 -2.410 -3.050 1.00 92.19 430 ASP A N 1
ATOM 3463 C CA . ASP A 1 430 ? 4.618 -2.052 -4.424 1.00 92.19 430 ASP A CA 1
ATOM 3464 C C . ASP A 1 430 ? 4.390 -0.558 -4.678 1.00 92.19 430 ASP A C 1
ATOM 3466 O O . ASP A 1 430 ? 5.296 0.145 -5.110 1.00 92.19 430 ASP A O 1
ATOM 3470 N N . PHE A 1 431 ? 3.237 -0.029 -4.252 1.00 93.62 431 PHE A N 1
ATOM 3471 C CA . PHE A 1 431 ? 2.924 1.396 -4.355 1.00 93.62 431 PHE A CA 1
ATOM 3472 C C . PHE A 1 431 ? 3.995 2.277 -3.697 1.00 93.62 431 PHE A C 1
ATOM 3474 O O . PHE A 1 431 ? 4.456 3.255 -4.285 1.00 93.62 431 PHE A O 1
ATOM 3481 N N . VAL A 1 432 ? 4.408 1.951 -2.467 1.00 93.88 432 VAL A N 1
ATOM 3482 C CA . VAL A 1 432 ? 5.424 2.742 -1.756 1.00 93.88 432 VAL A CA 1
ATOM 3483 C C . VAL A 1 432 ? 6.809 2.570 -2.379 1.00 93.88 432 VAL A C 1
ATOM 3485 O O . VAL A 1 432 ? 7.561 3.542 -2.448 1.00 93.88 432 VAL A O 1
ATOM 3488 N N . ARG A 1 433 ? 7.142 1.377 -2.883 1.00 92.25 433 ARG A N 1
ATOM 3489 C CA . ARG A 1 433 ? 8.398 1.135 -3.604 1.00 92.25 433 ARG A CA 1
ATOM 3490 C C . ARG A 1 433 ? 8.480 1.933 -4.895 1.00 92.25 433 ARG A C 1
ATOM 3492 O O . ARG A 1 433 ? 9.491 2.593 -5.102 1.00 92.25 433 ARG A O 1
ATOM 3499 N N . THR A 1 434 ? 7.433 1.947 -5.712 1.00 90.00 434 THR A N 1
ATOM 3500 C CA . THR A 1 434 ? 7.385 2.757 -6.935 1.00 90.00 434 THR A CA 1
ATOM 3501 C C . THR A 1 434 ? 7.579 4.243 -6.624 1.00 90.00 434 THR A C 1
ATOM 3503 O O . THR A 1 434 ? 8.436 4.891 -7.222 1.00 90.00 434 THR A O 1
ATOM 3506 N N . CYS A 1 435 ? 6.898 4.767 -5.600 1.00 90.44 435 CYS A N 1
ATOM 3507 C CA . CYS A 1 435 ? 7.063 6.166 -5.200 1.00 90.44 435 CYS A CA 1
ATOM 3508 C C . CYS A 1 435 ? 8.486 6.503 -4.721 1.00 90.44 435 CYS A C 1
ATOM 3510 O O . CYS A 1 435 ? 8.998 7.568 -5.064 1.00 90.44 435 CYS A O 1
ATOM 3512 N N . ILE A 1 436 ? 9.110 5.642 -3.904 1.00 90.25 436 ILE A N 1
ATOM 3513 C CA . ILE A 1 436 ? 10.412 5.928 -3.274 1.00 90.25 436 ILE A CA 1
ATOM 3514 C C . ILE A 1 436 ? 11.589 5.582 -4.188 1.00 90.25 436 ILE A C 1
ATOM 3516 O O . ILE A 1 436 ? 12.514 6.379 -4.309 1.00 90.25 436 ILE A O 1
ATOM 3520 N N . MET A 1 437 ? 11.580 4.390 -4.786 1.00 88.56 437 MET A N 1
ATOM 3521 C CA . MET A 1 437 ? 12.713 3.850 -5.542 1.00 88.56 437 MET A CA 1
ATOM 3522 C C . MET A 1 437 ? 12.701 4.311 -6.995 1.00 88.56 437 MET A C 1
ATOM 3524 O O . MET A 1 437 ? 13.725 4.756 -7.493 1.00 88.56 437 MET A O 1
ATOM 3528 N N . GLN A 1 438 ? 11.550 4.222 -7.667 1.00 84.75 438 GLN A N 1
ATOM 3529 C CA . GLN A 1 438 ? 11.436 4.618 -9.076 1.00 84.75 438 GLN A CA 1
ATOM 3530 C C . GLN A 1 438 ? 11.178 6.125 -9.217 1.00 84.75 438 GLN A C 1
ATOM 3532 O O . GLN A 1 438 ? 11.366 6.695 -10.285 1.00 84.75 438 GLN A O 1
ATOM 3537 N N . GLY A 1 439 ? 10.729 6.789 -8.145 1.00 83.06 439 GLY A N 1
ATOM 3538 C CA . GLY A 1 439 ? 10.450 8.224 -8.144 1.00 83.06 439 GLY A CA 1
ATOM 3539 C C . GLY A 1 439 ? 9.236 8.620 -8.989 1.00 83.06 439 GLY A C 1
ATOM 3540 O O . GLY A 1 439 ? 8.979 9.815 -9.145 1.00 83.06 439 GLY A O 1
ATOM 3541 N N . VAL A 1 440 ? 8.468 7.649 -9.489 1.00 84.44 440 VAL A N 1
ATOM 3542 C CA . VAL A 1 440 ? 7.294 7.835 -10.352 1.00 84.44 440 VAL A CA 1
ATOM 3543 C C . VAL A 1 440 ? 5.996 7.533 -9.606 1.00 84.44 440 VAL A C 1
ATOM 3545 O O . VAL A 1 440 ? 5.984 6.877 -8.564 1.00 84.44 440 VAL A O 1
ATOM 3548 N N . SER A 1 441 ? 4.889 8.041 -10.134 1.00 85.12 441 SER A N 1
ATOM 3549 C CA . SER A 1 441 ? 3.550 7.681 -9.698 1.00 85.12 441 SER A CA 1
ATOM 3550 C C . SER A 1 441 ? 3.256 6.218 -10.047 1.00 85.12 441 SER A C 1
ATOM 3552 O O . SER A 1 441 ? 3.533 5.800 -11.174 1.00 85.12 441 SER A O 1
ATOM 3554 N N . PRO A 1 442 ? 2.686 5.437 -9.114 1.00 85.75 442 PRO A N 1
ATOM 3555 C CA . PRO A 1 442 ? 2.249 4.077 -9.397 1.00 85.75 442 PRO A CA 1
ATOM 3556 C C . PRO A 1 442 ? 1.159 4.032 -10.467 1.00 85.75 442 PRO A C 1
ATOM 3558 O O . PRO A 1 442 ? 0.395 4.985 -10.633 1.00 85.75 442 PRO A O 1
ATOM 3561 N N . ASP A 1 443 ? 1.037 2.882 -11.131 1.00 81.56 443 ASP A N 1
ATOM 3562 C CA . ASP A 1 443 ? -0.037 2.628 -12.093 1.00 81.56 443 ASP A CA 1
ATOM 3563 C C . ASP A 1 443 ? -1.412 2.958 -11.460 1.00 81.56 443 ASP A C 1
ATOM 3565 O O . ASP A 1 443 ? -1.693 2.526 -10.331 1.00 81.56 443 ASP A O 1
ATOM 3569 N N . PRO A 1 444 ? -2.296 3.702 -12.156 1.00 81.12 444 PRO A N 1
ATOM 3570 C CA . PRO A 1 444 ? -3.633 4.037 -11.665 1.00 81.12 444 PRO A CA 1
ATOM 3571 C C . PRO A 1 444 ? -4.457 2.839 -11.161 1.00 81.12 444 PRO A C 1
ATOM 3573 O O . PRO A 1 444 ? -5.259 2.979 -10.235 1.00 81.12 444 PRO A O 1
ATOM 3576 N N . SER A 1 445 ? -4.248 1.642 -11.709 1.00 81.88 445 SER A N 1
ATOM 3577 C CA . SER A 1 445 ? -4.872 0.406 -11.227 1.00 81.88 445 SER A CA 1
ATOM 3578 C C . SER A 1 445 ? -4.500 0.080 -9.773 1.00 81.88 445 SER A C 1
ATOM 3580 O O . SER A 1 445 ? -5.356 -0.368 -9.004 1.00 81.88 445 SER A O 1
ATOM 3582 N N . ARG A 1 446 ? -3.266 0.376 -9.339 1.00 86.31 446 ARG A N 1
ATOM 3583 C CA . ARG A 1 446 ? -2.805 0.162 -7.955 1.00 86.31 446 ARG A CA 1
ATOM 3584 C C . ARG A 1 446 ? -3.571 1.030 -6.963 1.00 86.31 446 ARG A C 1
ATOM 3586 O O . ARG A 1 446 ? -3.883 0.567 -5.868 1.00 86.31 446 ARG A O 1
ATOM 3593 N N . PHE A 1 447 ? -3.947 2.252 -7.348 1.00 88.44 447 PHE A N 1
ATOM 3594 C CA . PHE A 1 447 ? -4.790 3.112 -6.510 1.00 88.44 447 PHE A CA 1
ATOM 3595 C C . PHE A 1 447 ? -6.148 2.464 -6.241 1.00 88.44 447 PHE A C 1
ATOM 3597 O O . PHE A 1 447 ? -6.620 2.462 -5.101 1.00 88.44 447 PHE A O 1
ATOM 3604 N N . VAL A 1 448 ? -6.754 1.880 -7.279 1.00 88.19 448 VAL A N 1
ATOM 3605 C CA . VAL A 1 448 ? -8.044 1.191 -7.173 1.00 88.19 448 VAL A CA 1
ATOM 3606 C C . VAL A 1 448 ? -7.920 -0.041 -6.282 1.00 88.19 448 VAL A C 1
ATOM 3608 O O . VAL A 1 448 ? -8.735 -0.197 -5.378 1.00 88.19 448 VAL A O 1
ATOM 3611 N N . TRP A 1 449 ? -6.889 -0.871 -6.460 1.00 90.69 449 TRP A N 1
ATOM 3612 C CA . TRP A 1 449 ? -6.665 -2.056 -5.622 1.00 90.69 449 TRP A CA 1
ATOM 3613 C C . TRP A 1 449 ? -6.439 -1.711 -4.144 1.00 90.69 449 TRP A C 1
ATOM 3615 O O . TRP A 1 449 ? -7.059 -2.316 -3.261 1.00 90.69 449 TRP A O 1
ATOM 3625 N N . CYS A 1 450 ? -5.614 -0.701 -3.857 1.00 93.25 450 CYS A N 1
ATOM 3626 C CA . CYS A 1 450 ? -5.369 -0.210 -2.499 1.00 93.25 450 CYS A CA 1
ATOM 3627 C C . CYS A 1 450 ? -6.652 0.319 -1.840 1.00 93.25 450 CYS A C 1
ATOM 3629 O O . CYS A 1 450 ? -6.952 -0.014 -0.692 1.00 93.25 450 CYS A O 1
ATOM 3631 N N . LEU A 1 451 ? -7.439 1.115 -2.566 1.00 91.94 451 LEU A N 1
ATOM 3632 C CA . LEU A 1 451 ? -8.679 1.680 -2.040 1.00 91.94 451 LEU A CA 1
ATOM 3633 C C . LEU A 1 451 ? -9.768 0.611 -1.869 1.00 91.94 451 LEU A C 1
ATOM 3635 O O . LEU A 1 451 ? -10.436 0.565 -0.834 1.00 91.94 451 LEU A O 1
ATOM 3639 N N . ALA A 1 452 ? -9.939 -0.262 -2.862 1.00 92.69 452 ALA A N 1
ATOM 3640 C CA . ALA A 1 452 ? -10.936 -1.324 -2.846 1.00 92.69 452 ALA A CA 1
ATOM 3641 C C . ALA A 1 452 ? -10.676 -2.303 -1.699 1.00 92.69 452 ALA A C 1
ATOM 3643 O O . ALA A 1 452 ? -11.587 -2.576 -0.919 1.00 92.69 452 ALA A O 1
ATOM 3644 N N . SER A 1 453 ? -9.437 -2.774 -1.535 1.00 94.75 453 SER A N 1
ATOM 3645 C CA . SER A 1 453 ? -9.077 -3.678 -0.436 1.00 94.75 453 SER A CA 1
ATOM 3646 C C . SER A 1 453 ? -9.316 -3.044 0.938 1.00 94.75 453 SER A C 1
ATOM 3648 O O . SER A 1 453 ? -9.912 -3.682 1.810 1.00 94.75 453 SER A O 1
ATOM 3650 N N . ALA A 1 454 ? -8.950 -1.770 1.119 1.00 95.62 454 ALA A N 1
ATOM 3651 C CA . ALA A 1 454 ? -9.202 -1.029 2.352 1.00 95.62 454 ALA A CA 1
ATOM 3652 C C . ALA A 1 454 ? -10.703 -0.913 2.672 1.00 95.62 454 ALA A C 1
ATOM 3654 O O . ALA A 1 454 ? -11.125 -1.201 3.795 1.00 95.62 454 ALA A O 1
ATOM 3655 N N . ILE A 1 455 ? -11.527 -0.538 1.687 1.00 93.69 455 ILE A N 1
ATOM 3656 C CA . ILE A 1 455 ? -12.978 -0.382 1.867 1.00 93.69 455 ILE A CA 1
ATOM 3657 C C . ILE A 1 455 ? -13.653 -1.733 2.112 1.00 93.69 455 ILE A C 1
ATOM 3659 O O . ILE A 1 455 ? -14.452 -1.846 3.041 1.00 93.69 455 ILE A O 1
ATOM 3663 N N . ILE A 1 456 ? -13.338 -2.761 1.319 1.00 95.50 456 ILE A N 1
ATOM 3664 C CA . ILE A 1 456 ? -13.920 -4.103 1.462 1.00 95.50 456 ILE A CA 1
ATOM 3665 C C . ILE A 1 456 ? -13.642 -4.637 2.866 1.00 95.50 456 ILE A C 1
ATOM 3667 O O . ILE A 1 456 ? -14.569 -5.050 3.566 1.00 95.50 456 ILE A O 1
ATOM 3671 N N . MET A 1 457 ? -12.390 -4.559 3.318 1.00 96.44 457 MET A N 1
ATOM 3672 C CA . MET A 1 457 ? -12.008 -5.049 4.638 1.00 96.44 457 MET A CA 1
ATOM 3673 C C . MET A 1 457 ? -12.679 -4.251 5.764 1.00 96.44 457 MET A C 1
ATOM 3675 O O . MET A 1 457 ? -13.136 -4.834 6.749 1.00 96.44 457 MET A O 1
ATOM 3679 N N . LEU A 1 458 ? -12.813 -2.929 5.609 1.00 94.88 458 LEU A N 1
ATOM 3680 C CA . LEU A 1 458 ? -13.542 -2.085 6.556 1.00 94.88 458 LEU A CA 1
ATOM 3681 C C . LEU A 1 458 ? -15.027 -2.457 6.641 1.00 94.88 458 LEU A C 1
ATOM 3683 O O . LEU A 1 458 ? -15.581 -2.521 7.740 1.00 94.88 458 LEU A O 1
ATOM 3687 N N . LEU A 1 459 ? -15.678 -2.706 5.503 1.00 92.69 459 LEU A N 1
ATOM 3688 C CA . LEU A 1 459 ? -17.090 -3.084 5.452 1.00 92.69 459 LEU A CA 1
ATOM 3689 C C . LEU A 1 459 ? -17.322 -4.458 6.083 1.00 92.69 459 LEU A C 1
ATOM 3691 O O . LEU A 1 459 ? -18.213 -4.596 6.922 1.00 92.69 459 LEU A O 1
ATOM 3695 N N . VAL A 1 460 ? -16.501 -5.450 5.731 1.00 95.62 460 VAL A N 1
ATOM 3696 C CA . VAL A 1 460 ? -16.586 -6.811 6.280 1.00 95.62 460 VAL A CA 1
ATOM 3697 C C . VAL A 1 460 ? -16.314 -6.798 7.785 1.00 95.62 460 VAL A C 1
ATOM 3699 O O . VAL A 1 460 ? -17.142 -7.270 8.568 1.00 95.62 460 VAL A O 1
ATOM 3702 N N . GLY A 1 461 ? -15.202 -6.196 8.213 1.00 94.50 461 GLY A N 1
ATOM 3703 C CA . GLY A 1 461 ? -14.838 -6.102 9.625 1.00 94.50 461 GLY A CA 1
ATOM 3704 C C . GLY A 1 461 ? -15.853 -5.308 10.445 1.00 94.50 461 GLY A C 1
ATOM 3705 O O . GLY A 1 461 ? -16.269 -5.743 11.519 1.00 94.50 461 GLY A O 1
ATOM 3706 N N . GLY A 1 462 ? -16.330 -4.182 9.911 1.00 91.75 462 GLY A N 1
ATOM 3707 C CA . GLY A 1 462 ? -17.360 -3.356 10.535 1.00 91.75 462 GLY A CA 1
ATOM 3708 C C . GLY A 1 462 ? -18.710 -4.066 10.658 1.00 91.75 462 GLY A C 1
ATOM 3709 O O . GLY A 1 462 ? -19.372 -3.944 11.692 1.00 91.75 462 GLY A O 1
ATOM 3710 N N . PHE A 1 463 ? -19.117 -4.838 9.647 1.00 91.69 463 PHE A N 1
ATOM 3711 C CA . PHE A 1 463 ? -20.350 -5.625 9.685 1.00 91.69 463 PHE A CA 1
ATOM 3712 C C . PHE A 1 463 ? -20.290 -6.723 10.751 1.00 91.69 463 PHE A C 1
ATOM 3714 O O . PHE A 1 463 ? -21.195 -6.813 11.588 1.00 91.69 463 PHE A O 1
ATOM 3721 N N . VAL A 1 464 ? -19.210 -7.513 10.765 1.00 93.75 464 VAL A N 1
ATOM 3722 C CA . VAL A 1 464 ? -19.004 -8.582 11.754 1.00 93.75 464 VAL A CA 1
ATOM 3723 C C . VAL A 1 464 ? -18.970 -8.001 13.164 1.00 93.75 464 VAL A C 1
ATOM 3725 O O . VAL A 1 464 ? -19.754 -8.428 14.011 1.00 93.75 464 VAL A O 1
ATOM 3728 N N . PHE A 1 465 ? -18.156 -6.968 13.398 1.00 93.50 465 PHE A N 1
ATOM 3729 C CA . PHE A 1 465 ? -18.049 -6.310 14.702 1.00 93.50 465 PHE A CA 1
ATOM 3730 C C . PHE A 1 465 ? -19.394 -5.755 15.169 1.00 93.50 465 PHE A C 1
ATOM 3732 O O . PHE A 1 465 ? -19.781 -5.905 16.328 1.00 93.50 465 PHE A O 1
ATOM 3739 N N . ARG A 1 466 ? -20.167 -5.142 14.265 1.00 89.75 466 ARG A N 1
ATOM 3740 C CA . ARG A 1 466 ? -21.481 -4.599 14.615 1.00 89.75 466 ARG A CA 1
ATOM 3741 C C . ARG A 1 466 ? -22.458 -5.687 15.055 1.00 89.75 466 ARG A C 1
ATOM 3743 O O . ARG A 1 466 ? -23.258 -5.423 15.954 1.00 89.75 466 ARG A O 1
ATOM 3750 N N . LYS A 1 467 ? -22.414 -6.861 14.421 1.00 90.44 467 LYS A N 1
ATOM 3751 C CA . LYS A 1 467 ? -23.277 -8.002 14.749 1.00 90.44 467 LYS A CA 1
ATOM 3752 C C . LYS A 1 467 ? -22.882 -8.643 16.082 1.00 90.44 467 LYS A C 1
ATOM 3754 O O . LYS A 1 467 ? -23.758 -9.050 16.838 1.00 90.44 467 LYS A O 1
ATOM 3759 N N . THR A 1 468 ? -21.589 -8.699 16.392 1.00 90.81 468 THR A N 1
ATOM 3760 C CA . THR A 1 468 ? -21.063 -9.406 17.568 1.00 90.81 468 THR A CA 1
ATOM 3761 C C . THR A 1 468 ? -20.939 -8.545 18.826 1.00 90.81 468 THR A C 1
ATOM 3763 O O . THR A 1 468 ? -21.045 -9.076 19.932 1.00 90.81 468 THR A O 1
ATOM 3766 N N . GLN A 1 469 ? -20.775 -7.223 18.693 1.00 88.12 469 GLN A N 1
ATOM 3767 C CA . GLN A 1 469 ? -20.437 -6.325 19.808 1.00 88.12 469 GLN A CA 1
ATOM 3768 C C . GLN A 1 469 ? -21.372 -6.416 21.021 1.00 88.12 469 GLN A C 1
ATOM 3770 O O . GLN A 1 469 ? -20.931 -6.165 22.143 1.00 88.12 469 GLN A O 1
ATOM 3775 N N . ASN A 1 470 ? -22.656 -6.745 20.834 1.00 86.25 470 ASN A N 1
ATOM 3776 C CA . ASN A 1 470 ? -23.628 -6.827 21.929 1.00 86.25 470 ASN A CA 1
ATOM 3777 C C . ASN A 1 470 ? -23.299 -7.967 22.897 1.00 86.25 470 ASN A C 1
ATOM 3779 O O . ASN A 1 470 ? -23.475 -7.805 24.101 1.00 86.25 470 ASN A O 1
ATOM 3783 N N . ASN A 1 471 ? -22.724 -9.056 22.387 1.00 88.44 471 ASN A N 1
ATOM 3784 C CA . ASN A 1 471 ? -22.414 -10.243 23.174 1.00 88.44 471 ASN A CA 1
ATOM 3785 C C . ASN A 1 471 ? -21.076 -10.133 23.909 1.00 88.44 471 ASN A C 1
ATOM 3787 O O . ASN A 1 471 ? -20.846 -10.906 24.826 1.00 88.44 471 ASN A O 1
ATOM 3791 N N . PHE A 1 472 ? -20.211 -9.166 23.573 1.00 89.56 472 PHE A N 1
ATOM 3792 C CA . PHE A 1 472 ? -18.861 -9.086 24.152 1.00 89.56 472 PHE A CA 1
ATOM 3793 C C . PHE A 1 472 ? -18.845 -9.090 25.680 1.00 89.56 472 PHE A C 1
ATOM 3795 O O . PHE A 1 472 ? -17.979 -9.721 26.260 1.00 89.56 472 PHE A O 1
ATOM 3802 N N . VAL A 1 473 ? -19.817 -8.439 26.327 1.00 85.38 473 VAL A N 1
ATOM 3803 C CA . VAL A 1 473 ? -19.880 -8.335 27.798 1.00 85.38 473 VAL A CA 1
ATOM 3804 C C . VAL A 1 473 ? -20.089 -9.698 28.473 1.00 85.38 473 VAL A C 1
ATOM 3806 O O . VAL A 1 473 ? -19.761 -9.837 29.639 1.00 85.38 473 VAL A O 1
ATOM 3809 N N . MET A 1 474 ? -20.608 -10.702 27.759 1.00 86.38 474 MET A N 1
ATOM 3810 C CA . MET A 1 474 ? -20.805 -12.050 28.305 1.00 86.38 474 MET A CA 1
ATOM 3811 C C . MET A 1 474 ? -19.532 -12.912 28.264 1.00 86.38 474 MET A C 1
ATOM 3813 O O . MET A 1 474 ? -19.468 -13.913 28.967 1.00 86.38 474 MET A O 1
ATOM 3817 N N . TYR A 1 475 ? -18.554 -12.557 27.421 1.00 85.62 475 TYR A N 1
ATOM 3818 C CA . TYR A 1 475 ? -17.365 -13.379 27.131 1.00 85.62 475 TYR A CA 1
ATOM 3819 C C . TYR A 1 475 ? -16.043 -12.746 27.603 1.00 85.62 475 TYR A C 1
ATOM 3821 O O . TYR A 1 475 ? -15.007 -13.417 27.605 1.00 85.62 475 TYR A O 1
ATOM 3829 N N . ILE A 1 476 ? -16.065 -11.463 27.982 1.00 83.06 476 ILE A N 1
ATOM 3830 C CA . ILE A 1 476 ? -14.938 -10.737 28.596 1.00 83.06 476 ILE A CA 1
ATOM 3831 C C . ILE A 1 476 ? -15.065 -10.727 30.113 1.00 83.06 476 ILE A C 1
ATOM 3833 O O . ILE A 1 476 ? -13.990 -10.722 30.754 1.00 83.06 476 ILE A O 1
#

Organism: NCBI:txid2840821